Protein 1WDJ (pdb70)

B-factor: mean 30.01, std 10.27, range [2.08, 86.44]

Foldseek 3Di:
DDKDDDPDQDDLVNQVVVCVVDPQKAWKADLVRIIDIDGQDDLNVQLLVLQLVLVVVLCVVPVQFDKDAQNAWAQFPSGITDGARMATAGHVLQVPDDPVCNVGHNYAQGQEGEHEDDPPDDPVVVVVVQVVSVVRPHAWYKYAYVVQQKIWIDGPPDDIRIGHPDQWADPPPSRPPRIGGRVSND/DDDDCPDDLVLQLLCLQQVQVVVLCVVVVQFDKDAQVAWAQFPVGDIDGARMATAGHVLVVVDDPVCVVHRNYYQGLEGEHEDDPVDDVVVVVVVVVVSVVRPHAWYWYAYVVQLKIWIDGPPDDIDIDHPDQWADPPPSRPPGIGGRPSND/DDKADPVDADDLVVQVVVCVVVVQWHWKADLVRIIDIGGADDLQNVLLVVQLVLVVVLCVVVVQFDKDAQRAWAQFPSGITGGARMATAGHVVQVVDDPVLNVGHNHDQGLEGEHEDDPVDDPVVVVVVVVVSVVRPHAWYKYAYVVQRKIWIDGPPDDIDIDHPDQWADDPPSSPPRIGGRPVND

Nearest PDB structures (foldseek):
  1wdj-assembly1_C  TM=1.005E+00  e=7.363E-39  Thermus thermophilus
  1wdj-assembly1_B  TM=9.749E-01  e=5.337E-28  Thermus thermophilus
  6okh-assembly1_B  TM=8.084E-01  e=1.616E-10  Leptospira borgpetersenii serovar Hardjo-bovis str. JB197
  3ot2-assembly1_B  TM=8.084E-01  e=9.853E-10  Trichormus variabilis ATCC 29413
  3ijm-assembly1_B  TM=6.442E-01  e=3.925E-04  Spirosoma linguale DSM 74

Secondary structure (DSSP, 8-state):
-EEE--SSPPPHHHHHHHHHHSTTEEEEE-TTS-EEEEE--HHHHHHHHHHHHHHHHHHHHH-SEEEE-TT--EE-TTS-EE--SEEEEEHHHHHTS-HHHHHSS-BS--SEEEEE--TTS-HHHHHHHHHHHHHTT-SEEEEEETTTTEEEEE-TTSPPEEEES-SEEE-TTTSTT-EEE-GGG-/----TTSHHHHHHHHHHHHHHHHHHHHH-SEEEEETT--EE-TTS-EE--SEEEEEHHHHHTS-HHHHHSS-SS--SEEEEE--TTS-HHHHHHHHHHHHHTT-SEEEEEETTTTEEEEE-TTS--EEEES-SEEE-TTTSTT-EEE-GGG-/-EEE--SSPPPHHHHHHHHHH-TTEEEEE-TTS-EEEEE--HHHHHHHHHHHHHHHHHHHHH--EEEEETT--EE-TTS-EE--SEEEEEHHHHHHS-HHHHHSS-SS--SEEEEE--TTS-HHHHHHHHHHHHHTT-SEEEEEETTTTEEEEE-TTS--EEEES-SEEE-TTTSTT-EEESGGG-

CATH classification: 3.90.1570.10

Solvent-accessible surface area: 21577 Å² total; per-residue (Å²): 50,6,36,4,27,53,110,149,87,3,42,47,80,51,2,44,129,14,19,91,70,6,46,5,21,29,14,4,34,2,27,130,9,98,6,42,1,30,34,14,6,0,23,21,0,43,12,1,9,32,0,3,6,3,0,7,90,7,20,104,130,120,24,85,10,18,6,0,3,0,20,0,4,1,74,5,109,50,25,0,2,0,5,2,22,0,1,3,2,79,137,54,47,7,96,88,18,56,122,51,69,51,8,4,14,0,50,27,28,0,40,0,0,0,10,14,42,24,54,79,30,77,60,107,95,4,89,63,18,0,37,23,0,35,148,11,39,0,83,0,0,0,12,0,20,7,87,54,137,3,1,14,4,18,35,59,88,122,117,66,95,114,39,120,68,52,123,171,8,70,0,62,100,19,0,40,43,9,37,0,30,0,57,60,0,58,123,86,3,0,40,26,0,0,22,11,0,48,16,1,4,41,0,2,6,5,0,5,93,21,20,86,138,119,30,65,4,21,6,0,2,11,12,0,0,1,46,2,98,87,40,46,44,23,23,1,28,0,1,4,2,74,102,52,40,11,102,85,21,54,136,38,68,65,46,33,33,0,56,23,23,0,37,0,0,0,9,10,42,3,42,44,41,75,43,102,100,4,82,58,48,0,21,63,0,35,192,18,39,0,77,0,0,0,10,0,14,6,86,46,139,1,1,15,2,19,30,69,91,125,109,88,84,113,38,109,82,55,107,138,8,71,0,63,102,24,0,42,59,9,24,0,21,1,66,54,0,68,60,42,56,0,24,26,42,108,96,1,46,50,139,47,0,111,90,8,42,124,58,8,108,37,75,35,11,3,36,2,30,110,8,90,0,36,0,10,81,85,31,69,84,27,22,92,16,5,113,40,0,10,135,18,0,47,157,12,22,154,138,106,55,68,2,21,33,18,56,34,97,26,5,1,65,5,113,54,30,0,1,0,9,1,20,0,0,1,3,78,112,52,47,32,109,90,29,50,102,76,64,63,129,19,32,1,52,25,32,0,43,0,0,0,6,5,46,17,62,80,28,51,37,102,66,5,72,64,20,0,34,19,0,32,159,10,43,1,83,0,0,0,10,0,12,6,100,47,137,1,0,10,4,13,42,57,91,130,101,84,76,103,69,111,82,48,117,154,9,71,1,68,103,22,0,37,48,8,33,0,35,0,59,56,0,57

Sequence (524 aa):
PLVLDLARPVSEEELRRLSELNPGYQWERSPEGRLWVSPTGGESGRRSLQLAYQLARWNEERGLGVVFDSSTGFKFPDGSILSPDAAFVERGAWEALSEAEREGFPPLAPKAVFEVRSASQDPEELRAKMGIYLRNGVLLGVLVDPYARAVEVFRPGKPPLRLEGVERVSLDPELPGFALSLPPLWLWVSPTGGESGRRSLQLAYQLARWNEERGLGVVFDSSTGFKFPDGSILSPDAAFVERGAWEALSEAEREGFPPLAPKAVFEVRSASQDPEELRAKMGIYLRNGVLLGVLVDPYARAVEVFRPGKPPLRLEGVERVSLDPELPGFALSLPPLWPLVLDLARPVSEEELRRLSELNPGYQWERSPEGRLWVSPTGGESGRRSLQLAYQLARWNEERGLGVVFDSSTGFKFPDGSILSPDAAFVERGAWEALSEAEREGFPPLAPKAVFEVRSASQDPEELRAKMGIYLRNGVLLGVLVDPYARAVEVFRPGKPPLRLEGVERVSLDPELPGFALSLPPLW

Radius of gyration: 24.99 Å; Cα contacts (8 Å, |Δi|>4): 1156; chains: 3; bounding box: 67×59×65 Å

Structure (mmCIF, N/CA/C/O backbone):
data_1WDJ
#
_entry.id   1WDJ
#
_cell.length_a   55.682
_cell.length_b   95.172
_cell.length_c   99.736
_cell.angle_alpha   90.00
_cell.angle_beta   90.00
_cell.angle_gamma   90.00
#
_symmetry.space_group_name_H-M   'P 21 21 21'
#
loop_
_entity.id
_entity.type
_entity.pdbx_description
1 polymer 'hypothetical protein TT1808'
2 water water
#
loop_
_atom_site.group_PDB
_atom_site.id
_atom_site.type_symbol
_atom_site.label_atom_id
_atom_site.label_alt_id
_atom_site.label_comp_id
_atom_site.label_asym_id
_atom_site.label_entity_id
_atom_site.label_seq_id
_atom_site.pdbx_PDB_ins_code
_atom_site.Cartn_x
_atom_site.Cartn_y
_atom_site.Cartn_z
_atom_site.occupancy
_atom_site.B_iso_or_equiv
_atom_site.auth_seq_id
_atom_site.auth_comp_id
_atom_site.auth_asym_id
_atom_site.auth_atom_id
_atom_site.pdbx_PDB_model_num
ATOM 1 N N . PRO A 1 2 ? 23.676 65.580 26.023 1.00 38.31 2 PRO A N 1
ATOM 2 C CA . PRO A 1 2 ? 24.321 66.864 26.325 1.00 38.80 2 PRO A CA 1
ATOM 3 C C . PRO A 1 2 ? 25.817 66.821 26.055 1.00 40.24 2 PRO A C 1
ATOM 4 O O . PRO A 1 2 ? 26.341 65.808 25.589 1.00 42.35 2 PRO A O 1
ATOM 8 N N . LEU A 1 3 ? 26.496 67.927 26.349 1.00 38.39 3 LEU A N 1
ATOM 9 C CA . LEU A 1 3 ? 27.940 68.003 26.191 1.00 35.92 3 LEU A CA 1
ATOM 10 C C . LEU A 1 3 ? 28.485 67.576 27.544 1.00 36.15 3 LEU A C 1
ATOM 11 O O . LEU A 1 3 ? 27.932 67.940 28.593 1.00 32.79 3 LEU A O 1
ATOM 16 N N . VAL A 1 4 ? 29.557 66.793 27.523 1.00 32.81 4 VAL A N 1
ATOM 17 C CA . VAL A 1 4 ? 30.153 66.312 28.756 1.00 32.46 4 VAL A CA 1
ATOM 18 C C . VAL A 1 4 ? 31.435 67.062 29.035 1.00 30.68 4 VAL A C 1
ATOM 19 O O . VAL A 1 4 ? 32.299 67.151 28.167 1.00 30.23 4 VAL A O 1
ATOM 23 N N . LEU A 1 5 ? 31.563 67.603 30.237 1.00 31.31 5 LEU A N 1
ATOM 24 C CA . LEU A 1 5 ? 32.788 68.301 30.592 1.00 36.02 5 LEU A CA 1
ATOM 25 C C . LEU A 1 5 ? 33.425 67.476 31.689 1.00 41.02 5 LEU A C 1
ATOM 26 O O . LEU A 1 5 ? 32.876 67.339 32.789 1.00 41.87 5 LEU A O 1
ATOM 31 N N . ASP A 1 6 ? 34.577 66.901 31.366 1.00 46.06 6 ASP A N 1
ATOM 32 C CA . ASP A 1 6 ? 35.296 66.060 32.305 1.00 51.41 6 ASP A CA 1
ATOM 33 C C . ASP A 1 6 ? 36.211 66.878 33.205 1.00 53.84 6 ASP A C 1
ATOM 34 O O . ASP A 1 6 ? 36.975 67.725 32.742 1.00 53.62 6 ASP A O 1
ATOM 39 N N . LEU A 1 7 ? 36.110 66.608 34.500 1.00 56.78 7 LEU A N 1
ATOM 40 C CA . LEU A 1 7 ? 36.912 67.266 35.519 1.00 57.97 7 LEU A CA 1
ATOM 41 C C . LEU A 1 7 ? 37.564 66.108 36.275 1.00 58.59 7 LEU A C 1
ATOM 42 O O . LEU A 1 7 ? 36.972 65.032 36.394 1.00 59.37 7 LEU A O 1
ATOM 47 N N . ALA A 1 8 ? 38.779 66.304 36.771 1.00 58.01 8 ALA A N 1
ATOM 48 C CA . ALA A 1 8 ? 39.435 65.241 37.520 1.00 57.15 8 ALA A CA 1
ATOM 49 C C . ALA A 1 8 ? 38.913 65.329 38.950 1.00 56.22 8 ALA A C 1
ATOM 50 O O . ALA A 1 8 ? 39.534 64.825 39.885 1.00 55.03 8 ALA A O 1
ATOM 52 N N . ARG A 1 9 ? 37.758 65.977 39.093 1.00 54.89 9 ARG A N 1
ATOM 53 C CA . ARG A 1 9 ? 37.101 66.179 40.383 1.00 52.60 9 ARG A CA 1
ATOM 54 C C . ARG A 1 9 ? 35.599 66.291 40.138 1.00 50.32 9 ARG A C 1
ATOM 55 O O . ARG A 1 9 ? 35.173 67.006 39.237 1.00 48.74 9 ARG A O 1
ATOM 63 N N . PRO A 1 10 ? 34.777 65.588 40.937 1.00 47.82 10 PRO A N 1
ATOM 64 C CA . PRO A 1 10 ? 33.324 65.664 40.744 1.00 44.84 10 PRO A CA 1
ATOM 65 C C . PRO A 1 10 ? 32.859 67.096 40.932 1.00 42.15 10 PRO A C 1
ATOM 66 O O . PRO A 1 10 ? 33.178 67.726 41.941 1.00 42.43 10 PRO A O 1
ATOM 70 N N . VAL A 1 11 ? 32.114 67.620 39.969 1.00 36.91 11 VAL A N 1
ATOM 71 C CA . VAL A 1 11 ? 31.626 68.984 40.098 1.00 30.65 11 VAL A CA 1
ATOM 72 C C . VAL A 1 11 ? 30.799 69.090 41.397 1.00 28.71 11 VAL A C 1
ATOM 73 O O . VAL A 1 11 ? 30.180 68.119 41.841 1.00 25.89 11 VAL A O 1
ATOM 77 N N . SER A 1 12 ? 30.816 70.260 42.017 1.00 24.97 12 SER A N 1
ATOM 78 C CA . SER A 1 12 ? 30.090 70.457 43.269 1.00 25.17 12 SER A CA 1
ATOM 79 C C . SER A 1 12 ? 28.751 71.177 43.080 1.00 26.60 12 SER A C 1
ATOM 80 O O . SER A 1 12 ? 28.516 71.841 42.054 1.00 25.38 12 SER A O 1
ATOM 83 N N . GLU A 1 13 ? 27.877 71.039 44.076 1.00 22.35 13 GLU A N 1
ATOM 84 C CA . GLU A 1 13 ? 26.586 71.706 44.036 1.00 28.15 13 GLU A CA 1
ATOM 85 C C . GLU A 1 13 ? 26.783 73.219 43.933 1.00 29.39 13 GLU A C 1
ATOM 86 O O . GLU A 1 13 ? 25.998 73.921 43.293 1.00 32.14 13 GLU A O 1
ATOM 92 N N . GLU A 1 14 ? 27.835 73.716 44.578 1.00 29.33 14 GLU A N 1
ATOM 93 C CA . GLU A 1 14 ? 28.154 75.140 44.556 1.00 28.91 14 GLU A CA 1
ATOM 94 C C . GLU A 1 14 ? 28.548 75.534 43.132 1.00 28.17 14 GLU A C 1
ATOM 95 O O . GLU A 1 14 ? 28.163 76.590 42.629 1.00 28.22 14 GLU A O 1
ATOM 101 N N . GLU A 1 15 ? 29.323 74.678 42.483 1.00 25.54 15 GLU A N 1
ATOM 102 C CA . GLU A 1 15 ? 29.759 74.961 41.130 1.00 28.79 15 GLU A CA 1
ATOM 103 C C . GLU A 1 15 ? 28.589 74.900 40.144 1.00 26.34 15 GLU A C 1
ATOM 104 O O . GLU A 1 15 ? 28.524 75.680 39.190 1.00 24.65 15 GLU A O 1
ATOM 110 N N . LEU A 1 16 ? 27.662 73.980 40.382 1.00 26.97 16 LEU A N 1
ATOM 111 C CA . LEU A 1 16 ? 26.493 73.868 39.519 1.00 29.34 16 LEU A CA 1
ATOM 112 C C . LEU A 1 16 ? 25.680 75.156 39.602 1.00 29.10 16 LEU A C 1
ATOM 113 O O . LEU A 1 16 ? 25.297 75.719 38.576 1.00 29.13 16 LEU A O 1
ATOM 118 N N . ARG A 1 17 ? 25.413 75.609 40.827 1.00 26.48 17 ARG A N 1
ATOM 119 C CA . ARG A 1 17 ? 24.641 76.830 41.034 1.00 29.23 17 ARG A CA 1
ATOM 120 C C . ARG A 1 17 ? 25.289 78.003 40.320 1.00 26.33 17 ARG A C 1
ATOM 121 O O . ARG A 1 17 ? 24.634 78.772 39.619 1.00 26.06 17 ARG A O 1
ATOM 129 N N . ARG A 1 18 ? 26.587 78.142 40.524 1.00 23.87 18 ARG A N 1
ATOM 130 C CA . ARG A 1 18 ? 27.315 79.222 39.914 1.00 28.83 18 ARG A CA 1
ATOM 131 C C . ARG A 1 18 ? 27.294 79.128 38.387 1.00 27.73 18 ARG A C 1
ATOM 132 O O . ARG A 1 18 ? 27.119 80.136 37.714 1.00 27.26 18 ARG A O 1
ATOM 140 N N . LEU A 1 19 ? 27.477 77.929 37.840 1.00 26.62 19 LEU A N 1
ATOM 141 C CA . LEU A 1 19 ? 27.468 77.778 36.386 1.00 30.12 19 LEU A CA 1
ATOM 142 C C . LEU A 1 19 ? 26.098 78.152 35.816 1.00 29.73 19 LEU A C 1
ATOM 143 O O . LEU A 1 19 ? 25.998 78.761 34.735 1.00 28.59 19 LEU A O 1
ATOM 148 N N . SER A 1 20 ? 25.041 77.805 36.546 1.00 27.88 20 SER A N 1
ATOM 149 C CA . SER A 1 20 ? 23.686 78.134 36.093 1.00 27.58 20 SER A CA 1
ATOM 150 C C . SER A 1 20 ? 23.567 79.638 36.045 1.00 28.63 20 SER A C 1
ATOM 151 O O . SER A 1 20 ? 23.032 80.208 35.087 1.00 27.71 20 SER A O 1
ATOM 154 N N . GLU A 1 21 ? 24.080 80.267 37.096 1.00 29.45 21 GLU A N 1
ATOM 155 C CA . GLU A 1 21 ? 24.043 81.705 37.225 1.00 31.22 21 GLU A CA 1
ATOM 156 C C . GLU A 1 21 ? 24.789 82.378 36.100 1.00 31.07 21 GLU A C 1
ATOM 157 O O . GLU A 1 21 ? 24.274 83.320 35.488 1.00 29.03 21 GLU A O 1
ATOM 163 N N . LEU A 1 22 ? 26.001 81.894 35.824 1.00 27.56 22 LEU A N 1
ATOM 164 C CA . LEU A 1 22 ? 26.818 82.461 34.767 1.00 26.30 22 LEU A CA 1
ATOM 165 C C . LEU A 1 22 ? 26.338 82.113 33.373 1.00 25.81 22 LEU A C 1
ATOM 166 O O . LEU A 1 22 ? 26.742 82.753 32.409 1.00 28.39 22 LEU A O 1
ATOM 171 N N . ASN A 1 23 ? 25.474 81.112 33.251 1.00 26.66 23 ASN A N 1
ATOM 172 C CA . ASN A 1 23 ? 25.021 80.718 31.923 1.00 27.36 23 ASN A CA 1
ATOM 173 C C . ASN A 1 23 ? 23.503 80.591 31.773 1.00 25.91 23 ASN A C 1
ATOM 174 O O . ASN A 1 23 ? 22.957 79.486 31.722 1.00 23.16 23 ASN A O 1
ATOM 179 N N . PRO A 1 24 ? 22.800 81.731 31.701 1.00 26.74 24 PRO A N 1
ATOM 180 C CA . PRO A 1 24 ? 21.338 81.656 31.545 1.00 26.62 24 PRO A CA 1
ATOM 181 C C . PRO A 1 24 ? 21.041 80.873 30.250 1.00 25.53 24 PRO A C 1
ATOM 182 O O . PRO A 1 24 ? 21.785 80.987 29.257 1.00 22.12 24 PRO A O 1
ATOM 186 N N . GLY A 1 25 ? 19.970 80.080 30.265 1.00 20.93 25 GLY A N 1
ATOM 187 C CA . GLY A 1 25 ? 19.600 79.296 29.091 1.00 21.88 25 GLY A CA 1
ATOM 188 C C . GLY A 1 25 ? 20.262 77.923 29.024 1.00 22.07 25 GLY A C 1
ATOM 189 O O . GLY A 1 25 ? 19.990 77.128 28.125 1.00 21.11 25 GLY A O 1
ATOM 190 N N . TYR A 1 26 ? 21.147 77.641 29.967 1.00 22.79 26 TYR A N 1
ATOM 191 C CA . TYR A 1 26 ? 21.810 76.342 29.985 1.00 26.58 26 TYR A CA 1
ATOM 192 C C . TYR A 1 26 ? 21.469 75.533 31.227 1.00 26.62 26 TYR A C 1
ATOM 193 O O . TYR A 1 26 ? 21.392 76.049 32.338 1.00 30.11 26 TYR A O 1
ATOM 202 N N . GLN A 1 27 ? 21.275 74.246 31.015 1.00 29.65 27 GLN A N 1
ATOM 203 C CA . GLN A 1 27 ? 20.975 73.338 32.096 1.00 27.41 27 GLN A CA 1
ATOM 204 C C . GLN A 1 27 ? 22.257 72.594 32.467 1.00 28.53 27 GLN A C 1
ATOM 205 O O . GLN A 1 27 ? 22.900 71.957 31.616 1.00 28.98 27 GLN A O 1
ATOM 211 N N . TRP A 1 28 ? 22.646 72.687 33.728 1.00 25.63 28 TRP A N 1
ATOM 212 C CA . TRP A 1 28 ? 23.842 72.006 34.180 1.00 28.02 28 TRP A CA 1
ATOM 213 C C . TRP A 1 28 ? 23.440 70.841 35.081 1.00 27.85 28 TRP A C 1
ATOM 214 O O . TRP A 1 28 ? 22.554 70.975 35.915 1.00 27.55 28 TRP A O 1
ATOM 225 N N . GLU A 1 29 ? 24.079 69.695 34.875 1.00 25.96 29 GLU A N 1
ATOM 226 C CA . GLU A 1 29 ? 23.798 68.490 35.651 1.00 27.10 29 GLU A CA 1
ATOM 227 C C . GLU A 1 29 ? 25.101 67.765 36.000 1.00 26.73 29 GLU A C 1
ATOM 228 O O . GLU A 1 29 ? 26.130 67.955 35.335 1.00 26.51 29 GLU A O 1
ATOM 234 N N . ARG A 1 30 ? 25.036 66.946 37.048 1.00 24.69 30 ARG A N 1
ATOM 235 C CA . ARG A 1 30 ? 26.166 66.151 37.512 1.00 26.69 30 ARG A CA 1
ATOM 236 C C . ARG A 1 30 ? 25.830 64.683 37.273 1.00 24.94 30 ARG A C 1
ATOM 237 O O . ARG A 1 30 ? 24.853 64.170 37.827 1.00 26.75 30 ARG A O 1
ATOM 245 N N . SER A 1 31 ? 26.641 64.007 36.466 1.00 25.23 31 SER A N 1
ATOM 246 C CA . SER A 1 31 ? 26.412 62.592 36.155 1.00 28.47 31 SER A CA 1
ATOM 247 C C . SER A 1 31 ? 26.668 61.713 37.373 1.00 28.85 31 SER A C 1
ATOM 248 O O . SER A 1 31 ? 27.118 62.193 38.402 1.00 28.30 31 SER A O 1
ATOM 251 N N . PRO A 1 32 ? 26.368 60.409 37.268 1.00 31.17 32 PRO A N 1
ATOM 252 C CA . PRO A 1 32 ? 26.595 59.505 38.403 1.00 33.00 32 PRO A CA 1
ATOM 253 C C . PRO A 1 32 ? 28.083 59.378 38.717 1.00 36.73 32 PRO A C 1
ATOM 254 O O . PRO A 1 32 ? 28.478 59.221 39.880 1.00 37.56 32 PRO A O 1
ATOM 258 N N . GLU A 1 33 ? 28.907 59.445 37.679 1.00 37.64 33 GLU A N 1
ATOM 259 C CA . GLU A 1 33 ? 30.349 59.347 37.860 1.00 40.90 33 GLU A CA 1
ATOM 260 C C . GLU A 1 33 ? 30.888 60.683 38.337 1.00 42.60 33 GLU A C 1
ATOM 261 O O . GLU A 1 33 ? 32.062 60.795 38.680 1.00 45.40 33 GLU A O 1
ATOM 267 N N . GLY A 1 34 ? 30.036 61.705 38.344 1.00 40.98 34 GLY A N 1
ATOM 268 C CA . GLY A 1 34 ? 30.472 63.008 38.814 1.00 39.63 34 GLY A CA 1
ATOM 269 C C . GLY A 1 34 ? 30.903 64.010 37.759 1.00 39.33 34 GLY A C 1
ATOM 270 O O . GLY A 1 34 ? 31.498 65.040 38.087 1.00 39.89 34 GLY A O 1
ATOM 271 N N . ARG A 1 35 ? 30.608 63.734 36.495 1.00 36.95 35 ARG A N 1
ATOM 272 C CA . ARG A 1 35 ? 30.984 64.668 35.441 1.00 37.01 35 ARG A CA 1
ATOM 273 C C . ARG A 1 35 ? 29.902 65.727 35.210 1.00 35.51 35 ARG A C 1
ATOM 274 O O . ARG A 1 35 ? 28.778 65.621 35.716 1.00 34.70 35 ARG A O 1
ATOM 282 N N . LEU A 1 36 ? 30.250 66.745 34.435 1.00 33.00 36 LEU A N 1
ATOM 283 C CA . LEU A 1 36 ? 29.325 67.824 34.118 1.00 32.34 36 LEU A CA 1
ATOM 284 C C . LEU A 1 36 ? 28.593 67.554 32.807 1.00 29.89 36 LEU A C 1
ATOM 285 O O . LEU A 1 36 ? 29.200 67.158 31.812 1.00 31.34 36 LEU A O 1
ATOM 290 N N . TRP A 1 37 ? 27.287 67.784 32.820 1.00 27.99 37 TRP A N 1
ATOM 291 C CA . TRP A 1 37 ? 26.441 67.618 31.645 1.00 28.51 37 TRP A CA 1
ATOM 292 C C . TRP A 1 37 ? 25.815 68.983 31.409 1.00 28.89 37 TRP A C 1
ATOM 293 O O . TRP A 1 37 ? 25.269 69.597 32.329 1.00 30.06 37 TRP A O 1
ATOM 304 N N . VAL A 1 38 ? 25.910 69.465 30.179 1.00 27.54 38 VAL A N 1
ATOM 305 C CA . VAL A 1 38 ? 25.383 70.771 29.840 1.00 24.81 38 VAL A CA 1
ATOM 306 C C . VAL A 1 38 ? 24.551 70.672 28.580 1.00 25.73 38 VAL A C 1
ATOM 307 O O . VAL A 1 38 ? 24.978 70.075 27.590 1.00 25.03 38 VAL A O 1
ATOM 311 N N . SER A 1 39 ? 23.363 71.258 28.619 1.00 24.58 39 SER A N 1
ATOM 312 C CA . SER A 1 39 ? 22.494 71.267 27.460 1.00 28.55 39 SER A CA 1
ATOM 313 C C . SER A 1 39 ? 21.712 72.566 27.445 1.00 27.30 39 SER A C 1
ATOM 314 O O . SER A 1 39 ? 21.227 73.027 28.483 1.00 33.43 39 SER A O 1
ATOM 317 N N . PRO A 1 40 ? 21.596 73.189 26.266 1.00 25.73 40 PRO A N 1
ATOM 318 C CA . PRO A 1 40 ? 20.868 74.450 26.118 1.00 25.02 40 PRO A CA 1
ATOM 319 C C . PRO A 1 40 ? 19.364 74.228 26.028 1.00 24.11 40 PRO A C 1
ATOM 320 O O . PRO A 1 40 ? 18.911 73.172 25.596 1.00 22.57 40 PRO A O 1
ATOM 324 N N . THR A 1 41 ? 18.595 75.226 26.443 1.00 22.23 41 THR A N 1
ATOM 325 C CA . THR A 1 41 ? 17.159 75.131 26.361 1.00 20.33 41 THR A CA 1
ATOM 326 C C . THR A 1 41 ? 16.676 76.247 25.452 1.00 21.20 41 THR A C 1
ATOM 327 O O . THR A 1 41 ? 16.533 77.387 25.889 1.00 20.56 41 THR A O 1
ATOM 331 N N . GLY A 1 42 ? 16.437 75.909 24.186 1.00 20.70 42 GLY A N 1
ATOM 332 C CA . GLY A 1 42 ? 15.982 76.894 23.229 1.00 16.32 42 GLY A CA 1
ATOM 333 C C . GLY A 1 42 ? 14.494 77.120 23.329 1.00 21.79 42 GLY A C 1
ATOM 334 O O . GLY A 1 42 ? 13.835 76.577 24.229 1.00 22.26 42 GLY A O 1
ATOM 335 N N . GLY A 1 43 ? 13.964 77.906 22.391 1.00 19.49 43 GLY A N 1
ATOM 336 C CA . GLY A 1 43 ? 12.549 78.241 22.384 1.00 19.26 43 GLY A CA 1
ATOM 337 C C . GLY A 1 43 ? 11.621 77.048 22.289 1.00 22.07 43 GLY A C 1
ATOM 338 O O . GLY A 1 43 ? 10.704 76.921 23.095 1.00 22.90 43 GLY A O 1
ATOM 339 N N . GLU A 1 44 ? 11.852 76.173 21.310 1.00 22.24 44 GLU A N 1
ATOM 340 C CA . GLU A 1 44 ? 11.015 74.982 21.133 1.00 23.37 44 GLU A CA 1
ATOM 341 C C . GLU A 1 44 ? 11.003 74.117 22.397 1.00 22.79 44 GLU A C 1
ATOM 342 O O . GLU A 1 44 ? 9.940 73.713 22.867 1.00 21.58 44 GLU A O 1
ATOM 348 N N . SER A 1 45 ? 12.183 73.817 22.929 1.00 22.80 45 SER A N 1
ATOM 349 C CA . SER A 1 45 ? 12.282 73.020 24.145 1.00 24.36 45 SER A CA 1
ATOM 350 C C . SER A 1 45 ? 11.486 73.682 25.263 1.00 24.18 45 SER A C 1
ATOM 351 O O . SER A 1 45 ? 10.690 73.031 25.945 1.00 25.17 45 SER A O 1
ATOM 354 N N . GLY A 1 46 ? 11.715 74.982 25.433 1.00 20.20 46 GLY A N 1
ATOM 355 C CA . GLY A 1 46 ? 11.053 75.737 26.473 1.00 19.55 46 GLY A CA 1
ATOM 356 C C . GLY A 1 46 ? 9.539 75.763 26.397 1.00 24.19 46 GLY A C 1
ATOM 357 O O . GLY A 1 46 ? 8.885 75.742 27.438 1.00 16.81 46 GLY A O 1
ATOM 358 N N . ARG A 1 47 ? 8.974 75.838 25.188 1.00 22.17 47 ARG A N 1
ATOM 359 C CA . ARG A 1 47 ? 7.523 75.844 25.083 1.00 25.45 47 ARG A CA 1
ATOM 360 C C . ARG A 1 47 ? 6.954 74.468 25.382 1.00 23.09 47 ARG A C 1
ATOM 361 O O . ARG A 1 47 ? 5.906 74.353 26.008 1.00 25.17 47 ARG A O 1
ATOM 369 N N . ARG A 1 48 ? 7.652 73.421 24.957 1.00 23.16 48 ARG A N 1
ATOM 370 C CA . ARG A 1 48 ? 7.185 72.058 25.202 1.00 23.92 48 ARG A CA 1
ATOM 371 C C . ARG A 1 48 ? 7.248 71.664 26.674 1.00 22.44 48 ARG A C 1
ATOM 372 O O . ARG A 1 48 ? 6.308 71.083 27.205 1.00 21.87 48 ARG A O 1
ATOM 380 N N . SER A 1 49 ? 8.356 71.972 27.329 1.00 21.33 49 SER A N 1
ATOM 381 C CA . SER A 1 49 ? 8.483 71.612 28.725 1.00 21.12 49 SER A CA 1
ATOM 382 C C . SER A 1 49 ? 7.460 72.401 29.550 1.00 19.87 49 SER A C 1
ATOM 383 O O . SER A 1 49 ? 6.898 71.865 30.505 1.00 20.47 49 SER A O 1
ATOM 386 N N . LEU A 1 50 ? 7.193 73.649 29.159 1.00 21.24 50 LEU A N 1
ATOM 387 C CA . LEU A 1 50 ? 6.206 74.481 29.850 1.00 21.26 50 LEU A CA 1
ATOM 388 C C . LEU A 1 50 ? 4.835 73.814 29.706 1.00 22.56 50 LEU A C 1
ATOM 389 O O . LEU A 1 50 ? 4.126 73.585 30.698 1.00 21.65 50 LEU A O 1
ATOM 394 N N . GLN A 1 51 ? 4.470 73.488 28.469 1.00 20.15 51 GLN A N 1
ATOM 395 C CA . GLN A 1 51 ? 3.197 72.833 28.211 1.00 18.30 51 GLN A CA 1
ATOM 396 C C . GLN A 1 51 ? 3.107 71.516 29.012 1.00 20.27 51 GLN A C 1
ATOM 397 O O . GLN A 1 51 ? 2.081 71.209 29.640 1.00 19.73 51 GLN A O 1
ATOM 403 N N . LEU A 1 52 ? 4.178 70.737 29.023 1.00 21.20 52 LEU A N 1
ATOM 404 C CA . LEU A 1 52 ? 4.137 69.496 29.783 1.00 24.95 52 LEU A CA 1
ATOM 405 C C . LEU A 1 52 ? 3.972 69.784 31.300 1.00 24.56 52 LEU A C 1
ATOM 406 O O . LEU A 1 52 ? 3.151 69.155 31.980 1.00 22.07 52 LEU A O 1
ATOM 411 N N . ALA A 1 53 ? 4.730 70.743 31.823 1.00 22.12 53 ALA A N 1
ATOM 412 C CA . ALA A 1 53 ? 4.637 71.076 33.247 1.00 23.95 53 ALA A CA 1
ATOM 413 C C . ALA A 1 53 ? 3.232 71.601 33.571 1.00 23.07 53 ALA A C 1
ATOM 414 O O . ALA A 1 53 ? 2.687 71.333 34.644 1.00 24.06 53 ALA A O 1
ATOM 416 N N . TYR A 1 54 ? 2.660 72.354 32.630 1.00 19.12 54 TYR A N 1
ATOM 417 C CA . TYR A 1 54 ? 1.325 72.904 32.780 1.00 22.78 54 TYR A CA 1
ATOM 418 C C . TYR A 1 54 ? 0.284 71.793 32.979 1.00 24.56 54 TYR A C 1
ATOM 419 O O . TYR A 1 54 ? -0.610 71.895 33.831 1.00 25.29 54 TYR A O 1
ATOM 428 N N . GLN A 1 55 ? 0.378 70.738 32.177 1.00 22.84 55 GLN A N 1
ATOM 429 C CA . GLN A 1 55 ? -0.574 69.646 32.304 1.00 24.11 55 GLN A CA 1
ATOM 430 C C . GLN A 1 55 ? -0.397 68.935 33.643 1.00 24.96 55 GLN A C 1
ATOM 431 O O . GLN A 1 55 ? -1.376 68.555 34.301 1.00 23.23 55 GLN A O 1
ATOM 437 N N . LEU A 1 56 ? 0.858 68.749 34.040 1.00 22.70 56 LEU A N 1
ATOM 438 C CA . LEU A 1 56 ? 1.141 68.092 35.306 1.00 22.75 56 LEU A CA 1
ATOM 439 C C . LEU A 1 56 ? 0.579 68.972 36.442 1.00 21.97 56 LEU A C 1
ATOM 440 O O . LEU A 1 56 ? -0.108 68.483 37.328 1.00 24.47 56 LEU A O 1
ATOM 445 N N . ALA A 1 57 ? 0.858 70.272 36.392 1.00 19.29 57 ALA A N 1
ATOM 446 C CA . ALA A 1 57 ? 0.398 71.204 37.422 1.00 24.08 57 ALA A CA 1
ATOM 447 C C . ALA A 1 57 ? -1.138 71.251 37.527 1.00 25.80 57 ALA A C 1
ATOM 448 O O . ALA A 1 57 ? -1.682 71.240 38.637 1.00 23.12 57 ALA A O 1
ATOM 450 N N . ARG A 1 58 ? -1.813 71.314 36.372 1.00 25.32 58 ARG A N 1
ATOM 451 C CA . ARG A 1 58 ? -3.272 71.337 36.302 1.00 23.61 58 ARG A CA 1
ATOM 452 C C . ARG A 1 58 ? -3.810 70.115 37.006 1.00 26.09 58 ARG A C 1
ATOM 453 O O . ARG A 1 58 ? -4.688 70.215 37.860 1.00 27.99 58 ARG A O 1
ATOM 461 N N . TRP A 1 59 ? -3.279 68.952 36.645 1.00 26.13 59 TRP A N 1
ATOM 462 C CA . TRP A 1 59 ? -3.696 67.713 37.277 1.00 24.09 59 TRP A CA 1
ATOM 463 C C . TRP A 1 59 ? -3.451 67.808 38.799 1.00 27.24 59 TRP A C 1
ATOM 464 O O . TRP A 1 59 ? -4.327 67.507 39.610 1.00 23.45 59 TRP A O 1
ATOM 475 N N . ASN A 1 60 ? -2.250 68.226 39.187 1.00 29.63 60 ASN A N 1
ATOM 476 C CA . ASN A 1 60 ? -1.928 68.320 40.607 1.00 31.89 60 ASN A CA 1
ATOM 477 C C . ASN A 1 60 ? -2.801 69.328 41.373 1.00 31.57 60 ASN A C 1
ATOM 478 O O . ASN A 1 60 ? -3.155 69.097 42.535 1.00 30.67 60 ASN A O 1
ATOM 483 N N . GLU A 1 61 ? -3.145 70.439 40.731 1.00 33.98 61 GLU A N 1
ATOM 484 C CA . GLU A 1 61 ? -3.971 71.441 41.394 1.00 37.75 61 GLU A CA 1
ATOM 485 C C . GLU A 1 61 ? -5.338 70.854 41.692 1.00 37.30 61 GLU A C 1
ATOM 486 O O . GLU A 1 61 ? -5.918 71.122 42.740 1.00 37.67 61 GLU A O 1
ATOM 492 N N . GLU A 1 62 ? -5.855 70.039 40.782 1.00 39.73 62 GLU A N 1
ATOM 493 C CA . GLU A 1 62 ? -7.167 69.455 41.007 1.00 42.13 62 GLU A CA 1
ATOM 494 C C . GLU A 1 62 ? -7.131 68.265 41.962 1.00 40.72 62 GLU A C 1
ATOM 495 O O . GLU A 1 62 ? -8.147 67.927 42.563 1.00 43.66 62 GLU A O 1
ATOM 501 N N . ARG A 1 63 ? -5.967 67.644 42.125 1.00 38.97 63 ARG A N 1
ATOM 502 C CA . ARG A 1 63 ? -5.853 66.490 43.016 1.00 37.82 63 ARG A CA 1
ATOM 503 C C . ARG A 1 63 ? -5.140 66.761 44.354 1.00 35.36 63 ARG A C 1
ATOM 504 O O . ARG A 1 63 ? -5.534 66.220 45.384 1.00 35.84 63 ARG A O 1
ATOM 512 N N . GLY A 1 64 ? -4.087 67.573 44.335 1.00 31.04 64 GLY A N 1
ATOM 513 C CA . GLY A 1 64 ? -3.372 67.890 45.563 1.00 28.08 64 GLY A CA 1
ATOM 514 C C . GLY A 1 64 ? -2.540 66.783 46.195 1.00 27.92 64 GLY A C 1
ATOM 515 O O . GLY A 1 64 ? -2.258 66.817 47.397 1.00 28.90 64 GLY A O 1
ATOM 516 N N . LEU A 1 65 ? -2.114 65.805 45.405 1.00 24.29 65 LEU A N 1
ATOM 517 C CA . LEU A 1 65 ? -1.325 64.721 45.973 1.00 20.91 65 LEU A CA 1
ATOM 518 C C . LEU A 1 65 ? 0.139 65.070 46.187 1.00 22.17 65 LEU A C 1
ATOM 519 O O . LEU A 1 65 ? 0.840 64.398 46.945 1.00 23.01 65 LEU A O 1
ATOM 524 N N . GLY A 1 66 ? 0.616 66.124 45.545 1.00 22.45 66 GLY A N 1
ATOM 525 C CA . GLY A 1 66 ? 2.019 66.436 45.719 1.00 23.79 66 GLY A CA 1
ATOM 526 C C . GLY A 1 66 ? 2.465 67.817 45.319 1.00 25.14 66 GLY A C 1
ATOM 527 O O . GLY A 1 66 ? 1.729 68.802 45.470 1.00 25.43 66 GLY A O 1
ATOM 528 N N . VAL A 1 67 ? 3.690 67.878 44.805 1.00 24.28 67 VAL A N 1
ATOM 529 C CA . VAL A 1 67 ? 4.316 69.131 44.404 1.00 23.36 67 VAL A CA 1
ATOM 530 C C . VAL A 1 67 ? 4.928 68.973 43.010 1.00 24.93 67 VAL A C 1
ATOM 531 O O . VAL A 1 67 ? 5.557 67.951 42.719 1.00 23.32 67 VAL A O 1
ATOM 535 N N . VAL A 1 68 ? 4.739 69.976 42.155 1.00 20.64 68 VAL A N 1
ATOM 536 C CA . VAL A 1 68 ? 5.259 69.925 40.789 1.00 23.42 68 VAL A CA 1
ATOM 537 C C . VAL A 1 68 ? 6.356 70.966 40.618 1.00 23.46 68 VAL A C 1
ATOM 538 O O . VAL A 1 68 ? 6.255 72.069 41.144 1.00 24.56 68 VAL A O 1
ATOM 542 N N . PHE A 1 69 ? 7.406 70.607 39.891 1.00 21.13 69 PHE A N 1
ATOM 543 C CA . PHE A 1 69 ? 8.536 71.508 39.668 1.00 23.45 69 PHE A CA 1
ATOM 544 C C . PHE A 1 69 ? 8.756 71.705 38.183 1.00 22.51 69 PHE A C 1
ATOM 545 O O . PHE A 1 69 ? 8.495 70.791 37.400 1.00 19.02 69 PHE A O 1
ATOM 553 N N . ASP A 1 70 ? 9.211 72.889 37.781 1.00 23.03 70 ASP A N 1
ATOM 554 C CA . ASP A 1 70 ? 9.457 73.095 36.360 1.00 24.18 70 ASP A CA 1
ATOM 555 C C . ASP A 1 70 ? 10.848 72.599 35.969 1.00 21.72 70 ASP A C 1
ATOM 556 O O . ASP A 1 70 ? 11.609 72.115 36.812 1.00 20.59 70 ASP A O 1
ATOM 561 N N . SER A 1 71 ? 11.171 72.736 34.693 1.00 18.51 71 SER A N 1
ATOM 562 C CA . SER A 1 71 ? 12.419 72.238 34.142 1.00 21.10 71 SER A CA 1
ATOM 563 C C . SER A 1 71 ? 13.746 72.805 34.628 1.00 21.70 71 SER A C 1
ATOM 564 O O . SER A 1 71 ? 14.798 72.284 34.271 1.00 23.78 71 SER A O 1
ATOM 567 N N . SER A 1 72 ? 13.735 73.855 35.432 1.00 25.30 72 SER A N 1
ATOM 568 C CA . SER A 1 72 ? 15.017 74.423 35.865 1.00 26.12 72 SER A CA 1
ATOM 569 C C . SER A 1 72 ? 15.500 73.786 37.153 1.00 25.50 72 SER A C 1
ATOM 570 O O . SER A 1 72 ? 16.621 74.048 37.618 1.00 23.47 72 SER A O 1
ATOM 573 N N . THR A 1 73 ? 14.654 72.928 37.718 1.00 22.63 73 THR A N 1
ATOM 574 C CA . THR A 1 73 ? 14.963 72.274 38.984 1.00 22.34 73 THR A CA 1
ATOM 575 C C . THR A 1 73 ? 15.854 71.038 38.859 1.00 23.02 73 THR A C 1
ATOM 576 O O . THR A 1 73 ? 15.635 70.176 38.004 1.00 23.55 73 THR A O 1
ATOM 580 N N . GLY A 1 74 ? 16.873 70.973 39.711 1.00 21.50 74 GLY A N 1
ATOM 581 C CA . GLY A 1 74 ? 17.771 69.827 39.727 1.00 23.41 74 GLY A CA 1
ATOM 582 C C . GLY A 1 74 ? 17.540 69.021 41.003 1.00 22.44 74 GLY A C 1
ATOM 583 O O . GLY A 1 74 ? 17.353 69.590 42.063 1.00 22.81 74 GLY A O 1
ATOM 584 N N . PHE A 1 75 ? 17.521 67.699 40.896 1.00 25.14 75 PHE A N 1
ATOM 585 C CA . PHE A 1 75 ? 17.323 66.842 42.056 1.00 25.88 75 PHE A CA 1
ATOM 586 C C . PHE A 1 75 ? 18.589 66.020 42.323 1.00 25.10 75 PHE A C 1
ATOM 587 O O . PHE A 1 75 ? 19.282 65.612 41.403 1.00 22.98 75 PHE A O 1
ATOM 595 N N . LYS A 1 76 ? 18.887 65.809 43.597 1.00 24.69 76 LYS A N 1
ATOM 596 C CA . LYS A 1 76 ? 20.078 65.065 43.991 1.00 25.39 76 LYS A CA 1
ATOM 597 C C . LYS A 1 76 ? 19.660 63.643 44.327 1.00 24.14 76 LYS A C 1
ATOM 598 O O . LYS A 1 76 ? 18.947 63.399 45.309 1.00 24.06 76 LYS A O 1
ATOM 604 N N . PHE A 1 77 ? 20.106 62.705 43.505 1.00 25.12 77 PHE A N 1
ATOM 605 C CA . PHE A 1 77 ? 19.749 61.312 43.684 1.00 25.47 77 PHE A CA 1
ATOM 606 C C . PHE A 1 77 ? 20.744 60.530 44.545 1.00 29.21 77 PHE A C 1
ATOM 607 O O . PHE A 1 77 ? 21.850 61.001 44.826 1.00 29.26 77 PHE A O 1
ATOM 615 N N . PRO A 1 78 ? 20.346 59.327 44.991 1.00 31.69 78 PRO A N 1
ATOM 616 C CA . PRO A 1 78 ? 21.180 58.458 45.829 1.00 30.91 78 PRO A CA 1
ATOM 617 C C . PRO A 1 78 ? 22.591 58.191 45.316 1.00 31.96 78 PRO A C 1
ATOM 618 O O . PRO A 1 78 ? 23.534 58.135 46.110 1.00 32.97 78 PRO A O 1
ATOM 622 N N . ASP A 1 79 ? 22.753 58.017 44.008 1.00 31.68 79 ASP A N 1
ATOM 623 C CA . ASP A 1 79 ? 24.085 57.738 43.474 1.00 31.05 79 ASP A CA 1
ATOM 624 C C . ASP A 1 79 ? 24.936 59.005 43.331 1.00 32.15 79 ASP A C 1
ATOM 625 O O . ASP A 1 79 ? 26.047 58.962 42.799 1.00 30.43 79 ASP A O 1
ATOM 630 N N . GLY A 1 80 ? 24.404 60.130 43.803 1.00 31.95 80 GLY A N 1
ATOM 631 C CA . GLY A 1 80 ? 25.148 61.376 43.738 1.00 31.43 80 GLY A CA 1
ATOM 632 C C . GLY A 1 80 ? 24.921 62.251 42.518 1.00 33.57 80 GLY A C 1
ATOM 633 O O . GLY A 1 80 ? 25.367 63.407 42.496 1.00 33.28 80 GLY A O 1
ATOM 634 N N . SER A 1 81 ? 24.248 61.725 41.498 1.00 28.93 81 SER A N 1
ATOM 635 C CA . SER A 1 81 ? 23.987 62.533 40.316 1.00 31.03 81 SER A CA 1
ATOM 636 C C . SER A 1 81 ? 22.969 63.623 40.654 1.00 30.34 81 SER A C 1
ATOM 637 O O . SER A 1 81 ? 22.125 63.452 41.548 1.00 30.05 81 SER A O 1
ATOM 640 N N . ILE A 1 82 ? 23.080 64.756 39.967 1.00 27.32 82 ILE A N 1
ATOM 641 C CA . ILE A 1 82 ? 22.142 65.864 40.153 1.00 24.69 82 ILE A CA 1
ATOM 642 C C . ILE A 1 82 ? 21.553 66.051 38.762 1.00 27.28 82 ILE A C 1
ATOM 643 O O . ILE A 1 82 ? 22.208 66.563 37.846 1.00 22.78 82 ILE A O 1
ATOM 648 N N . LEU A 1 83 ? 20.317 65.591 38.601 1.00 24.66 83 LEU A N 1
ATOM 649 C CA . LEU A 1 83 ? 19.658 65.646 37.300 1.00 24.05 83 LEU A CA 1
ATOM 650 C C . LEU A 1 83 ? 18.473 66.604 37.296 1.00 25.47 83 LEU A C 1
ATOM 651 O O . LEU A 1 83 ? 17.812 66.811 38.329 1.00 23.16 83 LEU A O 1
ATOM 656 N N . SER A 1 84 ? 18.210 67.178 36.125 1.00 23.90 84 SER A N 1
ATOM 657 C CA . SER A 1 84 ? 17.119 68.135 35.964 1.00 24.11 84 SER A CA 1
ATOM 658 C C . SER A 1 84 ? 16.140 67.763 34.836 1.00 20.98 84 SER A C 1
ATOM 659 O O . SER A 1 84 ? 16.365 68.092 33.674 1.00 22.15 84 SER A O 1
ATOM 662 N N . PRO A 1 85 ? 15.041 67.070 35.169 1.00 21.23 85 PRO A N 1
ATOM 663 C CA . PRO A 1 85 ? 14.094 66.712 34.106 1.00 18.99 85 PRO A CA 1
ATOM 664 C C . PRO A 1 85 ? 13.314 67.941 33.638 1.00 21.24 85 PRO A C 1
ATOM 665 O O . PRO A 1 85 ? 13.498 69.032 34.169 1.00 20.47 85 PRO A O 1
ATOM 669 N N . ASP A 1 86 ? 12.449 67.771 32.636 1.00 20.72 86 ASP A N 1
ATOM 670 C CA . ASP A 1 86 ? 11.627 68.878 32.164 1.00 18.59 86 ASP A CA 1
ATOM 671 C C . ASP A 1 86 ? 10.442 69.087 33.123 1.00 21.04 86 ASP A C 1
ATOM 672 O O . ASP A 1 86 ? 9.855 70.160 33.178 1.00 18.79 86 ASP A O 1
ATOM 677 N N . ALA A 1 87 ? 10.083 68.056 33.874 1.00 18.67 87 ALA A N 1
ATOM 678 C CA . ALA A 1 87 ? 8.999 68.194 34.844 1.00 18.91 87 ALA A CA 1
ATOM 679 C C . ALA A 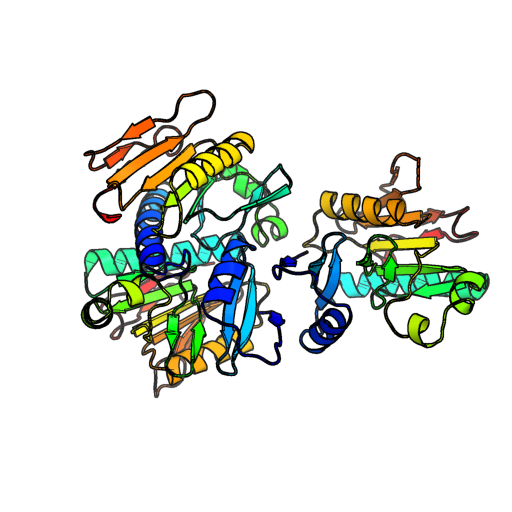1 87 ? 9.133 67.058 35.840 1.00 18.07 87 ALA A C 1
ATOM 680 O O . ALA A 1 87 ? 9.627 65.980 35.507 1.00 17.95 87 ALA A O 1
ATOM 682 N N . ALA A 1 88 ? 8.732 67.314 37.075 1.00 18.62 88 ALA A N 1
ATOM 683 C CA . ALA A 1 88 ? 8.821 66.301 38.118 1.00 20.10 88 ALA A CA 1
ATOM 684 C C . ALA A 1 88 ? 7.656 66.465 39.099 1.00 19.70 88 ALA A C 1
ATOM 685 O O . ALA A 1 88 ? 7.136 67.569 39.295 1.00 19.48 88 ALA A O 1
ATOM 687 N N . PHE A 1 89 ? 7.247 65.350 39.686 1.00 16.99 89 PHE A N 1
ATOM 688 C CA . PHE A 1 89 ? 6.185 65.329 40.671 1.00 18.94 89 PHE A CA 1
ATOM 689 C C . PHE A 1 89 ? 6.748 64.613 41.897 1.00 19.23 89 PHE A C 1
ATOM 690 O O . PHE A 1 89 ? 7.334 63.539 41.768 1.00 18.87 89 PHE A O 1
ATOM 698 N N . VAL A 1 90 ? 6.575 65.224 43.070 1.00 19.77 90 VAL A N 1
ATOM 699 C CA . VAL A 1 90 ? 7.030 64.667 44.349 1.00 18.57 90 VAL A CA 1
ATOM 700 C C . VAL A 1 90 ? 5.793 64.634 45.250 1.00 21.29 90 VAL A C 1
ATOM 701 O O . VAL A 1 90 ? 5.082 65.636 45.353 1.00 19.43 90 VAL A O 1
ATOM 705 N N . GLU A 1 91 ? 5.531 63.498 45.886 1.00 25.36 91 GLU A N 1
ATOM 706 C CA . GLU A 1 91 ? 4.376 63.382 46.785 1.00 29.94 91 GLU A CA 1
ATOM 707 C C . GLU A 1 91 ? 4.612 64.299 47.987 1.00 28.60 91 GLU A C 1
ATOM 708 O O . GLU A 1 91 ? 5.764 64.511 48.391 1.00 25.41 91 GLU A O 1
ATOM 714 N N . ARG A 1 92 ? 3.528 64.835 48.553 1.00 29.94 92 ARG A N 1
ATOM 715 C CA . ARG A 1 92 ? 3.636 65.745 49.695 1.00 29.82 92 ARG A CA 1
ATOM 716 C C . ARG A 1 92 ? 4.504 65.190 50.817 1.00 28.47 92 ARG A C 1
ATOM 717 O O . ARG A 1 92 ? 5.415 65.868 51.295 1.00 30.50 92 ARG A O 1
ATOM 725 N N . GLY A 1 93 ? 4.208 63.963 51.239 1.00 26.31 93 GLY A N 1
ATOM 726 C CA . GLY A 1 93 ? 4.954 63.338 52.321 1.00 27.13 93 GLY A CA 1
ATOM 727 C C . GLY A 1 93 ? 6.452 63.451 52.133 1.00 27.96 93 GLY A C 1
ATOM 728 O O . GLY A 1 93 ? 7.165 63.946 53.002 1.00 30.21 93 GLY A O 1
ATOM 729 N N . ALA A 1 94 ? 6.920 63.006 50.976 1.00 29.31 94 ALA A N 1
ATOM 730 C CA . ALA A 1 94 ? 8.336 63.027 50.638 1.00 28.82 94 ALA A CA 1
ATOM 731 C C . ALA A 1 94 ? 8.925 64.434 50.669 1.00 31.35 94 ALA A C 1
ATOM 732 O O . ALA A 1 94 ? 10.055 64.648 51.134 1.00 29.77 94 ALA A O 1
ATOM 734 N N . TRP A 1 95 ? 8.155 65.398 50.178 1.00 29.15 95 TRP A N 1
ATOM 735 C CA . TRP A 1 95 ? 8.607 66.781 50.125 1.00 28.87 95 TRP A CA 1
ATOM 736 C C . TRP A 1 95 ? 8.711 67.422 51.508 1.00 32.39 95 TRP A C 1
ATOM 737 O O . TRP A 1 95 ? 9.700 68.109 51.829 1.00 28.40 95 TRP A O 1
ATOM 748 N N . GLU A 1 96 ? 7.674 67.198 52.314 1.00 34.76 96 GLU A N 1
ATOM 749 C CA . GLU A 1 96 ? 7.609 67.752 53.655 1.00 37.17 96 GLU A CA 1
ATOM 750 C C . GLU A 1 96 ? 8.731 67.222 54.548 1.00 36.17 96 GLU A C 1
ATOM 751 O O . GLU A 1 96 ? 9.252 67.949 55.388 1.00 38.45 96 GLU A O 1
ATOM 757 N N . ALA A 1 97 ? 9.107 65.963 54.356 1.00 31.94 97 ALA A N 1
ATOM 758 C CA . ALA A 1 97 ? 10.178 65.357 55.135 1.00 30.08 97 ALA A CA 1
ATOM 759 C C . ALA A 1 97 ? 11.519 66.119 55.015 1.00 32.21 97 ALA A C 1
ATOM 760 O O . ALA A 1 97 ? 12.426 65.962 55.849 1.00 29.59 97 ALA A O 1
ATOM 762 N N . LEU A 1 98 ? 11.653 66.941 53.982 1.00 29.28 98 LEU A N 1
ATOM 763 C CA . LEU A 1 98 ? 12.886 67.684 53.785 1.00 30.29 98 LEU A CA 1
ATOM 764 C C . LEU A 1 98 ? 12.975 68.961 54.625 1.00 33.48 98 LEU A C 1
ATOM 765 O O . LEU A 1 98 ? 11.959 69.618 54.917 1.00 32.45 98 LEU A O 1
ATOM 770 N N . SER A 1 99 ? 14.208 69.314 54.984 1.00 30.70 99 SER A N 1
ATOM 771 C CA . SER A 1 99 ? 14.473 70.510 55.767 1.00 32.45 99 SER A CA 1
ATOM 772 C C . SER A 1 99 ? 14.353 71.695 54.827 1.00 32.51 99 SER A C 1
ATOM 773 O O . SER A 1 99 ? 14.403 71.549 53.609 1.00 32.29 99 SER A O 1
ATOM 776 N N . GLU A 1 100 ? 14.190 72.873 55.399 1.00 31.08 100 GLU A N 1
ATOM 777 C CA . GLU A 1 100 ? 14.052 74.073 54.609 1.00 32.36 100 GLU A CA 1
ATOM 778 C C . GLU A 1 100 ? 15.253 74.222 53.678 1.00 31.26 100 GLU A C 1
ATOM 779 O O . GLU A 1 100 ? 15.119 74.676 52.548 1.00 31.35 100 GLU A O 1
ATOM 785 N N . ALA A 1 101 ? 16.427 73.826 54.158 1.00 31.49 101 ALA A N 1
ATOM 786 C CA . ALA A 1 101 ? 17.657 73.919 53.376 1.00 30.63 101 ALA A CA 1
ATOM 787 C C . ALA A 1 101 ? 17.661 72.922 52.216 1.00 30.99 101 ALA A C 1
ATOM 788 O O . ALA A 1 101 ? 18.128 73.226 51.106 1.00 29.87 101 ALA A O 1
ATOM 790 N N . GLU A 1 102 ? 17.145 71.730 52.480 1.00 28.61 102 GLU A N 1
ATOM 791 C CA . GLU A 1 102 ? 17.106 70.692 51.464 1.00 29.43 102 GLU A CA 1
ATOM 792 C C . GLU A 1 102 ? 16.146 71.041 50.327 1.00 28.67 102 GLU A C 1
ATOM 793 O O . GLU A 1 102 ? 16.392 70.688 49.168 1.00 29.67 102 GLU A O 1
ATOM 799 N N . ARG A 1 103 ? 15.060 71.731 50.659 1.00 25.65 103 ARG A N 1
ATOM 800 C CA . ARG A 1 103 ? 14.066 72.125 49.665 1.00 26.01 103 ARG A CA 1
ATOM 801 C C . ARG A 1 103 ? 14.583 73.281 48.843 1.00 27.90 103 ARG A C 1
ATOM 802 O O . ARG A 1 103 ? 14.289 73.397 47.650 1.00 26.14 103 ARG A O 1
ATOM 810 N N . GLU A 1 104 ? 15.356 74.146 49.496 1.00 27.33 104 GLU A N 1
ATOM 811 C CA . GLU A 1 104 ? 15.893 75.336 48.857 1.00 28.92 104 GLU A CA 1
ATOM 812 C C . GLU A 1 104 ? 17.052 75.016 47.908 1.00 28.00 104 GLU A C 1
ATOM 813 O O . GLU A 1 104 ? 17.261 75.722 46.915 1.00 29.03 104 GLU A O 1
ATOM 819 N N . GLY A 1 105 ? 17.803 73.959 48.212 1.00 26.06 105 GLY A N 1
ATOM 820 C CA . GLY A 1 105 ? 18.897 73.563 47.341 1.00 26.68 105 GLY A CA 1
ATOM 821 C C . GLY A 1 105 ? 18.357 72.486 46.411 1.00 27.17 105 GLY A C 1
ATOM 822 O O . GLY A 1 105 ? 17.149 72.468 46.143 1.00 26.72 105 GLY A O 1
ATOM 823 N N . PHE A 1 106 ? 19.219 71.600 45.912 1.00 24.22 106 PHE A N 1
ATOM 824 C CA . PHE A 1 106 ? 18.768 70.518 45.037 1.00 25.86 106 PHE A CA 1
ATOM 825 C C . PHE A 1 106 ? 18.189 69.446 45.941 1.00 27.23 106 PHE A C 1
ATOM 826 O O . PHE A 1 106 ? 18.927 68.739 46.628 1.00 25.76 106 PHE A O 1
ATOM 834 N N . PRO A 1 107 ? 16.854 69.296 45.939 1.00 28.65 107 PRO A N 1
ATOM 835 C CA . PRO A 1 107 ? 16.178 68.300 46.779 1.00 25.11 107 PRO A CA 1
ATOM 836 C C . PRO A 1 107 ? 16.828 66.921 46.727 1.00 24.81 107 PRO A C 1
ATOM 837 O O . PRO A 1 107 ? 17.000 66.344 45.648 1.00 21.65 107 PRO A O 1
ATOM 841 N N . PRO A 1 108 ? 17.227 66.392 47.899 1.00 23.93 108 PRO A N 1
ATOM 842 C CA . PRO A 1 108 ? 17.860 65.073 47.993 1.00 26.08 108 PRO A CA 1
ATOM 843 C C . PRO A 1 108 ? 16.813 63.972 48.002 1.00 25.35 108 PRO A C 1
ATOM 844 O O . PRO A 1 108 ? 16.444 63.466 49.057 1.00 26.63 108 PRO A O 1
ATOM 848 N N . LEU A 1 109 ? 16.307 63.624 46.827 1.00 25.51 109 LEU A N 1
ATOM 849 C CA . LEU A 1 109 ? 15.304 62.569 46.737 1.00 24.05 109 LEU A CA 1
ATOM 850 C C . LEU A 1 109 ? 14.976 62.295 45.278 1.00 23.84 109 LEU A C 1
ATOM 851 O O . LEU A 1 109 ? 15.274 63.114 44.405 1.00 23.04 109 LEU A O 1
ATOM 856 N N . ALA A 1 110 ? 14.400 61.132 45.011 1.00 21.72 110 ALA A N 1
ATOM 857 C CA . ALA A 1 110 ? 14.040 60.766 43.652 1.00 20.49 110 ALA A CA 1
ATOM 858 C C . ALA A 1 110 ? 12.549 61.049 43.451 1.00 21.29 110 ALA A C 1
ATOM 859 O O . ALA A 1 110 ? 11.704 60.389 44.052 1.00 22.61 110 ALA A O 1
ATOM 861 N N . PRO A 1 111 ? 12.206 62.048 42.620 1.00 21.58 111 PRO A N 1
ATOM 862 C CA . PRO A 1 111 ? 10.776 62.329 42.418 1.00 19.91 111 PRO A CA 1
ATOM 863 C C . PRO A 1 111 ? 10.013 61.053 42.026 1.00 20.70 111 PRO A C 1
ATOM 864 O O . PRO A 1 111 ? 10.547 60.198 41.338 1.00 18.99 111 PRO A O 1
ATOM 868 N N . LYS A 1 112 ? 8.777 60.914 42.487 1.00 17.48 112 LYS A N 1
ATOM 869 C CA . LYS A 1 112 ? 7.995 59.741 42.136 1.00 23.44 112 LYS A CA 1
ATOM 870 C C . LYS A 1 112 ? 7.899 59.620 40.606 1.00 22.77 112 LYS A C 1
ATOM 871 O O . LYS A 1 112 ? 8.002 58.517 40.067 1.00 23.00 112 LYS A O 1
ATOM 877 N N . ALA A 1 113 ? 7.712 60.754 39.921 1.00 21.04 113 ALA A N 1
ATOM 878 C CA . ALA A 1 113 ? 7.614 60.767 38.458 1.00 20.85 113 ALA A CA 1
ATOM 879 C C . ALA A 1 113 ? 8.436 61.885 37.833 1.00 20.97 113 ALA A C 1
ATOM 880 O O . ALA A 1 113 ? 8.446 63.007 38.337 1.00 20.23 113 ALA A O 1
ATOM 882 N N . VAL A 1 114 ? 9.129 61.577 36.739 1.00 18.89 114 VAL A N 1
ATOM 883 C CA . VAL A 1 114 ? 9.907 62.584 36.040 1.00 15.66 114 VAL A CA 1
ATOM 884 C C . VAL A 1 114 ? 9.563 62.524 34.552 1.00 19.13 114 VAL A C 1
ATOM 885 O O . VAL A 1 114 ? 9.165 61.463 34.031 1.00 16.51 114 VAL A O 1
ATOM 889 N N . PHE A 1 115 ? 9.701 63.668 33.881 1.00 16.01 115 PHE A N 1
ATOM 890 C CA . PHE A 1 115 ? 9.400 63.785 32.458 1.00 20.01 115 PHE A CA 1
ATOM 891 C C . PHE A 1 115 ? 10.580 64.438 31.730 1.00 20.75 115 PHE A C 1
ATOM 892 O O . PHE A 1 115 ? 11.159 65.412 32.219 1.00 20.15 115 PHE A O 1
ATOM 900 N N . GLU A 1 116 ? 10.922 63.885 30.571 1.00 19.88 116 GLU A N 1
ATOM 901 C CA . GLU A 1 116 ? 12.001 64.393 29.734 1.00 20.21 116 GLU A CA 1
ATOM 902 C C . GLU A 1 116 ? 11.457 64.582 28.312 1.00 21.87 116 GLU A C 1
ATOM 903 O O . GLU A 1 116 ? 10.817 63.691 27.753 1.00 21.61 116 GLU A O 1
ATOM 909 N N . VAL A 1 117 ? 11.688 65.752 27.740 1.00 23.02 117 VAL A N 1
ATOM 910 C CA . VAL A 1 117 ? 11.231 66.012 26.384 1.00 26.17 117 VAL A CA 1
ATOM 911 C C . VAL A 1 117 ? 12.439 66.107 25.477 1.00 26.66 117 VAL A C 1
ATOM 912 O O . VAL A 1 117 ? 13.336 66.911 25.695 1.00 26.27 117 VAL A O 1
ATOM 916 N N . ARG A 1 118 ? 12.467 65.262 24.460 1.00 27.21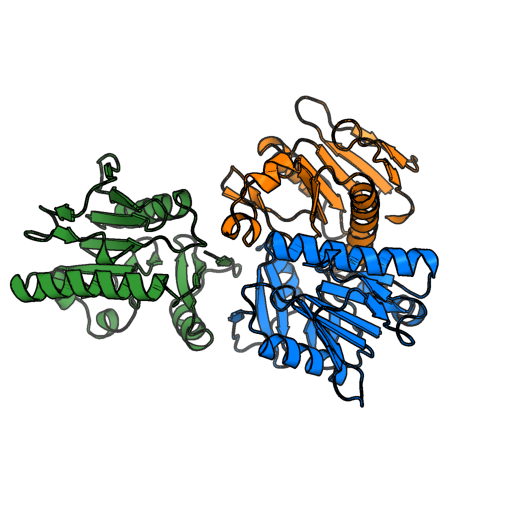 118 ARG A N 1
ATOM 917 C CA . ARG A 1 118 ? 13.597 65.262 23.559 1.00 28.60 118 ARG A CA 1
ATOM 918 C C . ARG A 1 118 ? 13.721 66.553 22.756 1.00 25.85 118 ARG A C 1
ATOM 919 O O . ARG A 1 118 ? 12.802 66.958 22.047 1.00 24.49 118 ARG A O 1
ATOM 927 N N . SER A 1 119 ? 14.875 67.195 22.868 1.00 27.65 119 SER A N 1
ATOM 928 C CA . SER A 1 119 ? 15.134 68.421 22.131 1.00 30.31 119 SER A CA 1
ATOM 929 C C . SER A 1 119 ? 15.862 68.022 20.839 1.00 32.79 119 SER A C 1
ATOM 930 O O . SER A 1 119 ? 16.443 66.933 20.753 1.00 30.65 119 SER A O 1
ATOM 933 N N . ALA A 1 120 ? 15.841 68.895 19.837 1.00 32.84 120 ALA A N 1
ATOM 934 C CA . ALA A 1 120 ? 16.485 68.575 18.563 1.00 37.12 120 ALA A CA 1
ATOM 935 C C . ALA A 1 120 ? 17.969 68.187 18.675 1.00 36.82 120 ALA A C 1
ATOM 936 O O . ALA A 1 120 ? 18.432 67.299 17.973 1.00 38.41 120 ALA A O 1
ATOM 938 N N . SER A 1 121 ? 18.705 68.829 19.573 1.00 38.51 121 SER A N 1
ATOM 939 C CA . SER A 1 121 ? 20.126 68.526 19.725 1.00 42.00 121 SER A CA 1
ATOM 940 C C . SER A 1 121 ? 20.453 67.296 20.583 1.00 43.80 121 SER A C 1
ATOM 941 O O . SER A 1 121 ? 21.625 67.037 20.886 1.00 46.55 121 SER A O 1
ATOM 944 N N . GLN A 1 122 ? 19.438 66.534 20.983 1.00 43.10 122 GLN A N 1
ATOM 945 C CA . GLN A 1 122 ? 19.687 65.349 21.797 1.00 41.96 122 GLN A CA 1
ATOM 946 C C . GLN A 1 122 ? 19.470 64.031 21.045 1.00 40.26 122 GLN A C 1
ATOM 947 O O . GLN A 1 122 ? 18.518 63.888 20.272 1.00 36.85 122 GLN A O 1
ATOM 953 N N . ASP A 1 123 ? 20.367 63.072 21.270 1.00 41.66 123 ASP A N 1
ATOM 954 C CA . ASP A 1 123 ? 20.252 61.757 20.641 1.00 43.36 123 ASP A CA 1
ATOM 955 C C . ASP A 1 123 ? 19.246 60.965 21.455 1.00 40.70 123 ASP A C 1
ATOM 956 O O . ASP A 1 123 ? 19.297 60.961 22.684 1.00 38.96 123 ASP A O 1
ATOM 961 N N . PRO A 1 124 ? 18.324 60.279 20.779 1.00 39.81 124 PRO A N 1
ATOM 962 C CA . PRO A 1 124 ? 17.287 59.469 21.423 1.00 40.32 124 PRO A CA 1
ATOM 963 C C . PRO A 1 124 ? 17.783 58.448 22.451 1.00 39.32 124 PRO A C 1
ATOM 964 O O . PRO A 1 124 ? 17.243 58.361 23.552 1.00 38.29 124 PRO A O 1
ATOM 968 N N . GLU A 1 125 ? 18.810 57.685 22.092 1.00 38.93 125 GLU A N 1
ATOM 969 C CA . GLU A 1 125 ? 19.332 56.651 22.971 1.00 40.49 125 GLU A CA 1
ATOM 970 C C . GLU A 1 125 ? 19.974 57.168 24.249 1.00 40.31 125 GLU A C 1
ATOM 971 O O . GLU A 1 125 ? 19.952 56.494 25.274 1.00 38.47 125 GLU A O 1
ATOM 977 N N . GLU A 1 126 ? 20.561 58.354 24.200 1.00 39.62 126 GLU A N 1
ATOM 978 C CA . GLU A 1 126 ? 21.164 58.901 25.405 1.00 38.41 126 GLU A CA 1
ATOM 979 C C . GLU A 1 126 ? 20.063 59.222 26.410 1.00 36.90 126 GLU A C 1
ATOM 980 O O . GLU A 1 126 ? 20.189 58.953 27.614 1.00 32.36 126 GLU A O 1
ATOM 986 N N . LEU A 1 127 ? 18.971 59.775 25.900 1.00 31.92 127 LEU A N 1
ATOM 987 C CA . LEU A 1 127 ? 17.855 60.134 26.741 1.00 31.52 127 LEU A CA 1
ATOM 988 C C . LEU A 1 127 ? 17.168 58.879 27.311 1.00 31.59 127 LEU A C 1
ATOM 989 O O . LEU A 1 127 ? 16.715 58.886 28.459 1.00 29.39 127 LEU A O 1
ATOM 994 N N . ARG A 1 128 ? 17.111 57.794 26.533 1.00 28.42 128 ARG A N 1
ATOM 995 C CA . ARG A 1 128 ? 16.491 56.572 27.035 1.00 30.18 128 ARG A CA 1
ATOM 996 C C . ARG A 1 128 ? 17.355 56.012 28.154 1.00 29.92 128 ARG A C 1
ATOM 997 O O . ARG A 1 128 ? 16.842 55.480 29.151 1.00 30.09 128 ARG A O 1
ATOM 1005 N N . ALA A 1 129 ? 18.671 56.166 28.005 1.00 27.61 129 ALA A N 1
ATOM 1006 C CA . ALA A 1 129 ? 19.616 55.708 29.013 1.00 26.39 129 ALA A CA 1
ATOM 1007 C C . ALA A 1 129 ? 19.445 56.536 30.290 1.00 26.26 129 ALA A C 1
ATOM 1008 O O . ALA A 1 129 ? 19.549 56.013 31.396 1.00 28.59 129 ALA A O 1
ATOM 1010 N N . LYS A 1 130 ? 19.199 57.833 30.134 1.00 24.52 130 LYS A N 1
ATOM 1011 C CA . LYS A 1 130 ? 19.009 58.705 31.291 1.00 21.66 130 LYS A CA 1
ATOM 1012 C C . LYS A 1 130 ? 17.810 58.180 32.094 1.00 21.86 130 LYS A C 1
ATOM 1013 O O . LYS A 1 130 ? 17.791 58.249 33.327 1.00 22.70 130 LYS A O 1
ATOM 1019 N N . MET A 1 131 ? 16.812 57.651 31.387 1.00 21.61 131 MET A N 1
ATOM 1020 C CA . MET A 1 131 ? 15.623 57.120 32.039 1.00 22.24 131 MET A CA 1
ATOM 1021 C C . MET A 1 131 ? 15.997 55.954 32.974 1.00 25.22 131 MET A C 1
ATOM 1022 O O . MET A 1 131 ? 15.436 55.815 34.073 1.00 25.74 131 MET A O 1
ATOM 1027 N N . GLY A 1 132 ? 16.979 55.152 32.557 1.00 23.62 132 GLY A N 1
ATOM 1028 C CA . GLY A 1 132 ? 17.445 54.041 33.371 1.00 23.84 132 GLY A CA 1
ATOM 1029 C C . GLY A 1 132 ? 18.123 54.544 34.641 1.00 22.64 132 GLY A C 1
ATOM 1030 O O . GLY A 1 132 ? 18.007 53.938 35.722 1.00 21.74 132 GLY A O 1
ATOM 1031 N N . ILE A 1 133 ? 18.847 55.650 34.519 1.00 22.30 133 ILE A N 1
ATOM 1032 C CA . ILE A 1 133 ? 19.489 56.246 35.688 1.00 23.94 133 ILE A CA 1
ATOM 1033 C C . ILE A 1 133 ? 18.396 56.699 36.682 1.00 23.48 133 ILE A C 1
ATOM 1034 O O . ILE A 1 133 ? 18.518 56.511 37.892 1.00 22.36 133 ILE A O 1
ATOM 1039 N N . TYR A 1 134 ? 17.329 57.303 36.164 1.00 23.52 134 TYR A N 1
ATOM 1040 C CA . TYR A 1 134 ? 16.232 57.748 37.022 1.00 21.62 134 TYR A CA 1
ATOM 1041 C C . TYR A 1 134 ? 15.637 56.574 37.785 1.00 22.64 134 TYR A C 1
ATOM 1042 O O . TYR A 1 134 ? 15.461 56.621 39.014 1.00 21.87 134 TYR A O 1
ATOM 1051 N N . LEU A 1 135 ? 15.306 55.529 37.038 1.00 20.81 135 LEU A N 1
ATOM 1052 C CA . LEU A 1 135 ? 14.699 54.347 37.619 1.00 21.37 135 LEU A CA 1
ATOM 1053 C C . LEU A 1 135 ? 15.564 53.610 38.623 1.00 21.55 135 LEU A C 1
ATOM 1054 O O . LEU A 1 135 ? 15.078 53.193 39.671 1.00 19.82 135 LEU A O 1
ATOM 1059 N N . ARG A 1 136 ? 16.845 53.450 38.314 1.00 24.24 136 ARG A N 1
ATOM 1060 C CA . ARG A 1 136 ? 17.750 52.755 39.220 1.00 26.24 136 ARG A CA 1
ATOM 1061 C C . ARG A 1 136 ? 17.950 53.590 40.498 1.00 24.99 136 ARG A C 1
ATOM 1062 O O . ARG A 1 136 ? 18.382 53.072 41.523 1.00 21.14 136 ARG A O 1
ATOM 1070 N N . ASN A 1 137 ? 17.634 54.881 40.437 1.00 22.63 137 ASN A N 1
ATOM 1071 C CA . ASN A 1 137 ? 17.769 55.727 41.619 1.00 23.52 137 ASN A CA 1
ATOM 1072 C C . ASN A 1 137 ? 16.487 55.864 42.429 1.00 22.76 137 ASN A C 1
ATOM 1073 O O . ASN A 1 137 ? 16.473 56.574 43.431 1.00 21.48 137 ASN A O 1
ATOM 1078 N N . GLY A 1 138 ? 15.408 55.216 41.990 1.00 21.21 138 GLY A N 1
ATOM 1079 C CA . GLY A 1 138 ? 14.176 55.263 42.763 1.00 17.83 138 GLY A CA 1
ATOM 1080 C C . GLY A 1 138 ? 12.949 55.924 42.151 1.00 20.20 138 GLY A C 1
ATOM 1081 O O . GLY A 1 138 ? 11.879 55.902 42.746 1.00 16.35 138 GLY A O 1
ATOM 1082 N N . VAL A 1 139 ? 13.087 56.528 40.980 1.00 17.55 139 VAL A N 1
ATOM 1083 C CA . VAL A 1 139 ? 11.930 57.143 40.337 1.00 19.89 139 VAL A CA 1
ATOM 1084 C C . VAL A 1 139 ? 10.954 56.014 39.952 1.00 19.20 139 VAL A C 1
ATOM 1085 O O . VAL A 1 139 ? 11.393 54.999 39.414 1.00 17.77 139 VAL A O 1
ATOM 1089 N N . LEU A 1 140 ? 9.651 56.192 40.212 1.00 20.73 140 LEU A N 1
ATOM 1090 C CA . LEU A 1 140 ? 8.636 55.160 39.903 1.00 21.07 140 LEU A CA 1
ATOM 1091 C C . LEU A 1 140 ? 7.964 55.304 38.543 1.00 23.35 140 LEU A C 1
ATOM 1092 O O . LEU A 1 140 ? 7.288 54.381 38.070 1.00 21.38 140 LEU A O 1
ATOM 1097 N N . LEU A 1 141 ? 8.141 56.456 37.907 1.00 21.05 141 LEU A N 1
ATOM 1098 C CA . LEU A 1 141 ? 7.565 56.676 36.587 1.00 21.98 141 LEU A CA 1
ATOM 1099 C C . LEU A 1 141 ? 8.411 57.671 35.807 1.00 21.88 141 LEU A C 1
ATOM 1100 O O . LEU A 1 141 ? 8.624 58.812 36.241 1.00 23.47 141 LEU A O 1
ATOM 1105 N N . GLY A 1 142 ? 8.905 57.233 34.660 1.00 19.76 142 GLY A N 1
ATOM 1106 C CA . GLY A 1 142 ? 9.715 58.111 33.840 1.00 21.83 142 GLY A CA 1
ATOM 1107 C C . GLY A 1 142 ? 9.013 58.191 32.500 1.00 22.40 142 GLY A C 1
ATOM 1108 O O . GLY A 1 142 ? 8.653 57.159 31.930 1.00 22.99 142 GLY A O 1
ATOM 1109 N N . VAL A 1 143 ? 8.806 59.409 32.011 1.00 20.90 143 VAL A N 1
ATOM 1110 C CA . VAL A 1 143 ? 8.114 59.620 30.746 1.00 19.95 143 VAL A CA 1
ATOM 1111 C C . VAL A 1 143 ? 9.021 60.398 29.799 1.00 19.85 143 VAL A C 1
ATOM 1112 O O . VAL A 1 143 ? 9.461 61.499 30.110 1.00 21.81 143 VAL A O 1
ATOM 1116 N N . LEU A 1 144 ? 9.294 59.802 28.643 1.00 21.93 144 LEU A N 1
ATOM 1117 C CA . LEU A 1 144 ? 10.161 60.397 27.632 1.00 22.52 144 LEU A CA 1
ATOM 1118 C C . LEU A 1 144 ? 9.322 60.755 26.400 1.00 21.50 144 LEU A C 1
ATOM 1119 O O . LEU A 1 144 ? 8.755 59.875 25.751 1.00 22.52 144 LEU A O 1
ATOM 1124 N N . VAL A 1 145 ? 9.204 62.051 26.113 1.00 20.80 145 VAL A N 1
ATOM 1125 C CA . VAL A 1 145 ? 8.438 62.502 24.947 1.00 22.38 145 VAL A CA 1
ATOM 1126 C C . VAL A 1 145 ? 9.400 62.901 23.811 1.00 23.08 145 VAL A C 1
ATOM 1127 O O . VAL A 1 145 ? 10.353 63.646 24.022 1.00 20.86 145 VAL A O 1
ATOM 1131 N N . ASP A 1 146 ? 9.158 62.371 22.617 1.00 23.83 146 ASP A N 1
ATOM 1132 C CA . ASP A 1 146 ? 9.979 62.704 21.468 1.00 26.29 146 ASP A CA 1
ATOM 1133 C C . ASP A 1 146 ? 9.036 63.389 20.499 1.00 26.81 146 ASP A C 1
ATOM 1134 O O . ASP A 1 146 ? 8.317 62.733 19.741 1.00 24.37 146 ASP A O 1
ATOM 1139 N N . PRO A 1 147 ? 9.026 64.728 20.511 1.00 24.98 147 PRO A N 1
ATOM 1140 C CA . PRO A 1 147 ? 8.136 65.462 19.617 1.00 25.12 147 PRO A CA 1
ATOM 1141 C C . PRO A 1 147 ? 8.484 65.318 18.150 1.00 23.48 147 PRO A C 1
ATOM 1142 O O . PRO A 1 147 ? 7.644 65.556 17.303 1.00 26.14 147 PRO A O 1
ATOM 1146 N N . TYR A 1 148 ? 9.716 64.927 17.853 1.00 24.40 148 TYR A N 1
ATOM 1147 C CA . TYR A 1 148 ? 10.125 64.783 16.466 1.00 30.08 148 TYR A CA 1
ATOM 1148 C C . TYR A 1 148 ? 9.658 63.466 15.837 1.00 32.95 148 TYR A C 1
ATOM 1149 O O . TYR A 1 148 ? 9.456 63.389 14.619 1.00 32.30 148 TYR A O 1
ATOM 1158 N N . ALA A 1 149 ? 9.472 62.438 16.662 1.00 30.12 149 ALA A N 1
ATOM 1159 C CA . ALA A 1 149 ? 8.980 61.156 16.159 1.00 28.86 149 ALA A CA 1
ATOM 1160 C C . ALA A 1 149 ? 7.503 61.058 16.532 1.00 29.16 149 ALA A C 1
ATOM 1161 O O . ALA A 1 149 ? 6.801 60.123 16.128 1.00 27.03 149 ALA A O 1
ATOM 1163 N N . ARG A 1 150 ? 7.044 62.046 17.302 1.00 27.42 150 ARG A N 1
ATOM 1164 C CA . ARG A 1 150 ? 5.673 62.103 17.788 1.00 28.20 150 ARG A CA 1
ATOM 1165 C C . ARG A 1 150 ? 5.355 60.813 18.503 1.00 30.12 150 ARG A C 1
ATOM 1166 O O . ARG A 1 150 ? 4.340 60.153 18.244 1.00 30.86 150 ARG A O 1
ATOM 1174 N N . ALA A 1 151 ? 6.250 60.455 19.413 1.00 27.67 151 ALA A N 1
ATOM 1175 C CA . ALA A 1 151 ? 6.083 59.248 20.181 1.00 24.84 151 ALA A CA 1
ATOM 1176 C C . ALA A 1 151 ? 6.388 59.534 21.643 1.00 24.66 151 ALA A C 1
ATOM 1177 O O . ALA A 1 151 ? 7.027 60.535 21.981 1.00 24.08 151 ALA A O 1
ATOM 1179 N N . VAL A 1 152 ? 5.929 58.645 22.508 1.00 22.63 152 VAL A N 1
ATOM 1180 C CA . VAL A 1 152 ? 6.197 58.780 23.922 1.00 23.54 152 VAL A CA 1
ATOM 1181 C C . VAL A 1 152 ? 6.539 57.399 24.459 1.00 24.24 152 VAL A C 1
ATOM 1182 O O . VAL A 1 152 ? 5.982 56.385 24.026 1.00 24.97 152 VAL A O 1
ATOM 1186 N N . GLU A 1 153 ? 7.494 57.351 25.375 1.00 24.32 153 GLU A N 1
ATOM 1187 C CA . GLU A 1 153 ? 7.883 56.081 25.953 1.00 25.08 153 GLU A CA 1
ATOM 1188 C C . GLU A 1 153 ? 7.762 56.162 27.475 1.00 25.09 153 GLU A C 1
ATOM 1189 O O . GLU A 1 153 ? 8.285 57.091 28.098 1.00 23.76 153 GLU A O 1
ATOM 1195 N N . VAL A 1 154 ? 7.036 55.211 28.067 1.00 25.12 154 VAL A N 1
ATOM 1196 C CA . VAL A 1 154 ? 6.843 55.175 29.519 1.00 21.89 154 VAL A CA 1
ATOM 1197 C C . VAL A 1 154 ? 7.723 54.105 30.161 1.00 24.85 154 VAL A C 1
ATOM 1198 O O . VAL A 1 154 ? 7.715 52.948 29.727 1.00 27.19 154 VAL A O 1
ATOM 1202 N N . PHE A 1 155 ? 8.488 54.507 31.181 1.00 23.35 155 PHE A N 1
ATOM 1203 C CA . PHE A 1 155 ? 9.387 53.611 31.912 1.00 22.46 155 PHE A CA 1
ATOM 1204 C C . PHE A 1 155 ? 8.924 53.434 33.349 1.00 23.54 155 PHE A C 1
ATOM 1205 O O . PHE A 1 155 ? 8.710 54.416 34.074 1.00 23.65 155 PHE A O 1
ATOM 1213 N N . ARG A 1 156 ? 8.773 52.176 33.754 1.00 24.08 156 ARG A N 1
ATOM 1214 C CA . ARG A 1 156 ? 8.370 51.835 35.114 1.00 21.39 156 ARG A CA 1
ATOM 1215 C C . ARG A 1 156 ? 9.347 50.790 35.620 1.00 21.99 156 ARG A C 1
ATOM 1216 O O . ARG A 1 156 ? 9.858 49.988 34.847 1.00 24.29 156 ARG A O 1
ATOM 1224 N N . PRO A 1 157 ? 9.646 50.807 36.926 1.00 22.35 157 PRO A N 1
ATOM 1225 C CA . PRO A 1 157 ? 10.574 49.841 37.508 1.00 22.46 157 PRO A CA 1
ATOM 1226 C C . PRO A 1 157 ? 10.022 48.441 37.350 1.00 21.71 157 PRO A C 1
ATOM 1227 O O . PRO A 1 157 ? 8.861 48.200 37.669 1.00 20.31 157 PRO A O 1
ATOM 1231 N N . GLY A 1 158 ? 10.855 47.527 36.873 1.00 21.18 158 GLY A N 1
ATOM 1232 C CA . GLY A 1 158 ? 10.434 46.150 36.730 1.00 23.60 158 GLY A CA 1
ATOM 1233 C C . GLY A 1 158 ? 9.471 45.889 35.590 1.00 26.14 158 GLY A C 1
ATOM 1234 O O . GLY A 1 158 ? 8.822 44.840 35.551 1.00 28.15 158 GLY A O 1
ATOM 1235 N N . LYS A 1 159 ? 9.379 46.821 34.653 1.00 24.27 159 LYS A N 1
ATOM 1236 C CA . LYS A 1 159 ? 8.474 46.635 33.531 1.00 26.44 159 LYS A CA 1
ATOM 1237 C C . LYS A 1 159 ? 9.095 46.992 32.202 1.00 26.07 159 LYS A C 1
ATOM 1238 O O . LYS A 1 159 ? 9.950 47.859 32.117 1.00 27.64 159 LYS A O 1
ATOM 1244 N N . PRO A 1 160 ? 8.681 46.307 31.132 1.00 27.97 160 PRO A N 1
ATOM 1245 C CA . PRO A 1 160 ? 9.279 46.657 29.846 1.00 29.24 160 PRO A CA 1
ATOM 1246 C C . PRO A 1 160 ? 8.852 48.073 29.515 1.00 27.85 160 PRO A C 1
ATOM 1247 O O . PRO A 1 160 ? 7.730 48.463 29.823 1.00 27.68 160 PRO A O 1
ATOM 1251 N N . PRO A 1 161 ? 9.752 48.879 28.930 1.00 28.79 161 PRO A N 1
ATOM 1252 C CA . PRO A 1 161 ? 9.362 50.254 28.589 1.00 29.57 161 PRO A CA 1
ATOM 1253 C C . PRO A 1 161 ? 8.293 50.205 27.496 1.00 27.64 161 PRO A C 1
ATOM 1254 O O . PRO A 1 161 ? 8.367 49.379 26.596 1.00 27.89 161 PRO A O 1
ATOM 1258 N N . LEU A 1 162 ? 7.289 51.061 27.621 1.00 29.63 162 LEU A N 1
ATOM 1259 C CA . LEU A 1 162 ? 6.172 51.122 26.689 1.00 29.36 162 LEU A CA 1
ATOM 1260 C C . LEU A 1 162 ? 6.322 52.320 25.758 1.00 30.89 162 LEU A C 1
ATOM 1261 O O . LEU A 1 162 ? 6.286 53.463 26.203 1.00 28.75 162 LEU A O 1
ATOM 1266 N N . ARG A 1 163 ? 6.470 52.052 24.465 1.00 32.13 163 ARG A N 1
ATOM 1267 C CA . ARG A 1 163 ? 6.616 53.101 23.456 1.00 31.42 163 ARG A CA 1
ATOM 1268 C C . ARG A 1 163 ? 5.338 53.230 22.631 1.00 31.00 163 ARG A C 1
ATOM 1269 O O . ARG A 1 163 ? 4.930 52.280 21.961 1.00 31.05 163 ARG A O 1
ATOM 1277 N N . LEU A 1 164 ? 4.708 54.400 22.679 1.00 29.38 164 LEU A N 1
ATOM 1278 C CA . LEU A 1 164 ? 3.468 54.635 21.939 1.00 30.94 164 LEU A CA 1
ATOM 1279 C C . LEU A 1 164 ? 3.690 55.656 20.825 1.00 34.24 164 LEU A C 1
ATOM 1280 O O . LEU A 1 164 ? 4.347 56.671 21.041 1.00 33.46 164 LEU A O 1
ATOM 1285 N N . GLU A 1 165 ? 3.142 55.392 19.638 1.00 36.88 165 GLU A N 1
ATOM 1286 C CA . GLU A 1 165 ? 3.306 56.298 18.501 1.00 39.57 165 GLU A CA 1
ATOM 1287 C C . GLU A 1 165 ? 2.002 56.864 17.961 1.00 39.71 165 GLU A C 1
ATOM 1288 O O . GLU A 1 165 ? 1.002 56.161 17.841 1.00 36.90 165 GLU A O 1
ATOM 1294 N N . GLY A 1 166 ? 2.034 58.149 17.632 1.00 41.02 166 GLY A N 1
ATOM 1295 C CA . GLY A 1 166 ? 0.870 58.811 17.077 1.00 42.06 166 GLY A CA 1
ATOM 1296 C C . GLY A 1 166 ? -0.372 58.768 17.940 1.00 42.91 166 GLY A C 1
ATOM 1297 O O . GLY A 1 166 ? -1.486 58.853 17.422 1.00 42.37 166 GLY A O 1
ATOM 1298 N N . VAL A 1 167 ? -0.199 58.625 19.251 1.00 43.06 167 VAL A N 1
ATOM 1299 C CA . VAL A 1 167 ? -1.358 58.604 20.135 1.00 42.80 167 VAL A CA 1
ATOM 1300 C C . VAL A 1 167 ? -1.652 60.023 20.589 1.00 40.85 167 VAL A C 1
ATOM 1301 O O . VAL A 1 167 ? -0.764 60.864 20.623 1.00 40.11 167 VAL A O 1
ATOM 1305 N N . GLU A 1 168 ? -2.907 60.279 20.927 1.00 39.11 168 GLU A N 1
ATOM 1306 C CA . GLU A 1 168 ? -3.328 61.594 21.376 1.00 41.30 168 GLU A CA 1
ATOM 1307 C C . GLU A 1 168 ? -3.142 61.776 22.880 1.00 39.92 168 GLU A C 1
ATOM 1308 O O . GLU A 1 168 ? -2.720 62.840 23.332 1.00 36.15 168 GLU A O 1
ATOM 1314 N N . ARG A 1 169 ? -3.451 60.719 23.631 1.00 39.73 169 ARG A N 1
ATOM 1315 C CA . ARG A 1 169 ? -3.362 60.700 25.090 1.00 40.15 169 ARG A CA 1
ATOM 1316 C C . ARG A 1 169 ? -2.594 59.499 25.625 1.00 38.92 169 ARG A C 1
ATOM 1317 O O . ARG A 1 169 ? -2.456 58.478 24.952 1.00 39.82 169 ARG A O 1
ATOM 1325 N N . VAL A 1 170 ? -2.111 59.626 26.856 1.00 35.47 170 VAL A N 1
ATOM 1326 C CA . VAL A 1 170 ? -1.405 58.537 27.506 1.00 35.89 170 VAL A CA 1
ATOM 1327 C C . VAL A 1 170 ? -1.674 58.565 29.014 1.00 35.14 170 VAL A C 1
ATOM 1328 O O . VAL A 1 170 ? -1.276 59.488 29.721 1.00 33.85 170 VAL A O 1
ATOM 1332 N N . SER A 1 171 ? -2.390 57.548 29.478 1.00 35.58 171 SER A N 1
ATOM 1333 C CA . SER A 1 171 ? -2.741 57.385 30.884 1.00 33.57 171 SER A CA 1
ATOM 1334 C C . SER A 1 171 ? -1.480 57.084 31.679 1.00 29.75 171 SER A C 1
ATOM 1335 O O . SER A 1 171 ? -0.713 56.199 31.311 1.00 30.39 171 SER A O 1
ATOM 1338 N N . LEU A 1 172 ? -1.260 57.820 32.761 1.00 25.99 172 LEU A N 1
ATOM 1339 C CA . LEU A 1 172 ? -0.084 57.573 33.589 1.00 25.59 172 LEU A CA 1
ATOM 1340 C C . LEU A 1 172 ? -0.530 57.022 34.949 1.00 25.57 172 LEU A C 1
ATOM 1341 O O . LEU A 1 172 ? 0.147 57.182 35.963 1.00 23.12 172 LEU A O 1
ATOM 1346 N N . ASP A 1 173 ? -1.692 56.366 34.941 1.00 29.54 173 ASP A N 1
ATOM 1347 C CA . ASP A 1 173 ? -2.237 55.706 36.128 1.00 32.40 173 ASP A CA 1
ATOM 1348 C C . ASP A 1 173 ? -1.402 54.428 36.308 1.00 31.71 173 ASP A C 1
ATOM 1349 O O . ASP A 1 173 ? -0.931 53.854 35.330 1.00 30.78 173 ASP A O 1
ATOM 1354 N N . PRO A 1 174 ? -1.207 53.964 37.552 1.00 30.94 174 PRO A N 1
ATOM 1355 C CA . PRO A 1 174 ? -1.677 54.508 38.827 1.00 29.85 174 PRO A CA 1
ATOM 1356 C C . PRO A 1 174 ? -0.658 55.419 39.522 1.00 30.99 174 PRO A C 1
ATOM 1357 O O . PRO A 1 174 ? -0.958 56.012 40.567 1.00 31.90 174 PRO A O 1
ATOM 1361 N N . GLU A 1 175 ? 0.542 55.531 38.960 1.00 27.46 175 GLU A N 1
ATOM 1362 C CA . GLU A 1 175 ? 1.561 56.372 39.582 1.00 27.76 175 GLU A CA 1
ATOM 1363 C C . GLU A 1 175 ? 1.051 57.791 39.768 1.00 29.33 175 GLU A C 1
ATOM 1364 O O . GLU A 1 175 ? 1.331 58.428 40.782 1.00 27.16 175 GLU A O 1
ATOM 1370 N N . LEU A 1 176 ? 0.290 58.275 38.788 1.00 27.27 176 LEU A N 1
ATOM 1371 C CA . LEU A 1 176 ? -0.287 59.613 38.838 1.00 28.06 176 LEU A CA 1
ATOM 1372 C C . LEU A 1 176 ? -1.780 59.387 38.605 1.00 29.19 176 LEU A C 1
ATOM 1373 O O . LEU A 1 176 ? -2.274 59.519 37.489 1.00 30.75 176 LEU A O 1
ATOM 1378 N N . PRO A 1 177 ? -2.520 59.042 39.674 1.00 32.42 177 PRO A N 1
ATOM 1379 C CA . PRO A 1 177 ? -3.959 58.778 39.606 1.00 31.14 177 PRO A CA 1
ATOM 1380 C C . PRO A 1 177 ? -4.766 59.744 38.759 1.00 30.44 177 PRO A C 1
ATOM 1381 O O . PRO A 1 177 ? -4.761 60.954 39.003 1.00 30.99 177 PRO A O 1
ATOM 1385 N N . GLY A 1 178 ? -5.457 59.204 37.756 1.00 29.47 178 GLY A N 1
ATOM 1386 C CA . GLY A 1 178 ? -6.302 60.033 36.914 1.00 28.90 178 GLY A CA 1
ATOM 1387 C C . GLY A 1 178 ? -5.636 61.043 35.998 1.00 28.75 178 GLY A C 1
ATOM 1388 O O . GLY A 1 178 ? -6.312 61.890 35.412 1.00 30.34 178 GLY A O 1
ATOM 1389 N N . PHE A 1 179 ? -4.320 60.976 35.855 1.00 28.45 179 PHE A N 1
ATOM 1390 C CA . PHE A 1 179 ? -3.659 61.920 34.969 1.00 25.25 179 PHE A CA 1
ATOM 1391 C C . PHE A 1 179 ? -3.407 61.271 33.621 1.00 25.87 179 PHE A C 1
ATOM 1392 O O . PHE A 1 179 ? -2.934 60.131 33.542 1.00 25.30 179 PHE A O 1
ATOM 1400 N N . ALA A 1 180 ? -3.748 62.001 32.566 1.00 26.54 180 ALA A N 1
ATOM 1401 C CA . ALA A 1 180 ? -3.520 61.551 31.199 1.00 29.00 180 ALA A CA 1
ATOM 1402 C C . ALA A 1 180 ? -2.799 62.686 30.486 1.00 28.83 180 ALA A C 1
ATOM 1403 O O . ALA A 1 180 ? -3.318 63.800 30.381 1.00 29.04 180 ALA A O 1
ATOM 1405 N N . LEU A 1 181 ? -1.595 62.405 30.008 1.00 27.19 181 LEU A N 1
ATOM 1406 C CA . LEU A 1 181 ? -0.812 63.410 29.304 1.00 25.63 181 LEU A CA 1
ATOM 1407 C C . LEU A 1 181 ? -1.317 63.529 27.862 1.00 27.44 181 LEU A C 1
ATOM 1408 O O . LEU A 1 181 ? -1.434 62.530 27.146 1.00 29.45 181 LEU A O 1
ATOM 1413 N N . SER A 1 182 ? -1.634 64.753 27.457 1.00 25.94 182 SER A N 1
ATOM 1414 C CA . SER A 1 182 ? -2.108 65.056 26.112 1.00 27.07 182 SER A CA 1
ATOM 1415 C C . SER A 1 182 ? -0.851 65.343 25.278 1.00 26.31 182 SER A C 1
ATOM 1416 O O . SER A 1 182 ? -0.072 66.231 25.619 1.00 27.14 182 SER A O 1
ATOM 1419 N N . LEU A 1 183 ? -0.652 64.608 24.188 1.00 25.10 183 LEU A N 1
ATOM 1420 C CA . LEU A 1 183 ? 0.564 64.778 23.382 1.00 28.05 183 LEU A CA 1
ATOM 1421 C C . LEU A 1 183 ? 0.623 65.840 22.274 1.00 28.06 183 LEU A C 1
ATOM 1422 O O . LEU A 1 183 ? 1.651 66.509 22.116 1.00 28.65 183 LEU A O 1
ATOM 1427 N N . PRO A 1 184 ? -0.454 66.006 21.484 1.00 25.90 184 PRO A N 1
ATOM 1428 C CA . PRO A 1 184 ? -0.409 67.021 20.417 1.00 25.85 184 PRO A CA 1
ATOM 1429 C C . PRO A 1 184 ? 0.121 68.390 20.878 1.00 28.08 184 PRO A C 1
ATOM 1430 O O . PRO A 1 184 ? 0.911 69.036 20.172 1.00 27.05 184 PRO A O 1
ATOM 1434 N N . PRO A 1 185 ? -0.313 68.859 22.064 1.00 26.79 185 PRO A N 1
ATOM 1435 C CA . PRO A 1 185 ? 0.166 70.154 22.554 1.00 26.65 185 PRO A CA 1
ATOM 1436 C C . PRO A 1 185 ? 1.687 70.209 22.688 1.00 28.14 185 PRO A C 1
ATOM 1437 O O . PRO A 1 185 ? 2.260 71.303 22.773 1.00 28.93 185 PRO A O 1
ATOM 1441 N N . LEU A 1 186 ? 2.339 69.042 22.716 1.00 26.37 186 LEU A N 1
ATOM 1442 C CA . LEU A 1 186 ? 3.803 68.981 22.827 1.00 28.59 186 LEU A CA 1
ATOM 1443 C C . LEU A 1 186 ? 4.530 68.899 21.467 1.00 31.18 186 LEU A C 1
ATOM 1444 O O . LEU A 1 186 ? 5.764 68.999 21.407 1.00 28.90 186 LEU A O 1
ATOM 1449 N N . TRP A 1 187 ? 3.774 68.713 20.387 1.00 31.90 187 TRP A N 1
ATOM 1450 C CA . TRP A 1 187 ? 4.374 68.614 19.056 1.00 33.57 187 TRP A CA 1
ATOM 1451 C C . TRP A 1 187 ? 4.858 69.971 18.576 1.00 34.98 187 TRP A C 1
ATOM 14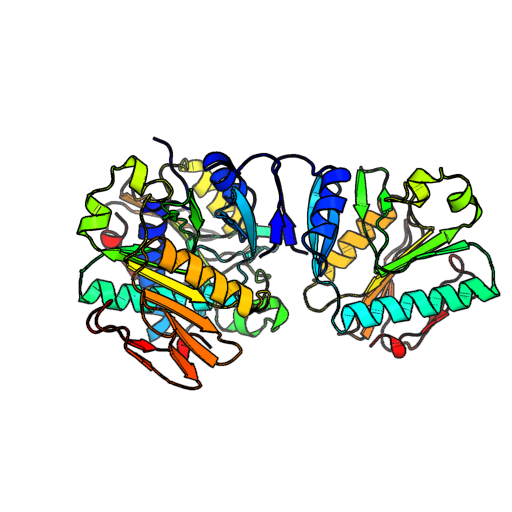52 O O . TRP A 1 187 ? 6.008 70.019 18.112 1.00 38.13 187 TRP A O 1
ATOM 1464 N N . LEU B 1 36 ? 20.657 80.976 54.591 1.00 57.65 36 LEU B N 1
ATOM 1465 C CA . LEU B 1 36 ? 20.973 79.619 54.164 1.00 56.31 36 LEU B CA 1
ATOM 1466 C C . LEU B 1 36 ? 21.289 79.510 52.676 1.00 55.58 36 LEU B C 1
ATOM 1467 O O . LEU B 1 36 ? 20.919 80.372 51.874 1.00 55.32 36 LEU B O 1
ATOM 1472 N N . TRP B 1 37 ? 21.983 78.434 52.323 1.00 54.05 37 TRP B N 1
ATOM 1473 C CA . TRP B 1 37 ? 22.386 78.166 50.948 1.00 52.01 37 TRP B CA 1
ATOM 1474 C C . TRP B 1 37 ? 21.173 77.972 50.039 1.00 48.31 37 TRP B C 1
ATOM 1475 O O . TRP B 1 37 ? 20.409 77.024 50.203 1.00 47.13 37 TRP B O 1
ATOM 1486 N N . VAL B 1 38 ? 21.014 78.861 49.067 1.00 43.60 38 VAL B N 1
ATOM 1487 C CA . VAL B 1 38 ? 19.875 78.791 48.155 1.00 43.04 38 VAL B CA 1
ATOM 1488 C C . VAL B 1 38 ? 20.296 78.747 46.684 1.00 42.92 38 VAL B C 1
ATOM 1489 O O . VAL B 1 38 ? 21.274 79.382 46.285 1.00 43.51 38 VAL B O 1
ATOM 1493 N N . SER B 1 39 ? 19.552 77.995 45.879 1.00 40.76 39 SER B N 1
ATOM 1494 C CA . SER B 1 39 ? 19.854 77.924 44.459 1.00 39.41 39 SER B CA 1
ATOM 1495 C C . SER B 1 39 ? 18.648 78.308 43.605 1.00 37.98 39 SER B C 1
ATOM 1496 O O . SER B 1 39 ? 17.517 77.927 43.903 1.00 35.53 39 SER B O 1
ATOM 1499 N N . PRO B 1 40 ? 18.879 79.107 42.549 1.00 37.66 40 PRO B N 1
ATOM 1500 C CA . PRO B 1 40 ? 17.814 79.541 41.634 1.00 39.30 40 PRO B CA 1
ATOM 1501 C C . PRO B 1 40 ? 17.282 78.303 40.904 1.00 37.64 40 PRO B C 1
ATOM 1502 O O . PRO B 1 40 ? 16.158 78.292 40.397 1.00 40.50 40 PRO B O 1
ATOM 1506 N N . THR B 1 41 ? 18.110 77.261 40.875 1.00 34.96 41 THR B N 1
ATOM 1507 C CA . THR B 1 41 ? 17.773 75.987 40.237 1.00 34.07 41 THR B CA 1
ATOM 1508 C C . THR B 1 41 ? 17.442 74.916 41.285 1.00 29.57 41 THR B C 1
ATOM 1509 O O . THR B 1 41 ? 17.506 73.723 40.993 1.00 31.48 41 THR B O 1
ATOM 1513 N N . GLY B 1 42 ? 17.091 75.356 42.499 1.00 28.66 42 GLY B N 1
ATOM 1514 C CA . GLY B 1 42 ? 16.740 74.448 43.592 1.00 24.46 42 GLY B CA 1
ATOM 1515 C C . GLY B 1 42 ? 15.233 74.178 43.668 1.00 25.20 42 GLY B C 1
ATOM 1516 O O . GLY B 1 42 ? 14.459 74.703 42.863 1.00 22.32 42 GLY B O 1
ATOM 1517 N N . GLY B 1 43 ? 14.810 73.379 44.646 1.00 23.58 43 GLY B N 1
ATOM 1518 C CA . GLY B 1 43 ? 13.406 73.032 44.781 1.00 22.82 43 GLY B CA 1
ATOM 1519 C C . GLY B 1 43 ? 12.401 74.162 44.971 1.00 26.79 43 GLY B C 1
ATOM 1520 O O . GLY B 1 43 ? 11.462 74.308 44.181 1.00 24.74 43 GLY B O 1
ATOM 1521 N N . GLU B 1 44 ? 12.575 74.957 46.023 1.00 27.42 44 GLU B N 1
ATOM 1522 C CA . GLU B 1 44 ? 11.647 76.060 46.297 1.00 30.16 44 GLU B CA 1
ATOM 1523 C C . GLU B 1 44 ? 11.470 77.005 45.115 1.00 29.51 44 GLU B C 1
ATOM 1524 O O . GLU B 1 44 ? 10.339 77.353 44.767 1.00 29.89 44 GLU B O 1
ATOM 1530 N N . SER B 1 45 ? 12.576 77.416 44.495 1.00 29.29 45 SER B N 1
ATOM 1531 C CA . SER B 1 45 ? 12.495 78.318 43.346 1.00 31.05 45 SER B CA 1
ATOM 1532 C C . SER B 1 45 ? 11.716 77.630 42.221 1.00 28.80 45 SER B C 1
ATOM 1533 O O . SER B 1 45 ? 10.863 78.253 41.577 1.00 25.17 45 SER B O 1
ATOM 1536 N N . GLY B 1 46 ? 12.012 76.342 42.014 1.00 27.18 46 GLY B N 1
ATOM 1537 C CA . GLY B 1 46 ? 11.364 75.556 40.974 1.00 24.45 46 GLY B CA 1
ATOM 1538 C C . GLY B 1 46 ? 9.878 75.407 41.213 1.00 27.82 46 GLY B C 1
ATOM 1539 O O . GLY B 1 46 ? 9.073 75.475 40.273 1.00 27.41 46 GLY B O 1
ATOM 1540 N N . ARG B 1 47 ? 9.513 75.193 42.474 1.00 26.18 47 ARG B N 1
ATOM 1541 C CA . ARG B 1 47 ? 8.111 75.056 42.860 1.00 26.62 47 ARG B CA 1
ATOM 1542 C C . ARG B 1 47 ? 7.363 76.376 42.608 1.00 25.98 47 ARG B C 1
ATOM 1543 O O . ARG B 1 47 ? 6.232 76.384 42.118 1.00 25.57 47 ARG B O 1
ATOM 1551 N N . ARG B 1 48 ? 8.003 77.489 42.945 1.00 25.75 48 ARG B N 1
ATOM 1552 C CA . ARG B 1 48 ? 7.371 78.794 42.753 1.00 28.34 48 ARG B CA 1
ATOM 1553 C C . ARG B 1 48 ? 7.254 79.209 41.288 1.00 26.70 48 ARG B C 1
ATOM 1554 O O . ARG B 1 48 ? 6.187 79.657 40.850 1.00 25.61 48 ARG B O 1
ATOM 1562 N N . SER B 1 49 ? 8.330 79.059 40.524 1.00 21.95 49 SER B N 1
ATOM 1563 C CA . SER B 1 49 ? 8.250 79.436 39.122 1.00 22.73 49 SER B CA 1
ATOM 1564 C C . SER B 1 49 ? 7.218 78.566 38.393 1.00 21.15 49 SER B C 1
ATOM 1565 O O . SER B 1 49 ? 6.515 79.058 37.502 1.00 24.47 49 SER B O 1
ATOM 1568 N N . LEU B 1 50 ? 7.106 77.287 38.758 1.00 20.80 50 LEU B N 1
ATOM 1569 C CA . LEU B 1 50 ? 6.116 76.444 38.088 1.00 24.23 50 LEU B CA 1
ATOM 1570 C C . LEU B 1 50 ? 4.697 76.938 38.389 1.00 25.60 50 LEU B C 1
ATOM 1571 O O . LEU B 1 50 ? 3.833 76.940 37.508 1.00 25.10 50 LEU B O 1
ATOM 1576 N N . GLN B 1 51 ? 4.465 77.351 39.632 1.00 24.47 51 GLN B N 1
ATOM 1577 C CA . GLN B 1 51 ? 3.161 77.847 40.047 1.00 27.33 51 GLN B CA 1
ATOM 1578 C C . GLN B 1 51 ? 2.816 79.088 39.217 1.00 26.96 51 GLN B C 1
ATOM 1579 O O . GLN B 1 51 ? 1.682 79.259 38.745 1.00 29.20 51 GLN B O 1
ATOM 1585 N N . LEU B 1 52 ? 3.794 79.958 39.024 1.00 25.16 52 LEU B N 1
ATOM 1586 C CA . LEU B 1 52 ? 3.552 81.150 38.225 1.00 25.89 52 LEU B CA 1
ATOM 1587 C C . LEU B 1 52 ? 3.333 80.754 36.753 1.00 26.18 52 LEU B C 1
ATOM 1588 O O . LEU B 1 52 ? 2.317 81.118 36.139 1.00 22.13 52 LEU B O 1
ATOM 1593 N N . ALA B 1 53 ? 4.269 79.984 36.202 1.00 23.31 53 ALA B N 1
ATOM 1594 C CA . ALA B 1 53 ? 4.173 79.562 34.810 1.00 25.42 53 ALA B CA 1
ATOM 1595 C C . ALA B 1 53 ? 2.851 78.849 34.543 1.00 24.63 53 ALA B C 1
ATOM 1596 O O . ALA B 1 53 ? 2.216 79.060 33.503 1.00 26.94 53 ALA B O 1
ATOM 1598 N N . TYR B 1 54 ? 2.437 78.008 35.485 1.00 22.08 54 TYR B N 1
ATOM 1599 C CA . TYR B 1 54 ? 1.175 77.292 35.377 1.00 20.90 54 TYR B CA 1
ATOM 1600 C C . TYR B 1 54 ? 0.004 78.261 35.117 1.00 23.36 54 TYR B C 1
ATOM 1601 O O . TYR B 1 54 ? -0.822 78.030 34.218 1.00 19.00 54 TYR B O 1
ATOM 1610 N N . GLN B 1 55 ? -0.070 79.347 35.891 1.00 21.40 55 GLN B N 1
ATOM 1611 C CA . GLN B 1 55 ? -1.147 80.320 35.682 1.00 21.82 55 GLN B CA 1
ATOM 1612 C C . GLN B 1 55 ? -1.084 80.954 34.279 1.00 21.76 55 GLN B C 1
ATOM 1613 O O . GLN B 1 55 ? -2.083 81.015 33.571 1.00 23.00 55 GLN B O 1
ATOM 1619 N N . LEU B 1 56 ? 0.098 81.403 33.885 1.00 21.32 56 LEU B N 1
ATOM 1620 C CA . LEU B 1 56 ? 0.302 82.034 32.586 1.00 22.56 56 LEU B CA 1
ATOM 1621 C C . LEU B 1 56 ? -0.088 81.052 31.502 1.00 21.01 56 LEU B C 1
ATOM 1622 O O . LEU B 1 56 ? -0.747 81.422 30.531 1.00 20.54 56 LEU B O 1
ATOM 1627 N N . ALA B 1 57 ? 0.309 79.792 31.663 1.00 20.02 57 ALA B N 1
ATOM 1628 C CA . ALA B 1 57 ? -0.031 78.795 30.647 1.00 21.72 57 ALA B CA 1
ATOM 1629 C C . ALA B 1 57 ? -1.537 78.519 30.622 1.00 21.23 57 ALA B C 1
ATOM 1630 O O . ALA B 1 57 ? -2.112 78.308 29.554 1.00 22.49 57 ALA B O 1
ATOM 1632 N N . ARG B 1 58 ? -2.167 78.508 31.793 1.00 19.06 58 ARG B N 1
ATOM 1633 C CA . ARG B 1 58 ? -3.600 78.247 31.883 1.00 22.64 58 ARG B CA 1
ATOM 1634 C C . ARG B 1 58 ? -4.335 79.326 31.096 1.00 22.18 58 ARG B C 1
ATOM 1635 O O . ARG B 1 58 ? -5.256 79.037 30.331 1.00 25.27 58 ARG B O 1
ATOM 1643 N N . TRP B 1 59 ? -3.908 80.568 31.280 1.00 23.60 59 TRP B N 1
ATOM 1644 C CA . TRP B 1 59 ? -4.489 81.701 30.576 1.00 25.83 59 TRP B CA 1
ATOM 1645 C C . TRP B 1 59 ? -4.237 81.597 29.071 1.00 26.14 59 TRP B C 1
ATOM 1646 O O . TRP B 1 59 ? -5.164 81.779 28.265 1.00 26.54 59 TRP B O 1
ATOM 1657 N N . ASN B 1 60 ? -2.991 81.308 28.690 1.00 22.44 60 ASN B N 1
ATOM 1658 C CA . ASN B 1 60 ? -2.661 81.211 27.275 1.00 20.98 60 ASN B CA 1
ATOM 1659 C C . ASN B 1 60 ? -3.412 80.057 26.605 1.00 22.53 60 ASN B C 1
ATOM 1660 O O . ASN B 1 60 ? -3.779 80.155 25.435 1.00 22.09 60 ASN B O 1
ATOM 1665 N N . GLU B 1 61 ? -3.658 78.971 27.333 1.00 25.06 61 GLU B N 1
ATOM 1666 C CA . GLU B 1 61 ? -4.382 77.848 26.736 1.00 28.22 61 GLU B CA 1
ATOM 1667 C C . GLU B 1 61 ? -5.778 78.268 26.267 1.00 28.40 61 GLU B C 1
ATOM 1668 O O . GLU B 1 61 ? -6.268 77.795 25.231 1.00 25.75 61 GLU B O 1
ATOM 1674 N N . GLU B 1 62 ? -6.424 79.150 27.028 1.00 25.55 62 GLU B N 1
ATOM 1675 C CA . GLU B 1 62 ? -7.767 79.570 26.652 1.00 27.39 62 GLU B CA 1
ATOM 1676 C C . GLU B 1 62 ? -7.785 80.680 25.615 1.00 25.76 62 GLU B C 1
ATOM 1677 O O . GLU B 1 62 ? -8.699 80.746 24.809 1.00 26.94 62 GLU B O 1
ATOM 1683 N N . ARG B 1 63 ? -6.773 81.546 25.635 1.00 23.36 63 ARG B N 1
ATOM 1684 C CA . ARG B 1 63 ? -6.728 82.672 24.718 1.00 24.56 63 ARG B CA 1
ATOM 1685 C C . ARG B 1 63 ? -5.813 82.516 23.487 1.00 25.39 63 ARG B C 1
ATOM 1686 O O . ARG B 1 63 ? -6.087 83.103 22.428 1.00 27.87 63 ARG B O 1
ATOM 1694 N N . GLY B 1 64 ? -4.732 81.749 23.624 1.00 21.68 64 GLY B N 1
ATOM 1695 C CA . GLY B 1 64 ? -3.833 81.527 22.502 1.00 19.28 64 GLY B CA 1
ATOM 1696 C C . GLY B 1 64 ? -3.311 82.755 21.762 1.00 20.62 64 GLY B C 1
ATOM 1697 O O . GLY B 1 64 ? -3.122 82.703 20.546 1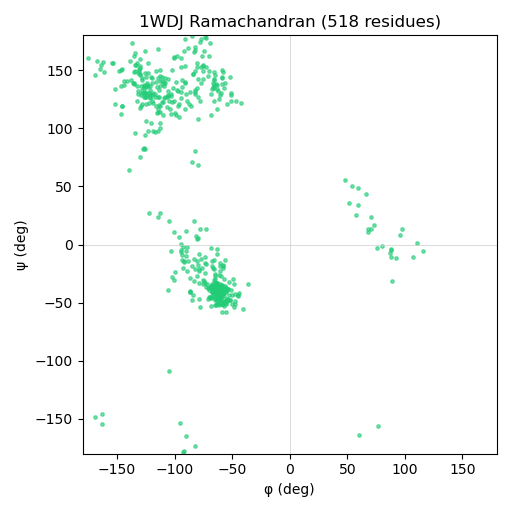.00 22.82 64 GLY B O 1
ATOM 1698 N N . LEU B 1 65 ? -3.054 83.848 22.482 1.00 18.13 65 LEU B N 1
ATOM 1699 C CA . LEU B 1 65 ? -2.547 85.081 21.877 1.00 17.36 65 LEU B CA 1
ATOM 1700 C C . LEU B 1 65 ? -1.034 85.014 21.628 1.00 21.79 65 LEU B C 1
ATOM 1701 O O . LEU B 1 65 ? -0.462 85.835 20.897 1.00 20.34 65 LEU B O 1
ATOM 1706 N N . GLY B 1 66 ? -0.387 84.023 22.237 1.00 20.03 66 GLY B N 1
ATOM 1707 C CA . GLY B 1 66 ? 1.035 83.886 22.041 1.00 18.99 66 GLY B CA 1
ATOM 1708 C C . GLY B 1 66 ? 1.561 82.527 22.438 1.00 19.29 66 GLY B C 1
ATOM 1709 O O . GLY B 1 66 ? 0.849 81.522 22.443 1.00 19.63 66 GLY B O 1
ATOM 1710 N N . VAL B 1 67 ? 2.835 82.509 22.783 1.00 17.20 67 VAL B N 1
ATOM 1711 C CA . VAL B 1 67 ? 3.503 81.292 23.184 1.00 19.75 67 VAL B CA 1
ATOM 1712 C C . VAL B 1 67 ? 4.143 81.562 24.548 1.00 21.14 67 VAL B C 1
ATOM 1713 O O . VAL B 1 67 ? 4.763 82.621 24.761 1.00 17.91 67 VAL B O 1
ATOM 1717 N N . VAL B 1 68 ? 3.985 80.618 25.468 1.00 20.90 68 VAL B N 1
ATOM 1718 C CA . VAL B 1 68 ? 4.561 80.776 26.796 1.00 21.72 68 VAL B CA 1
ATOM 1719 C C . VAL B 1 68 ? 5.721 79.782 27.000 1.00 19.97 68 VAL B C 1
ATOM 1720 O O . VAL B 1 68 ? 5.664 78.632 26.566 1.00 17.21 68 VAL B O 1
ATOM 1724 N N . PHE B 1 69 ? 6.778 80.244 27.657 1.00 19.54 69 PHE B N 1
ATOM 1725 C CA . PHE B 1 69 ? 7.955 79.419 27.878 1.00 17.80 69 PHE B CA 1
ATOM 1726 C C . PHE B 1 69 ? 8.251 79.317 29.354 1.00 18.84 69 PHE B C 1
ATOM 1727 O O . PHE B 1 69 ? 7.866 80.213 30.121 1.00 21.45 69 PHE B O 1
ATOM 1735 N N . ASP B 1 70 ? 8.956 78.252 29.744 1.00 19.35 70 ASP B N 1
ATOM 1736 C CA . ASP B 1 70 ? 9.299 78.043 31.145 1.00 20.98 70 ASP B CA 1
ATOM 1737 C C . ASP B 1 70 ? 10.642 78.631 31.581 1.00 22.07 70 ASP B C 1
ATOM 1738 O O . ASP B 1 70 ? 11.383 79.211 30.780 1.00 21.17 70 ASP B O 1
ATOM 1743 N N . SER B 1 71 ? 10.924 78.492 32.871 1.00 17.91 71 SER B N 1
ATOM 1744 C CA . SER B 1 71 ? 12.140 79.022 33.492 1.00 23.70 71 SER B CA 1
ATOM 1745 C C . SER B 1 71 ? 13.487 78.589 32.897 1.00 20.50 71 SER B C 1
ATOM 1746 O O . SER B 1 71 ? 14.518 79.178 33.209 1.00 23.77 71 SER B O 1
ATOM 1749 N N . SER B 1 72 ? 13.490 77.571 32.052 1.00 19.83 72 SER B N 1
ATOM 1750 C CA . SER B 1 72 ? 14.743 77.091 31.461 1.00 21.02 72 SER B CA 1
ATOM 1751 C C . SER B 1 72 ? 15.141 77.830 30.191 1.00 23.87 72 SER B C 1
ATOM 1752 O O . SER B 1 72 ? 16.332 77.934 29.864 1.00 25.29 72 SER B O 1
ATOM 1755 N N . THR B 1 73 ? 14.132 78.330 29.481 1.00 21.93 73 THR B N 1
ATOM 1756 C CA . THR B 1 73 ? 14.329 78.988 28.208 1.00 22.55 73 THR B CA 1
ATOM 1757 C C . THR B 1 73 ? 15.266 80.167 28.213 1.00 26.12 73 THR B C 1
ATOM 1758 O O . THR B 1 73 ? 15.181 81.039 29.071 1.00 24.74 73 THR B O 1
ATOM 1762 N N . GLY B 1 74 ? 16.146 80.197 27.218 1.00 25.37 74 GLY B N 1
ATOM 1763 C CA . GLY B 1 74 ? 17.067 81.306 27.102 1.00 24.63 74 GLY B CA 1
ATOM 1764 C C . GLY B 1 74 ? 16.618 82.102 25.894 1.00 25.63 74 GLY B C 1
ATOM 1765 O O . GLY B 1 74 ? 16.216 81.520 24.882 1.00 24.54 74 GLY B O 1
ATOM 1766 N N . PHE B 1 75 ? 16.659 83.423 25.999 1.00 22.03 75 PHE B N 1
ATOM 1767 C CA . PHE B 1 75 ? 16.285 84.288 24.888 1.00 22.87 75 PHE B CA 1
ATOM 1768 C C . PHE B 1 75 ? 17.498 85.150 24.528 1.00 24.07 75 PHE B C 1
ATOM 1769 O O . PHE B 1 75 ? 18.254 85.555 25.415 1.00 24.53 75 PHE B O 1
ATOM 1777 N N . LYS B 1 76 ? 17.698 85.422 23.241 1.00 27.90 76 LYS B N 1
ATOM 1778 C CA . LYS B 1 76 ? 18.816 86.277 22.840 1.00 31.72 76 LYS B CA 1
ATOM 1779 C C . LYS B 1 76 ? 18.259 87.683 22.679 1.00 31.30 76 LYS B C 1
ATOM 1780 O O . LYS B 1 76 ? 17.501 87.953 21.739 1.00 28.00 76 LYS B O 1
ATOM 1786 N N . PHE B 1 77 ? 18.629 88.576 23.590 1.00 29.74 77 PHE B N 1
ATOM 1787 C CA . PHE B 1 77 ? 18.125 89.938 23.534 1.00 30.86 77 PHE B CA 1
ATOM 1788 C C . PHE B 1 77 ? 18.858 90.820 22.548 1.00 31.87 77 PHE B C 1
ATOM 1789 O O . PHE B 1 77 ? 19.993 90.535 22.173 1.00 28.93 77 PHE B O 1
ATOM 1797 N N . PRO B 1 78 ? 18.185 91.883 22.072 1.00 36.30 78 PRO B N 1
ATOM 1798 C CA . PRO B 1 78 ? 18.741 92.839 21.109 1.00 38.11 78 PRO B CA 1
ATOM 1799 C C . PRO B 1 78 ? 20.135 93.339 21.491 1.00 39.53 78 PRO B C 1
ATOM 1800 O O . PRO B 1 78 ? 20.977 9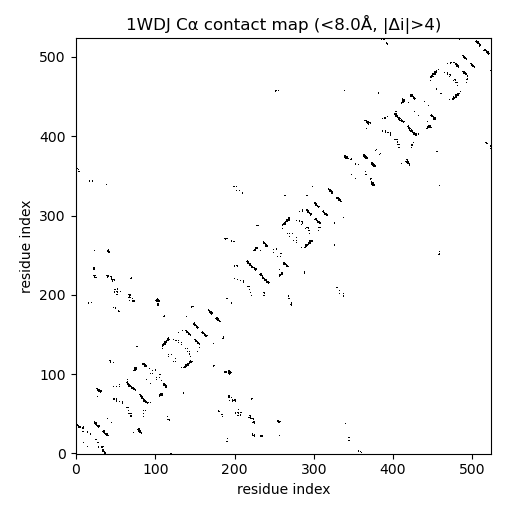3.582 20.626 1.00 39.90 78 PRO B O 1
ATOM 1804 N N . ASP B 1 79 ? 20.389 93.477 22.786 1.00 39.92 79 ASP B N 1
ATOM 1805 C CA . ASP B 1 79 ? 21.700 93.940 23.231 1.00 42.47 79 ASP B CA 1
ATOM 1806 C C . ASP B 1 79 ? 22.746 92.811 23.181 1.00 43.39 79 ASP B C 1
ATOM 1807 O O . ASP B 1 79 ? 23.840 92.937 23.744 1.00 45.60 79 ASP B O 1
ATOM 1812 N N . GLY B 1 80 ? 22.398 91.711 22.514 1.00 42.75 80 GLY B N 1
ATOM 1813 C CA . GLY B 1 80 ? 23.316 90.591 22.378 1.00 41.64 80 GLY B CA 1
ATOM 1814 C C . GLY B 1 80 ? 23.316 89.513 23.449 1.00 41.56 80 GLY B C 1
ATOM 1815 O O . GLY B 1 80 ? 23.588 88.353 23.153 1.00 44.40 80 GLY B O 1
ATOM 1816 N N . SER B 1 81 ? 23.013 89.870 24.691 1.00 39.28 81 SER B N 1
ATOM 1817 C CA . SER B 1 81 ? 23.023 88.886 25.781 1.00 35.75 81 SER B CA 1
ATOM 1818 C C . SER B 1 81 ? 21.899 87.832 25.765 1.00 33.29 81 SER B C 1
ATOM 1819 O O . SER B 1 81 ? 20.875 87.989 25.091 1.00 30.64 81 SER B O 1
ATOM 1822 N N . ILE B 1 82 ? 22.119 86.752 26.510 1.00 26.77 82 ILE B N 1
ATOM 1823 C CA . ILE B 1 82 ? 21.137 85.694 26.651 1.00 25.92 82 ILE B CA 1
ATOM 1824 C C . ILE B 1 82 ? 20.589 85.894 28.064 1.00 28.67 82 ILE B C 1
ATOM 1825 O O . ILE B 1 82 ? 21.358 86.070 29.007 1.00 26.84 82 ILE B O 1
ATOM 1830 N N . LEU B 1 83 ? 19.271 85.882 28.208 1.00 28.38 83 LEU B N 1
ATOM 1831 C CA . LEU B 1 83 ? 18.657 86.024 29.524 1.00 27.43 83 LEU B CA 1
ATOM 1832 C C . LEU B 1 83 ? 17.558 84.977 29.645 1.00 25.66 83 LEU B C 1
ATOM 1833 O O . LEU B 1 83 ? 16.924 84.612 28.655 1.00 20.33 83 LEU B O 1
ATOM 1838 N N . SER B 1 84 ? 17.329 84.507 30.863 1.00 22.20 84 SER B N 1
ATOM 1839 C CA . SER B 1 84 ? 16.323 83.471 31.094 1.00 20.82 84 SER B CA 1
ATOM 1840 C C . SER B 1 84 ? 15.430 83.778 32.296 1.00 19.97 84 SER B C 1
ATOM 1841 O O . SER B 1 84 ? 15.807 83.507 33.435 1.00 15.85 84 SER B O 1
ATOM 1844 N N . PRO B 1 85 ? 14.251 84.374 32.062 1.00 19.78 85 PRO B N 1
ATOM 1845 C CA . PRO B 1 85 ? 13.342 84.678 33.179 1.00 22.18 85 PRO B CA 1
ATOM 1846 C C . PRO B 1 85 ? 12.688 83.383 33.706 1.00 24.47 85 PRO B C 1
ATOM 1847 O O . PRO B 1 85 ? 12.955 82.289 33.170 1.00 21.42 85 PRO B O 1
ATOM 1851 N N . ASP B 1 86 ? 11.853 83.500 34.749 1.00 18.85 86 ASP B N 1
ATOM 1852 C CA . ASP B 1 86 ? 11.141 82.331 35.275 1.00 20.83 86 ASP B CA 1
ATOM 1853 C C . ASP B 1 86 ? 9.967 81.916 34.380 1.00 19.47 86 ASP B C 1
ATOM 1854 O O . ASP B 1 86 ? 9.503 80.775 34.436 1.00 19.15 86 ASP B O 1
ATOM 1859 N N . ALA B 1 87 ? 9.503 82.853 33.550 1.00 19.73 87 ALA B N 1
ATOM 1860 C CA . ALA B 1 87 ? 8.428 82.596 32.598 1.00 19.12 87 ALA B CA 1
ATOM 1861 C C . ALA B 1 87 ? 8.413 83.726 31.579 1.00 21.48 87 ALA B C 1
ATOM 1862 O O . ALA B 1 87 ? 8.818 84.862 31.878 1.00 20.19 87 ALA B O 1
ATOM 1864 N N . ALA B 1 88 ? 7.960 83.415 30.368 1.00 21.57 88 ALA B N 1
ATOM 1865 C CA . ALA B 1 88 ? 7.892 84.417 29.318 1.00 19.10 88 ALA B CA 1
ATOM 1866 C C . ALA B 1 88 ? 6.732 84.175 28.354 1.00 21.79 88 ALA B C 1
ATOM 1867 O O . ALA B 1 88 ? 6.326 83.038 28.097 1.00 19.38 88 ALA B O 1
ATOM 1869 N N . PHE B 1 89 ? 6.215 85.275 27.823 1.00 18.85 89 PHE B N 1
ATOM 1870 C CA . PHE B 1 89 ? 5.137 85.231 26.869 1.00 21.37 89 PHE B CA 1
ATOM 1871 C C . PHE B 1 89 ? 5.576 86.002 25.635 1.00 20.32 89 PHE B C 1
ATOM 1872 O O . PHE B 1 89 ? 5.993 87.160 25.726 1.00 19.03 89 PHE B O 1
ATOM 1880 N N . VAL B 1 90 ? 5.480 85.368 24.480 1.00 19.42 90 VAL B N 1
ATOM 1881 C CA . VAL B 1 90 ? 5.839 86.050 23.242 1.00 18.23 90 VAL B CA 1
ATOM 1882 C C . VAL B 1 90 ? 4.575 86.097 22.376 1.00 21.43 90 VAL B C 1
ATOM 1883 O O . VAL B 1 90 ? 3.889 85.072 22.206 1.00 21.24 90 VAL B O 1
ATOM 1887 N N . GLU B 1 91 ? 4.263 87.290 21.865 1.00 22.82 91 GLU B N 1
ATOM 1888 C CA . GLU B 1 91 ? 3.096 87.521 21.012 1.00 24.72 91 GLU B CA 1
ATOM 1889 C C . GLU B 1 91 ? 3.135 86.599 19.808 1.00 25.85 91 GLU B C 1
ATOM 1890 O O . GLU B 1 91 ? 4.190 86.405 19.204 1.00 23.10 91 GLU B O 1
ATOM 1896 N N . ARG B 1 92 ? 1.978 86.064 19.446 1.00 23.41 92 ARG B N 1
ATOM 1897 C CA . ARG B 1 92 ? 1.876 85.171 18.308 1.00 28.30 92 ARG B CA 1
ATOM 1898 C C . ARG B 1 92 ? 2.588 85.700 17.064 1.00 28.44 92 ARG B C 1
ATOM 1899 O O . ARG B 1 92 ? 3.352 84.972 16.429 1.00 26.70 92 ARG B O 1
ATOM 1907 N N . GLY B 1 93 ? 2.330 86.963 16.728 1.00 30.76 93 GLY B N 1
ATOM 1908 C CA . GLY B 1 93 ? 2.926 87.578 15.551 1.00 30.43 93 GLY B CA 1
ATOM 1909 C C . GLY B 1 93 ? 4.439 87.619 15.539 1.00 31.32 93 GLY B C 1
ATOM 1910 O O . GLY B 1 93 ? 5.063 87.414 14.491 1.00 30.00 93 GLY B O 1
ATOM 1911 N N . ALA B 1 94 ? 5.032 87.883 16.698 1.00 26.37 94 ALA B N 1
ATOM 1912 C CA . ALA B 1 94 ? 6.482 87.941 16.826 1.00 29.77 94 ALA B CA 1
ATOM 1913 C C . ALA B 1 94 ? 7.068 86.541 16.655 1.00 29.81 94 ALA B C 1
ATOM 1914 O O . ALA B 1 94 ? 8.047 86.334 15.938 1.00 26.53 94 ALA B O 1
ATOM 1916 N N . TRP B 1 95 ? 6.453 85.579 17.327 1.00 28.23 95 TRP B N 1
ATOM 1917 C CA . TRP B 1 95 ? 6.888 84.197 17.257 1.00 30.11 95 TRP B CA 1
ATOM 1918 C C . TRP B 1 95 ? 6.807 83.645 15.819 1.00 32.40 95 TRP B C 1
ATOM 1919 O O . TRP B 1 95 ? 7.745 82.997 15.332 1.00 32.84 95 TRP B O 1
ATOM 1930 N N . GLU B 1 96 ? 5.689 83.905 15.145 1.00 32.85 96 GLU B N 1
ATOM 1931 C CA . GLU B 1 96 ? 5.492 83.414 13.780 1.00 37.98 96 GLU B CA 1
ATOM 1932 C C . GLU B 1 96 ? 6.527 83.947 12.791 1.00 37.33 96 GLU B C 1
ATOM 1933 O O . GLU B 1 96 ? 6.817 83.302 11.783 1.00 38.42 96 GLU B O 1
ATOM 1939 N N . ALA B 1 97 ? 7.088 85.115 13.082 1.00 35.35 97 ALA B N 1
ATOM 1940 C CA . ALA B 1 97 ? 8.085 85.716 12.203 1.00 37.28 97 ALA B CA 1
ATOM 1941 C C . ALA B 1 97 ? 9.428 84.998 12.285 1.00 35.16 97 ALA B C 1
ATOM 1942 O O . ALA B 1 97 ? 10.335 85.252 11.487 1.00 36.50 97 ALA B O 1
ATOM 1944 N N . LEU B 1 98 ? 9.556 84.109 13.262 1.00 35.82 98 LEU B N 1
ATOM 1945 C CA . LEU B 1 98 ? 10.802 83.372 13.458 1.00 35.32 98 LEU B CA 1
ATOM 1946 C C . LEU B 1 98 ? 10.930 82.128 12.589 1.00 34.02 98 LEU B C 1
ATOM 1947 O O . LEU B 1 98 ? 9.936 81.460 12.292 1.00 32.90 98 LEU B O 1
ATOM 1952 N N . SER B 1 99 ? 12.160 81.820 12.191 1.00 33.84 99 SER B N 1
ATOM 1953 C CA . SER B 1 99 ? 12.410 80.628 11.389 1.00 34.38 99 SER B CA 1
ATOM 1954 C C . SER B 1 99 ? 12.502 79.439 12.338 1.00 34.45 99 SER B C 1
ATOM 1955 O O . SER B 1 99 ? 12.605 79.611 13.558 1.00 30.75 99 SER B O 1
ATOM 1958 N N . GLU B 1 100 ? 12.463 78.232 11.776 1.00 34.30 100 GLU B N 1
ATOM 1959 C CA . GLU B 1 100 ? 12.561 77.023 12.583 1.00 34.37 100 GLU B CA 1
ATOM 1960 C C . GLU B 1 100 ? 13.826 77.089 13.424 1.00 32.92 100 GLU B C 1
ATOM 1961 O O . GLU B 1 100 ? 13.786 76.860 14.632 1.00 33.74 100 GLU B O 1
ATOM 1967 N N . ALA B 1 101 ? 14.943 77.419 12.785 1.00 29.35 101 ALA B N 1
ATOM 1968 C CA . ALA B 1 101 ? 16.215 77.522 13.488 1.00 30.00 101 ALA B CA 1
ATOM 1969 C C . ALA B 1 101 ? 16.150 78.549 14.634 1.00 26.69 101 ALA B C 1
ATOM 1970 O O . ALA B 1 101 ? 16.664 78.292 15.723 1.00 30.28 101 ALA B O 1
ATOM 1972 N N . GLU B 1 102 ? 15.519 79.697 14.388 1.00 26.16 102 GLU B N 1
ATOM 1973 C CA . GLU B 1 102 ? 15.392 80.741 15.407 1.00 27.01 102 GLU B CA 1
ATOM 1974 C C . GLU B 1 102 ? 14.540 80.297 16.602 1.00 26.57 102 GLU B C 1
ATOM 1975 O O . GLU B 1 102 ? 14.819 80.667 17.751 1.00 25.82 102 GLU B O 1
ATOM 1981 N N . ARG B 1 103 ? 13.508 79.504 16.331 1.00 26.71 103 ARG B N 1
ATOM 1982 C CA . ARG B 1 103 ? 12.659 78.983 17.395 1.00 25.44 103 ARG B CA 1
ATOM 1983 C C . ARG B 1 103 ? 13.396 77.891 18.166 1.00 24.41 103 ARG B C 1
ATOM 1984 O O . ARG B 1 103 ? 13.193 77.738 19.359 1.00 23.04 103 ARG B O 1
ATOM 1992 N N . GLU B 1 104 ? 14.242 77.125 17.472 1.00 24.64 104 GLU B N 1
ATOM 1993 C CA . GLU B 1 104 ? 14.998 76.053 18.102 1.00 27.50 104 GLU B CA 1
ATOM 1994 C C . GLU B 1 104 ? 16.086 76.562 19.049 1.00 28.44 104 GLU B C 1
ATOM 1995 O O . GLU B 1 104 ? 16.340 75.960 20.098 1.00 30.44 104 GLU B O 1
ATOM 2001 N N . GLY B 1 105 ? 16.740 77.656 18.678 1.00 24.22 105 GLY B N 1
ATOM 2002 C CA . GLY B 1 105 ? 17.773 78.204 19.537 1.00 22.04 105 GLY B CA 1
ATOM 2003 C C . GLY B 1 105 ? 17.184 79.220 20.510 1.00 23.29 105 GLY B C 1
ATOM 2004 O O . GLY B 1 105 ? 15.969 79.276 20.723 1.00 19.80 105 GLY B O 1
ATOM 2005 N N . PHE B 1 106 ? 18.045 80.016 21.128 1.00 22.71 106 PHE B N 1
ATOM 2006 C CA . PHE B 1 106 ? 17.566 81.049 22.027 1.00 24.38 106 PHE B CA 1
ATOM 2007 C C . PHE B 1 106 ? 16.874 82.040 21.097 1.00 24.64 106 PHE B C 1
ATOM 2008 O O . PHE B 1 106 ? 17.522 82.695 20.280 1.00 24.18 106 PHE B O 1
ATOM 2016 N N . PRO B 1 107 ? 15.538 82.149 21.190 1.00 23.73 107 PRO B N 1
ATOM 2017 C CA . PRO B 1 107 ? 14.806 83.073 20.315 1.00 23.43 107 PRO B CA 1
ATOM 2018 C C . PRO B 1 107 ? 15.392 84.482 20.330 1.00 25.47 107 PRO B C 1
ATOM 2019 O O . PRO B 1 107 ? 15.595 85.063 21.407 1.00 23.49 107 PRO B O 1
ATOM 2023 N N . PRO B 1 108 ? 15.674 85.045 19.132 1.00 23.84 108 PRO B N 1
ATOM 2024 C CA . PRO B 1 108 ? 16.245 86.393 18.996 1.00 24.18 108 PRO B CA 1
ATOM 2025 C C . PRO B 1 108 ? 15.200 87.494 19.135 1.00 25.63 108 PRO B C 1
ATOM 2026 O O . PRO B 1 108 ? 14.863 88.185 18.176 1.00 27.55 108 PRO B O 1
ATOM 2030 N N . LEU B 1 109 ? 14.672 87.657 20.335 1.00 23.43 109 LEU B N 1
ATOM 2031 C CA . LEU B 1 109 ? 13.694 88.705 20.529 1.00 24.88 109 LEU B CA 1
ATOM 2032 C C . LEU B 1 109 ? 13.434 88.930 22.011 1.00 23.60 109 LEU B C 1
ATOM 2033 O O . LEU B 1 109 ? 13.723 88.078 22.844 1.00 26.29 109 LEU B O 1
ATOM 2038 N N . ALA B 1 110 ? 12.932 90.107 22.333 1.00 24.26 110 ALA B N 1
ATOM 2039 C CA . ALA B 1 110 ? 12.612 90.441 23.705 1.00 24.16 110 ALA B CA 1
ATOM 2040 C C . ALA B 1 110 ? 11.158 90.021 23.888 1.00 23.47 110 ALA B C 1
ATOM 2041 O O . ALA B 1 110 ? 10.275 90.553 23.213 1.00 22.59 110 ALA B O 1
ATOM 2043 N N . PRO B 1 111 ? 10.887 89.052 24.785 1.00 23.87 111 PRO B N 1
ATOM 2044 C CA . PRO B 1 111 ? 9.489 88.633 24.980 1.00 25.89 111 PRO B CA 1
ATOM 2045 C C . PRO B 1 111 ? 8.610 89.818 25.418 1.00 24.79 111 PRO B C 1
ATOM 2046 O O . PRO B 1 111 ? 9.053 90.693 26.169 1.00 23.08 111 PRO B O 1
ATOM 2050 N N . LYS B 1 112 ? 7.374 89.845 24.941 1.00 20.90 112 LYS B N 1
ATOM 2051 C CA . LYS B 1 112 ? 6.473 90.933 25.300 1.00 22.34 112 LYS B CA 1
ATOM 2052 C C . LYS B 1 112 ? 6.360 91.078 26.814 1.00 21.12 112 LYS B C 1
ATOM 2053 O O . LYS B 1 112 ? 6.310 92.199 27.340 1.00 21.17 112 LYS B O 1
ATOM 2059 N N . ALA B 1 113 ? 6.326 89.942 27.505 1.00 21.72 113 ALA B N 1
ATOM 2060 C CA . ALA B 1 113 ? 6.226 89.925 28.966 1.00 20.60 113 ALA B CA 1
ATOM 2061 C C . ALA B 1 113 ? 7.197 88.928 29.580 1.00 20.05 113 ALA B C 1
ATOM 2062 O O . ALA B 1 113 ? 7.370 87.829 29.058 1.00 15.94 113 ALA B O 1
ATOM 2064 N N . VAL B 1 114 ? 7.835 89.324 30.684 1.00 20.43 114 VAL B N 1
ATOM 2065 C CA . VAL B 1 114 ? 8.752 88.445 31.396 1.00 22.12 114 VAL B CA 1
ATOM 2066 C C . VAL B 1 114 ? 8.418 88.488 32.881 1.00 22.45 114 VAL B C 1
ATOM 2067 O O . VAL B 1 114 ? 7.942 89.500 33.401 1.00 22.09 114 VAL B O 1
ATOM 2071 N N . PHE B 1 115 ? 8.640 87.356 33.538 1.00 19.83 115 PHE B N 1
ATOM 2072 C CA . PHE B 1 115 ? 8.361 87.187 34.952 1.00 23.18 115 PHE B CA 1
ATOM 2073 C C . PHE B 1 115 ? 9.611 86.672 35.681 1.00 24.38 115 PHE B C 1
ATOM 2074 O O . PHE B 1 115 ? 10.307 85.770 35.196 1.00 21.62 115 PHE B O 1
ATOM 2082 N N . GLU B 1 116 ? 9.884 87.259 36.838 1.00 20.61 116 GLU B N 1
ATOM 2083 C CA . GLU B 1 116 ? 11.012 86.849 37.663 1.00 21.47 116 GLU B CA 1
ATOM 2084 C C . GLU B 1 116 ? 10.455 86.624 39.068 1.00 23.82 116 GLU B C 1
ATOM 2085 O O . GLU B 1 116 ? 9.737 87.479 39.607 1.00 23.12 116 GLU B O 1
ATOM 2091 N N . VAL B 1 117 ? 10.749 85.464 39.644 1.00 25.08 117 VAL B N 1
ATOM 2092 C CA . VAL B 1 117 ? 10.303 85.151 41.002 1.00 27.42 117 VAL B CA 1
ATOM 2093 C C . VAL B 1 117 ? 11.557 85.155 41.868 1.00 28.39 117 VAL B C 1
ATOM 2094 O O . VAL B 1 117 ? 12.411 84.285 41.740 1.00 29.28 117 VAL B O 1
ATOM 2098 N N . ARG B 1 118 ? 11.662 86.135 42.753 1.00 28.32 118 ARG B N 1
ATOM 2099 C CA . ARG B 1 118 ? 12.832 86.241 43.604 1.00 32.36 118 ARG B CA 1
ATOM 2100 C C . ARG B 1 118 ? 13.054 85.009 44.492 1.00 33.37 118 ARG B C 1
ATOM 2101 O O . ARG B 1 118 ? 12.139 84.508 45.151 1.00 32.05 118 ARG B O 1
ATOM 2109 N N . SER B 1 119 ? 14.275 84.496 44.487 1.00 37.27 119 SER B N 1
ATOM 2110 C CA . SER B 1 119 ? 14.590 83.359 45.340 1.00 41.72 119 SER B CA 1
ATOM 2111 C C . SER B 1 119 ? 15.567 83.931 46.362 1.00 43.52 119 SER B C 1
ATOM 2112 O O . SER B 1 119 ? 16.347 84.837 46.040 1.00 42.18 119 SER B O 1
ATOM 2115 N N . ALA B 1 120 ? 15.479 83.430 47.593 1.00 46.46 120 ALA B N 1
ATOM 2116 C CA . ALA B 1 120 ? 16.314 83.875 48.713 1.00 49.61 120 ALA B CA 1
ATOM 2117 C C . ALA B 1 120 ? 17.759 84.222 48.331 1.00 52.68 120 ALA B C 1
ATOM 2118 O O . ALA B 1 120 ? 18.360 85.137 48.899 1.00 51.83 120 ALA B O 1
ATOM 2120 N N . SER B 1 121 ? 18.293 83.488 47.356 1.00 55.80 121 SER B N 1
ATOM 2121 C CA . SER B 1 121 ? 19.653 83.662 46.852 1.00 57.59 121 SER B CA 1
ATOM 2122 C C . SER B 1 121 ? 19.882 84.978 46.088 1.00 58.54 121 SER B C 1
ATOM 2123 O O . SER B 1 121 ? 21.009 85.264 45.666 1.00 57.96 121 SER B O 1
ATOM 2126 N N . GLN B 1 122 ? 18.829 85.777 45.917 1.00 58.44 122 GLN B N 1
ATOM 2127 C CA . GLN B 1 122 ? 18.939 87.044 45.184 1.00 58.98 122 GLN B CA 1
ATOM 2128 C C . GLN B 1 122 ? 18.490 88.267 45.985 1.00 57.08 122 GLN B C 1
ATOM 2129 O O . GLN B 1 122 ? 17.489 88.214 46.702 1.00 57.22 122 GLN B O 1
ATOM 2135 N N . ASP B 1 123 ? 19.224 89.372 45.866 1.00 56.40 123 ASP B N 1
ATOM 2136 C CA . ASP B 1 123 ? 18.835 90.589 46.580 1.00 53.90 123 ASP B CA 1
ATOM 2137 C C . ASP B 1 123 ? 17.933 91.401 45.666 1.00 51.23 123 ASP B C 1
ATOM 2138 O O . ASP B 1 123 ? 18.177 91.511 44.460 1.00 48.84 123 ASP B O 1
ATOM 2143 N N . PRO B 1 124 ? 16.870 91.980 46.234 1.00 49.59 124 PRO B N 1
ATOM 2144 C CA . PRO B 1 124 ? 15.884 92.790 45.522 1.00 47.60 124 PRO B CA 1
ATOM 2145 C C . PRO B 1 124 ? 16.400 93.763 44.466 1.00 45.66 124 PRO B C 1
ATOM 2146 O O . PRO B 1 124 ? 15.974 93.715 43.314 1.00 44.37 124 PRO B O 1
ATOM 2150 N N . GLU B 1 125 ? 17.306 94.653 44.848 1.00 44.02 125 GLU B N 1
ATOM 2151 C CA . GLU B 1 125 ? 17.798 95.635 43.893 1.00 43.93 125 GLU B CA 1
ATOM 2152 C C . GLU B 1 125 ? 18.420 95.042 42.633 1.00 42.64 125 GLU B C 1
ATOM 2153 O O . GLU B 1 125 ? 18.376 95.664 41.569 1.00 41.14 125 GLU B O 1
ATOM 2159 N N . GLU B 1 126 ? 18.993 93.845 42.757 1.00 40.88 126 GLU B N 1
ATOM 2160 C CA . GLU B 1 126 ? 19.618 93.156 41.632 1.00 39.79 126 GLU B CA 1
ATOM 2161 C C . GLU B 1 126 ? 18.564 92.808 40.569 1.00 35.67 126 GLU B C 1
ATOM 2162 O O . GLU B 1 126 ? 18.734 93.119 39.391 1.00 30.22 126 GLU B O 1
ATOM 2168 N N . LEU B 1 127 ? 17.480 92.162 40.988 1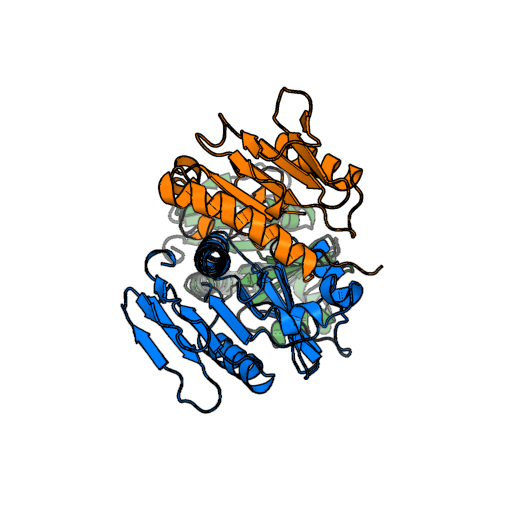.00 33.89 127 LEU B N 1
ATOM 2169 C CA . LEU B 1 127 ? 16.399 91.817 40.066 1.00 33.29 127 LEU B CA 1
ATOM 2170 C C . LEU B 1 127 ? 15.749 93.094 39.531 1.00 33.29 127 LEU B C 1
ATOM 2171 O O . LEU B 1 127 ? 15.398 93.189 38.348 1.00 30.71 127 LEU B O 1
ATOM 2176 N N . ARG B 1 128 ? 15.597 94.083 40.409 1.00 33.35 128 ARG B N 1
ATOM 2177 C CA . ARG B 1 128 ? 15.002 95.347 39.999 1.00 34.23 128 ARG B CA 1
ATOM 2178 C C . ARG B 1 128 ? 15.889 95.907 38.883 1.00 31.88 128 ARG B C 1
ATOM 2179 O O . ARG B 1 128 ? 15.402 96.422 37.872 1.00 27.51 128 ARG B O 1
ATOM 2187 N N . ALA B 1 129 ? 17.198 95.789 39.068 1.00 28.01 129 ALA B N 1
ATOM 2188 C CA . ALA B 1 129 ? 18.135 96.266 38.069 1.00 30.25 129 ALA B CA 1
ATOM 2189 C C . ALA B 1 129 ? 17.909 95.451 36.784 1.00 27.76 129 ALA B C 1
ATOM 2190 O O . ALA B 1 129 ? 17.890 95.999 35.682 1.00 28.56 129 ALA B O 1
ATOM 2192 N N . LYS B 1 130 ? 17.711 94.143 36.932 1.00 28.49 130 LYS B N 1
ATOM 2193 C CA . LYS B 1 130 ? 17.490 93.285 35.764 1.00 29.41 130 LYS B CA 1
ATOM 2194 C C . LYS B 1 130 ? 16.209 93.679 35.014 1.00 29.09 130 LYS B C 1
ATOM 2195 O O . LYS B 1 130 ? 16.156 93.640 33.781 1.00 29.57 130 LYS B O 1
ATOM 2201 N N . MET B 1 131 ? 15.173 94.056 35.756 1.00 29.07 131 MET B N 1
ATOM 2202 C CA . MET B 1 131 ? 13.916 94.448 35.121 1.00 27.98 131 MET B CA 1
ATOM 2203 C C . MET B 1 131 ? 14.185 95.659 34.215 1.00 28.54 131 MET B C 1
ATOM 2204 O O . MET B 1 131 ? 13.577 95.803 33.138 1.00 26.22 131 MET B O 1
ATOM 2209 N N . GLY B 1 132 ? 15.117 96.516 34.645 1.00 29.19 132 GLY B N 1
ATOM 2210 C CA . GLY B 1 132 ? 15.485 97.679 33.854 1.00 28.87 132 GLY B CA 1
ATOM 2211 C C . GLY B 1 132 ? 16.101 97.237 32.529 1.00 28.88 132 GLY B C 1
ATOM 2212 O O . GLY B 1 132 ? 15.764 97.759 31.459 1.00 29.12 132 GLY B O 1
ATOM 2213 N N . ILE B 1 133 ? 17.008 96.260 32.610 1.00 29.50 133 ILE B N 1
ATOM 2214 C CA . ILE B 1 133 ? 17.678 95.700 31.433 1.00 28.95 133 ILE B CA 1
ATOM 2215 C C . ILE B 1 133 ? 16.652 95.131 30.447 1.00 26.88 133 ILE B C 1
ATOM 2216 O O . ILE B 1 133 ? 16.786 95.312 29.232 1.00 26.60 133 ILE B O 1
ATOM 2221 N N . TYR B 1 134 ? 15.636 94.448 30.979 1.00 25.31 134 TYR B N 1
ATOM 2222 C CA . TYR B 1 134 ? 14.574 93.868 30.153 1.00 26.70 134 TYR B CA 1
ATOM 2223 C C . TYR B 1 134 ? 13.843 94.969 29.400 1.00 28.99 134 TYR B C 1
ATOM 2224 O O . TYR B 1 134 ? 13.656 94.877 28.183 1.00 28.17 134 TYR B O 1
ATOM 2233 N N . LEU B 1 135 ? 13.427 96.010 30.124 1.00 30.27 135 LEU B N 1
ATOM 2234 C CA . LEU B 1 135 ? 12.705 97.106 29.492 1.00 30.07 135 LEU B CA 1
ATOM 2235 C C . LEU B 1 135 ? 13.569 97.813 28.483 1.00 29.63 135 LEU B C 1
ATOM 2236 O O . LEU B 1 135 ? 13.095 98.160 27.400 1.00 28.16 135 LEU B O 1
ATOM 2241 N N . ARG B 1 136 ? 14.831 98.029 28.830 1.00 29.22 136 ARG B N 1
ATOM 2242 C CA . ARG B 1 136 ? 15.726 98.708 27.903 1.00 31.83 136 ARG B CA 1
ATOM 2243 C C . ARG B 1 136 ? 15.836 97.912 26.608 1.00 32.43 136 ARG B C 1
ATOM 2244 O O . ARG B 1 136 ? 16.068 98.478 25.544 1.00 28.66 136 ARG B O 1
ATOM 2252 N N . ASN B 1 137 ? 15.635 96.599 26.694 1.00 31.77 137 ASN B N 1
ATOM 2253 C CA . ASN B 1 137 ? 15.709 95.753 25.509 1.00 29.92 137 ASN B CA 1
ATOM 2254 C C . ASN B 1 137 ? 14.400 95.582 24.742 1.00 30.63 137 ASN B C 1
ATOM 2255 O O . ASN B 1 137 ? 14.363 94.915 23.697 1.00 29.01 137 ASN B O 1
ATOM 2260 N N . GLY B 1 138 ? 13.319 96.176 25.245 1.00 28.30 138 GLY B N 1
ATOM 2261 C CA . GLY B 1 138 ? 12.059 96.064 24.534 1.00 25.30 138 GLY B CA 1
ATOM 2262 C C . GLY B 1 138 ? 10.965 95.220 25.171 1.00 27.43 138 GLY B C 1
ATOM 2263 O O . GLY B 1 138 ? 9.891 95.062 24.585 1.00 25.59 138 GLY B O 1
ATOM 2264 N N . VAL B 1 139 ? 11.225 94.657 26.346 1.00 23.16 139 VAL B N 1
ATOM 2265 C CA . VAL B 1 139 ? 10.194 93.893 27.028 1.00 25.61 139 VAL B CA 1
ATOM 2266 C C . VAL B 1 139 ? 9.122 94.938 27.372 1.00 25.32 139 VAL B C 1
ATOM 2267 O O . VAL B 1 139 ? 9.447 96.029 27.836 1.00 26.01 139 VAL B O 1
ATOM 2271 N N . LEU B 1 140 ? 7.855 94.617 27.134 1.00 26.26 140 LEU B N 1
ATOM 2272 C CA . LEU B 1 140 ? 6.781 95.575 27.401 1.00 26.86 140 LEU B CA 1
ATOM 2273 C C . LEU B 1 140 ? 6.172 95.434 28.793 1.00 25.38 140 LEU B C 1
ATOM 2274 O O . LEU B 1 140 ? 5.546 96.363 29.304 1.00 24.35 140 LEU B O 1
ATOM 2279 N N . LEU B 1 141 ? 6.358 94.276 29.409 1.00 26.14 141 LEU B N 1
ATOM 2280 C CA . LEU B 1 141 ? 5.815 94.043 30.745 1.00 24.91 141 LEU B CA 1
ATOM 2281 C C . LEU B 1 141 ? 6.746 93.155 31.555 1.00 22.42 141 LEU B C 1
ATOM 2282 O O . LEU B 1 141 ? 7.023 92.027 31.163 1.00 26.06 141 LEU B O 1
ATOM 2287 N N . GLY B 1 142 ? 7.247 93.676 32.667 1.00 20.58 142 GLY B N 1
ATOM 2288 C CA . GLY B 1 142 ? 8.115 92.898 33.539 1.00 22.07 142 GLY B CA 1
ATOM 2289 C C . GLY B 1 142 ? 7.412 92.743 34.877 1.00 18.49 142 GLY B C 1
ATOM 2290 O O . GLY B 1 142 ? 6.966 93.727 35.464 1.00 19.85 142 GLY B O 1
ATOM 2291 N N . VAL B 1 143 ? 7.274 91.513 35.349 1.00 24.23 143 VAL B N 1
ATOM 2292 C CA . VAL B 1 143 ? 6.605 91.263 36.633 1.00 20.50 143 VAL B CA 1
ATOM 2293 C C . VAL B 1 143 ? 7.590 90.599 37.587 1.00 22.98 143 VAL B C 1
ATOM 2294 O O . VAL B 1 143 ? 8.142 89.544 37.293 1.00 19.89 143 VAL B O 1
ATOM 2298 N N . LEU B 1 144 ? 7.813 91.233 38.732 1.00 21.78 144 LEU B N 1
ATOM 2299 C CA . LEU B 1 144 ? 8.739 90.714 39.725 1.00 21.66 144 LEU B CA 1
ATOM 2300 C C . LEU B 1 144 ? 7.955 90.326 40.976 1.00 22.66 144 LEU B C 1
ATOM 2301 O O . LEU B 1 144 ? 7.323 91.167 41.602 1.00 22.64 144 LEU B O 1
ATOM 2306 N N . VAL B 1 145 ? 7.972 89.042 41.315 1.00 22.93 145 VAL B N 1
ATOM 2307 C CA . VAL B 1 145 ? 7.257 88.546 42.488 1.00 24.83 145 VAL B CA 1
ATOM 2308 C C . VAL B 1 145 ? 8.260 88.225 43.591 1.00 25.58 145 VAL B C 1
ATOM 2309 O O . VAL B 1 145 ? 9.228 87.489 43.374 1.00 23.17 145 VAL B O 1
ATOM 2313 N N . ASP B 1 146 ? 8.026 88.775 44.776 1.00 24.87 146 ASP B N 1
ATOM 2314 C CA . ASP B 1 146 ? 8.922 88.530 45.901 1.00 26.69 146 ASP B CA 1
ATOM 2315 C C . ASP B 1 146 ? 8.121 87.714 46.904 1.00 27.31 146 ASP B C 1
ATOM 2316 O O . ASP B 1 146 ? 7.298 88.259 47.640 1.00 27.07 146 ASP B O 1
ATOM 2321 N N . PRO B 1 147 ? 8.339 86.387 46.935 1.00 27.98 147 PRO B N 1
ATOM 2322 C CA . PRO B 1 147 ? 7.611 85.508 47.856 1.00 29.99 147 PRO B CA 1
ATOM 2323 C C . PRO B 1 147 ? 7.943 85.804 49.306 1.00 32.49 147 PRO B C 1
ATOM 2324 O O . PRO B 1 147 ? 7.152 85.527 50.203 1.00 34.68 147 PRO B O 1
ATOM 2328 N N . TYR B 1 148 ? 9.121 86.361 49.540 1.00 32.63 148 TYR B N 1
ATOM 2329 C CA . TYR B 1 148 ? 9.516 86.649 50.908 1.00 37.26 148 TYR B CA 1
ATOM 2330 C C . TYR B 1 148 ? 8.829 87.921 51.413 1.00 36.00 148 TYR B C 1
ATOM 2331 O O . TYR B 1 148 ? 8.149 87.890 52.434 1.00 36.09 148 TYR B O 1
ATOM 2340 N N . ALA B 1 149 ? 8.959 89.017 50.677 1.00 36.65 149 ALA B N 1
ATOM 2341 C CA . ALA B 1 149 ? 8.315 90.268 51.063 1.00 35.99 149 ALA B CA 1
ATOM 2342 C C . ALA B 1 149 ? 6.810 90.159 50.816 1.00 35.96 149 ALA B C 1
ATOM 2343 O O . ALA B 1 149 ? 6.021 90.946 51.338 1.00 34.87 149 ALA B O 1
ATOM 2345 N N . ARG B 1 150 ? 6.427 89.163 50.023 1.00 35.21 150 ARG B N 1
ATOM 2346 C CA . ARG B 1 150 ? 5.030 88.925 49.654 1.00 34.58 150 ARG B CA 1
ATOM 2347 C C . ARG B 1 150 ? 4.436 90.121 48.932 1.00 31.39 150 ARG B C 1
ATOM 2348 O O . ARG B 1 150 ? 3.346 90.611 49.243 1.00 30.86 150 ARG B O 1
ATOM 2356 N N . ALA B 1 151 ? 5.187 90.582 47.945 1.00 27.53 151 ALA B N 1
ATOM 2357 C CA . ALA B 1 151 ? 4.773 91.718 47.132 1.00 28.25 151 ALA B CA 1
ATOM 2358 C C . ALA B 1 151 ? 5.083 91.380 45.700 1.00 27.11 151 ALA B C 1
ATOM 2359 O O . ALA B 1 151 ? 5.721 90.361 45.407 1.00 26.63 151 ALA B O 1
ATOM 2361 N N . VAL B 1 152 ? 4.643 92.256 44.813 1.00 26.44 152 VAL B N 1
ATOM 2362 C CA . VAL B 1 152 ? 4.880 92.083 43.402 1.00 26.73 152 VAL B CA 1
ATOM 2363 C C . VAL B 1 152 ? 5.116 93.482 42.829 1.00 27.36 152 VAL B C 1
ATOM 2364 O O . VAL B 1 152 ? 4.480 94.454 43.257 1.00 24.67 152 VAL B O 1
ATOM 2368 N N . GLU B 1 153 ? 6.069 93.578 41.908 1.00 24.60 153 GLU B N 1
ATOM 2369 C CA . GLU B 1 153 ? 6.410 94.833 41.259 1.00 24.77 153 GLU B CA 1
ATOM 2370 C C . GLU B 1 153 ? 6.190 94.689 39.758 1.00 25.81 153 GLU B C 1
ATOM 2371 O O . GLU B 1 153 ? 6.657 93.729 39.148 1.00 24.96 153 GLU B O 1
ATOM 2377 N N . VAL B 1 154 ? 5.453 95.629 39.173 1.00 25.40 154 VAL B N 1
ATOM 2378 C CA . VAL B 1 154 ? 5.150 95.594 37.747 1.00 22.48 154 VAL B CA 1
ATOM 2379 C C . VAL B 1 154 ? 5.894 96.715 37.033 1.00 23.73 154 VAL B C 1
ATOM 2380 O O . VAL B 1 154 ? 5.741 97.893 37.371 1.00 24.82 154 VAL B O 1
ATOM 2384 N N . PHE B 1 155 ? 6.709 96.327 36.054 1.00 23.73 155 PHE B N 1
ATOM 2385 C CA . PHE B 1 155 ? 7.525 97.248 35.271 1.00 24.07 155 PHE B CA 1
ATOM 2386 C C . PHE B 1 155 ? 7.047 97.397 33.827 1.00 29.01 155 PHE B C 1
ATOM 2387 O O . PHE B 1 155 ? 6.891 96.405 33.102 1.00 24.95 155 PHE B O 1
ATOM 2395 N N . ARG B 1 156 ? 6.814 98.643 33.416 1.00 30.60 156 ARG B N 1
ATOM 2396 C CA . ARG B 1 156 ? 6.398 98.948 32.049 1.00 33.48 156 ARG B CA 1
ATOM 2397 C C . ARG B 1 156 ? 7.266 100.104 31.581 1.00 35.66 156 ARG B C 1
ATOM 2398 O O . ARG B 1 156 ? 7.784 100.861 32.393 1.00 36.52 156 ARG B O 1
ATOM 2406 N N . PRO B 1 157 ? 7.469 100.237 30.265 1.00 36.96 157 PRO B N 1
ATOM 2407 C CA . PRO B 1 157 ? 8.299 101.342 29.773 1.00 39.54 157 PRO B CA 1
ATOM 2408 C C . PRO B 1 157 ? 7.511 102.656 29.734 1.00 41.94 157 PRO B C 1
ATOM 2409 O O . PRO B 1 157 ? 6.321 102.665 29.404 1.00 41.19 157 PRO B O 1
ATOM 2413 N N . GLY B 1 158 ? 8.178 103.757 30.074 1.00 45.78 158 GLY B N 1
ATOM 2414 C CA . GLY B 1 158 ? 7.517 105.055 30.063 1.00 47.99 158 GLY B CA 1
ATOM 2415 C C . GLY B 1 158 ? 6.435 105.111 31.120 1.00 50.03 158 GLY B C 1
ATOM 2416 O O . GLY B 1 158 ? 5.329 105.615 30.880 1.00 50.19 158 GLY B O 1
ATOM 2417 N N . LYS B 1 159 ? 6.773 104.593 32.300 1.00 49.26 159 LYS B N 1
ATOM 2418 C CA . LYS B 1 159 ? 5.854 104.534 33.428 1.00 48.34 159 LYS B CA 1
ATOM 2419 C C . LYS B 1 159 ? 6.676 104.136 34.655 1.00 46.78 159 LYS B C 1
ATOM 2420 O O . LYS B 1 159 ? 7.662 103.399 34.543 1.00 47.87 159 LYS B O 1
ATOM 2426 N N . PRO B 1 160 ? 6.315 104.650 35.840 1.00 44.33 160 PRO B N 1
ATOM 2427 C CA . PRO B 1 160 ? 7.077 104.290 37.045 1.00 41.76 160 PRO B CA 1
ATOM 2428 C C . PRO B 1 160 ? 6.741 102.875 37.511 1.00 38.28 160 PRO B C 1
ATOM 2429 O O . PRO B 1 160 ? 5.654 102.366 37.242 1.00 37.62 160 PRO B O 1
ATOM 2433 N N . PRO B 1 161 ? 7.675 102.219 38.209 1.00 36.56 161 PRO B N 1
ATOM 2434 C CA . PRO B 1 161 ? 7.381 100.865 38.676 1.00 35.43 161 PRO B CA 1
ATOM 2435 C C . PRO B 1 161 ? 6.253 100.837 39.714 1.00 35.56 161 PRO B C 1
ATOM 2436 O O . PRO B 1 161 ? 6.190 101.671 40.630 1.00 32.15 161 PRO B O 1
ATOM 2440 N N . LEU B 1 162 ? 5.369 99.859 39.563 1.00 34.73 162 LEU B N 1
ATOM 2441 C CA . LEU B 1 162 ? 4.232 99.685 40.456 1.00 32.94 162 LEU B CA 1
ATOM 2442 C C . LEU B 1 162 ? 4.447 98.513 41.426 1.00 33.46 162 LEU B C 1
ATOM 2443 O O . LEU B 1 162 ? 4.688 97.374 41.004 1.00 35.81 162 LEU B O 1
ATOM 2448 N N . ARG B 1 163 ? 4.357 98.778 42.725 1.00 29.17 163 ARG B N 1
ATOM 2449 C CA . ARG B 1 163 ? 4.537 97.720 43.720 1.00 28.25 163 ARG B CA 1
ATOM 2450 C C . ARG B 1 163 ? 3.230 97.473 44.482 1.00 26.52 163 ARG B C 1
ATOM 2451 O O . ARG B 1 163 ? 2.629 98.409 45.007 1.00 29.44 163 ARG B O 1
ATOM 2459 N N . LEU B 1 164 ? 2.783 96.223 44.530 1.00 25.06 164 LEU B N 1
ATOM 2460 C CA . LEU B 1 164 ? 1.548 95.905 45.241 1.00 27.66 164 LEU B CA 1
ATOM 2461 C C . LEU B 1 164 ? 1.849 94.913 46.345 1.00 29.06 164 LEU B C 1
ATOM 2462 O O . LEU B 1 164 ? 2.680 94.014 46.179 1.00 27.28 164 LEU B O 1
ATOM 2467 N N . GLU B 1 165 ? 1.135 95.074 47.455 1.00 29.01 165 GLU B N 1
ATOM 2468 C CA . GLU B 1 165 ? 1.271 94.232 48.634 1.00 31.26 165 GLU B CA 1
ATOM 2469 C C . GLU B 1 165 ? -0.131 94.075 49.227 1.00 32.62 165 GLU B C 1
ATOM 2470 O O . GLU B 1 165 ? -0.896 95.042 49.278 1.00 32.55 165 GLU B O 1
ATOM 2476 N N . GLY B 1 166 ? -0.475 92.861 49.651 1.00 32.73 166 GLY B N 1
ATOM 2477 C CA . GLY B 1 166 ? -1.785 92.616 50.226 1.00 30.60 166 GLY B CA 1
ATOM 2478 C C . GLY B 1 166 ? -2.847 92.255 49.204 1.00 33.18 166 GLY B C 1
ATOM 2479 O O . GLY B 1 166 ? -3.949 91.854 49.569 1.00 30.99 166 GLY B O 1
ATOM 2480 N N . VAL B 1 167 ? -2.544 92.405 47.917 1.00 35.40 167 VAL B N 1
ATOM 2481 C CA . VAL B 1 167 ? -3.531 92.054 46.896 1.00 39.95 167 VAL B CA 1
ATOM 2482 C C . VAL B 1 167 ? -3.479 90.546 46.581 1.00 41.51 167 VAL B C 1
ATOM 2483 O O . VAL B 1 167 ? -2.414 89.919 46.642 1.00 41.55 167 VAL B O 1
ATOM 2487 N N . GLU B 1 168 ? -4.631 89.967 46.256 1.00 42.98 168 GLU B N 1
ATOM 2488 C CA . GLU B 1 168 ? -4.694 88.551 45.921 1.00 44.91 168 GLU B CA 1
ATOM 2489 C C . GLU B 1 168 ? -4.411 88.317 44.435 1.00 42.85 168 GLU B C 1
ATOM 2490 O O . GLU B 1 168 ? -3.728 87.362 44.062 1.00 42.73 168 GLU B O 1
ATOM 2496 N N . ARG B 1 169 ? -4.961 89.185 43.594 1.00 40.77 169 ARG B N 1
ATOM 2497 C CA . ARG B 1 169 ? -4.789 89.074 42.157 1.00 41.78 169 ARG B CA 1
ATOM 2498 C C . ARG B 1 169 ? -4.372 90.424 41.609 1.00 40.15 169 ARG B C 1
ATOM 2499 O O . ARG B 1 169 ? -4.758 91.466 42.144 1.00 38.08 169 ARG B O 1
ATOM 2507 N N . VAL B 1 170 ? -3.593 90.385 40.532 1.00 35.34 170 VAL B N 1
ATOM 2508 C CA . VAL B 1 170 ? -3.095 91.580 39.869 1.00 32.93 170 VAL B CA 1
ATOM 2509 C C . VAL B 1 170 ? -3.374 91.489 38.369 1.00 31.38 170 VAL B C 1
ATOM 2510 O O . VAL B 1 170 ? -2.870 90.591 37.691 1.00 28.72 170 VAL B O 1
ATOM 2514 N N . SER B 1 171 ? -4.183 92.414 37.861 1.00 27.63 171 SER B N 1
ATOM 2515 C CA . SER B 1 171 ? -4.509 92.454 36.443 1.00 27.68 171 SER B CA 1
ATOM 2516 C C . SER B 1 171 ? -3.263 92.829 35.641 1.00 25.48 171 SER B C 1
ATOM 2517 O O . SER B 1 171 ? -2.534 93.754 35.994 1.00 25.33 171 SER B O 1
ATOM 2520 N N . LEU B 1 172 ? -3.014 92.105 34.566 1.00 26.21 172 LEU B N 1
ATOM 2521 C CA . LEU B 1 172 ? -1.846 92.402 33.757 1.00 26.23 172 LEU B CA 1
ATOM 2522 C C . LEU B 1 172 ? -2.260 92.888 32.378 1.00 27.14 172 LEU B C 1
ATOM 2523 O O . LEU B 1 172 ? -1.503 92.781 31.411 1.00 27.90 172 LEU B O 1
ATOM 2528 N N . ASP B 1 173 ? -3.484 93.416 32.308 1.00 26.12 173 ASP B N 1
ATOM 2529 C CA . ASP B 1 173 ? -4.013 94.011 31.085 1.00 26.13 173 ASP B CA 1
ATOM 2530 C C . ASP B 1 173 ? -3.274 95.345 31.031 1.00 27.49 173 ASP B C 1
ATOM 2531 O O . ASP B 1 173 ? -2.874 95.879 32.073 1.00 24.68 173 ASP B O 1
ATOM 2536 N N . PRO B 1 174 ? -3.110 95.920 29.831 1.00 27.04 174 PRO B N 1
ATOM 2537 C CA . PRO B 1 174 ? -3.577 95.400 28.545 1.00 26.40 174 PRO B CA 1
ATOM 2538 C C . PRO B 1 174 ? -2.568 94.486 27.816 1.00 26.26 174 PRO B C 1
ATOM 2539 O O . PRO B 1 174 ? -2.909 93.846 26.822 1.00 25.34 174 PRO B O 1
ATOM 2543 N N . GLU B 1 175 ? -1.335 94.423 28.312 1.00 26.48 175 GLU B N 1
ATOM 2544 C CA . GLU B 1 175 ? -0.296 93.609 27.681 1.00 27.51 175 GLU B CA 1
ATOM 2545 C C . GLU B 1 175 ? -0.667 92.133 27.533 1.00 26.87 175 GLU B C 1
ATOM 2546 O O . GLU B 1 175 ? -0.307 91.487 26.549 1.00 26.81 175 GLU B O 1
ATOM 2552 N N . LEU B 1 176 ? -1.381 91.608 28.523 1.00 27.69 176 LEU B N 1
ATOM 2553 C CA . LEU B 1 176 ? -1.825 90.215 28.524 1.00 27.86 176 LEU B CA 1
ATOM 2554 C C . LEU B 1 176 ? -3.347 90.270 28.777 1.00 29.12 176 LEU B C 1
ATOM 2555 O O . LEU B 1 176 ? -3.822 90.094 29.902 1.00 26.91 176 LEU B O 1
ATOM 2560 N N . PRO B 1 177 ? -4.133 90.510 27.714 1.00 30.58 177 PRO B N 1
ATOM 2561 C CA . PRO B 1 177 ? -5.594 90.599 27.864 1.00 29.85 177 PRO B CA 1
ATOM 2562 C C . PRO B 1 177 ? -6.332 89.475 28.589 1.00 28.39 177 PRO B C 1
ATOM 2563 O O . PRO B 1 177 ? -6.243 88.292 28.229 1.00 26.63 177 PRO B O 1
ATOM 2567 N N . GLY B 1 178 ? -7.059 89.881 29.628 1.00 27.00 178 GLY B N 1
ATOM 2568 C CA . GLY B 1 178 ? -7.846 88.961 30.425 1.00 24.83 178 GLY B CA 1
ATOM 2569 C C . GLY B 1 178 ? -7.065 88.185 31.463 1.00 24.76 178 GLY B C 1
ATOM 2570 O O . GLY B 1 178 ? -7.650 87.385 32.201 1.00 27.91 178 GLY B O 1
ATOM 2571 N N . PHE B 1 179 ? -5.752 88.404 31.524 1.00 22.72 179 PHE B N 1
ATOM 2572 C CA . PHE B 1 179 ? -4.924 87.689 32.491 1.00 22.76 179 PHE B CA 1
ATOM 2573 C C . PHE B 1 179 ? -4.696 88.445 33.785 1.00 20.91 179 PHE B C 1
ATOM 2574 O O . PHE B 1 179 ? -4.334 89.612 33.777 1.00 22.79 179 PHE B O 1
ATOM 2582 N N . ALA B 1 180 ? -4.915 87.751 34.891 1.00 24.18 180 ALA B N 1
ATOM 2583 C CA . ALA B 1 180 ? -4.698 88.293 36.221 1.00 23.03 180 ALA B CA 1
ATOM 2584 C C . ALA B 1 180 ? -3.892 87.232 36.983 1.00 23.66 180 ALA B C 1
ATOM 2585 O O . ALA B 1 180 ? -4.243 86.049 36.987 1.00 23.30 180 ALA B O 1
ATOM 2587 N N . LEU B 1 181 ? -2.798 87.666 37.603 1.00 22.29 181 LEU B N 1
ATOM 2588 C CA . LEU B 1 181 ? -1.914 86.788 38.354 1.00 22.99 181 LEU B CA 1
ATOM 2589 C C . LEU B 1 181 ? -2.374 86.645 39.805 1.00 24.59 181 LEU B C 1
ATOM 2590 O O . LEU B 1 181 ? -2.468 87.634 40.521 1.00 25.01 181 LEU B O 1
ATOM 2595 N N . SER B 1 182 ? -2.664 85.414 40.219 1.00 25.85 182 SER B N 1
ATOM 2596 C CA . SER B 1 182 ? -3.099 85.136 41.579 1.00 28.34 182 SER B CA 1
ATOM 2597 C C . SER B 1 182 ? -1.839 84.956 42.415 1.00 27.38 182 SER B C 1
ATOM 2598 O O . SER B 1 182 ? -1.045 84.059 42.156 1.00 24.51 182 SER B O 1
ATOM 2601 N N . LEU B 1 183 ? -1.668 85.813 43.418 1.00 28.97 183 LEU B N 1
ATOM 2602 C CA . LEU B 1 183 ? -0.466 85.809 44.266 1.00 28.86 183 LEU B CA 1
ATOM 2603 C C . LEU B 1 183 ? -0.309 84.770 45.387 1.00 31.16 183 LEU B C 1
ATOM 2604 O O . LEU B 1 183 ? 0.767 84.164 45.530 1.00 31.57 183 LEU B O 1
ATOM 2609 N N . PRO B 1 184 ? -1.354 84.555 46.210 1.00 30.44 184 PRO B N 1
ATOM 2610 C CA . PRO B 1 184 ? -1.219 83.567 47.293 1.00 32.33 184 PRO B CA 1
ATOM 2611 C C . PRO B 1 184 ? -0.536 82.234 46.915 1.00 33.89 184 PRO B C 1
ATOM 2612 O O . PRO B 1 184 ? 0.272 81.711 47.684 1.00 34.91 184 PRO B O 1
ATOM 2616 N N . PRO B 1 185 ? -0.855 81.666 45.735 1.00 35.42 185 PRO B N 1
ATOM 2617 C CA . PRO B 1 185 ? -0.237 80.400 45.308 1.00 34.77 185 PRO B CA 1
ATOM 2618 C C . PRO B 1 185 ? 1.290 80.467 45.174 1.00 35.36 185 PRO B C 1
ATOM 2619 O O . PRO B 1 185 ? 1.972 79.434 45.235 1.00 33.42 185 PRO B O 1
ATOM 2623 N N . LEU B 1 186 ? 1.822 81.674 44.987 1.00 34.13 186 LEU B N 1
ATOM 2624 C CA . LEU B 1 186 ? 3.265 81.867 44.822 1.00 35.41 186 LEU B CA 1
ATOM 2625 C C . LEU B 1 186 ? 4.035 81.921 46.142 1.00 38.21 186 LEU B C 1
ATOM 2626 O O . LEU B 1 186 ? 5.251 81.692 46.179 1.00 38.20 186 LEU B O 1
ATOM 2631 N N . TRP B 1 187 ? 3.330 82.226 47.222 1.00 39.39 187 TRP B N 1
ATOM 2632 C CA . TRP B 1 187 ? 3.966 82.319 48.534 1.00 45.81 187 TRP B CA 1
ATOM 2633 C C . TRP B 1 187 ? 4.557 80.989 49.012 1.00 48.06 187 TRP B C 1
ATOM 2634 O O . TRP B 1 187 ? 5.153 80.987 50.110 1.00 51.74 187 TRP B O 1
ATOM 2646 N N . PRO C 1 2 ? 27.074 80.262 18.308 1.00 42.88 2 PRO C N 1
ATOM 2647 C CA . PRO C 1 2 ? 27.358 78.972 18.947 1.00 43.06 2 PRO C CA 1
ATOM 2648 C C . PRO C 1 2 ? 26.892 78.948 20.397 1.00 39.63 2 PRO C C 1
ATOM 2649 O O . PRO C 1 2 ? 26.367 79.938 20.914 1.00 40.47 2 PRO C O 1
ATOM 2653 N N . LEU C 1 3 ? 27.089 77.811 21.049 1.00 36.79 3 LEU C N 1
ATOM 2654 C CA . LEU C 1 3 ? 26.748 77.707 22.455 1.00 34.84 3 LEU C CA 1
ATOM 2655 C C . LEU C 1 3 ? 27.901 78.410 23.127 1.00 33.84 3 LEU C C 1
ATOM 2656 O O . LEU C 1 3 ? 29.059 78.061 22.893 1.00 34.34 3 LEU C O 1
ATOM 2661 N N . VAL C 1 4 ? 27.594 79.427 23.920 1.00 31.97 4 VAL C N 1
ATOM 2662 C CA . VAL C 1 4 ? 28.632 80.153 24.627 1.00 31.53 4 VAL C CA 1
ATOM 2663 C C . VAL C 1 4 ? 28.620 79.674 26.071 1.00 31.26 4 VAL C C 1
ATOM 2664 O O . VAL C 1 4 ? 27.580 79.754 26.732 1.00 28.01 4 VAL C O 1
ATOM 2668 N N . LEU C 1 5 ? 29.761 79.171 26.553 1.00 29.14 5 LEU C N 1
ATOM 2669 C CA . LEU C 1 5 ? 29.854 78.683 27.930 1.00 27.47 5 LEU C CA 1
ATOM 2670 C C . LEU C 1 5 ? 30.928 79.390 28.766 1.00 28.75 5 LEU C C 1
ATOM 2671 O O . LEU C 1 5 ? 32.104 79.463 28.372 1.00 26.16 5 LEU C O 1
ATOM 2676 N N . ASP C 1 6 ? 30.510 79.903 29.923 1.00 26.30 6 ASP C N 1
ATOM 2677 C CA . ASP C 1 6 ? 31.408 80.567 30.856 1.00 24.52 6 ASP C CA 1
ATOM 2678 C C . ASP C 1 6 ? 31.685 79.592 31.993 1.00 26.72 6 ASP C C 1
ATOM 2679 O O . ASP C 1 6 ? 30.793 79.276 32.789 1.00 23.02 6 ASP C O 1
ATOM 2684 N N . LEU C 1 7 ? 32.923 79.122 32.070 1.00 26.39 7 LEU C N 1
ATOM 2685 C CA . LEU C 1 7 ? 33.306 78.185 33.112 1.00 26.97 7 LEU C CA 1
ATOM 2686 C C . LEU C 1 7 ? 33.804 78.920 34.346 1.00 28.16 7 LEU C C 1
ATOM 2687 O O . LEU C 1 7 ? 34.363 78.314 35.257 1.00 27.87 7 LEU C O 1
ATOM 2692 N N . ALA C 1 8 ? 33.578 80.233 34.357 1.00 29.82 8 ALA C N 1
ATOM 2693 C CA . ALA C 1 8 ? 33.947 81.127 35.464 1.00 33.22 8 ALA C CA 1
ATOM 2694 C C . ALA C 1 8 ? 35.438 81.442 35.522 1.00 33.62 8 ALA C C 1
ATOM 2695 O O . ALA C 1 8 ? 35.889 82.219 36.365 1.00 31.43 8 ALA C O 1
ATOM 2697 N N . ARG C 1 9 ? 36.187 80.821 34.615 1.00 32.84 9 ARG C N 1
ATOM 2698 C CA . ARG C 1 9 ? 37.622 81.003 34.493 1.00 32.87 9 ARG C CA 1
ATOM 2699 C C . ARG C 1 9 ? 37.947 80.688 33.041 1.00 31.96 9 ARG C C 1
ATOM 2700 O O . ARG C 1 9 ? 37.209 79.956 32.381 1.00 30.02 9 ARG C O 1
ATOM 2708 N N . PRO C 1 10 ? 39.055 81.230 32.525 1.00 31.77 10 PRO C N 1
ATOM 2709 C CA . PRO C 1 10 ? 39.377 80.927 31.131 1.00 30.52 10 PRO C CA 1
ATOM 2710 C C . PRO C 1 10 ? 39.636 79.432 30.942 1.00 28.77 10 PRO C C 1
ATOM 2711 O O . PRO C 1 10 ? 40.283 78.794 31.779 1.00 28.75 10 PRO C O 1
ATOM 2715 N N . VAL C 1 11 ? 39.100 78.874 29.864 1.00 26.30 11 VAL C N 1
ATOM 2716 C CA . VAL C 1 11 ? 39.319 77.471 29.562 1.00 29.11 11 VAL C CA 1
ATOM 2717 C C . VAL C 1 11 ? 40.745 77.378 28.992 1.00 29.33 11 VAL C C 1
ATOM 2718 O O . VAL C 1 11 ? 41.187 78.253 28.234 1.00 25.60 11 VAL C O 1
ATOM 2722 N N . SER C 1 12 ? 41.481 76.348 29.392 1.00 29.37 12 SER C N 1
ATOM 2723 C CA . SER C 1 12 ? 42.850 76.182 28.913 1.00 27.26 12 SER C CA 1
ATOM 2724 C C . SER C 1 12 ? 42.859 75.491 27.552 1.00 25.24 12 SER C C 1
ATOM 2725 O O . SER C 1 12 ? 41.863 74.927 27.111 1.00 20.88 12 SER C O 1
ATOM 2728 N N . GLU C 1 13 ? 43.999 75.545 26.890 1.00 26.64 13 GLU C N 1
ATOM 2729 C CA . GLU C 1 13 ? 44.163 74.911 25.581 1.00 30.20 13 GLU C CA 1
ATOM 2730 C C . GLU C 1 13 ? 43.994 73.400 25.755 1.00 31.24 13 GLU C C 1
ATOM 2731 O O . GLU C 1 13 ? 43.411 72.710 24.916 1.00 31.72 13 GLU C O 1
ATOM 2737 N N . GLU C 1 14 ? 44.522 72.908 26.872 1.00 33.15 14 GLU C N 1
ATOM 2738 C CA . GLU C 1 14 ? 44.474 71.498 27.247 1.00 34.82 14 GLU C CA 1
ATOM 2739 C C . GLU C 1 14 ? 43.022 71.029 27.302 1.00 32.65 14 GLU C C 1
ATOM 2740 O O . GLU C 1 14 ? 42.648 70.025 26.681 1.00 30.44 14 GLU C O 1
ATOM 2746 N N . GLU C 1 15 ? 42.203 71.760 28.050 1.00 31.71 15 GLU C N 1
ATOM 2747 C CA . GLU C 1 15 ? 40.783 71.422 28.177 1.00 30.54 15 GLU C CA 1
ATOM 2748 C C . GLU C 1 15 ? 40.077 71.474 26.830 1.00 30.15 15 GLU C C 1
ATOM 2749 O O . GLU C 1 15 ? 39.214 70.637 26.545 1.00 30.60 15 GLU C O 1
ATOM 2755 N N . LEU C 1 16 ? 40.442 72.442 25.989 1.00 28.89 16 LEU C N 1
ATOM 2756 C CA . LEU C 1 16 ? 39.825 72.528 24.674 1.00 31.24 16 LEU C CA 1
ATOM 2757 C C . LEU C 1 16 ? 40.002 71.207 23.938 1.00 32.03 16 LEU C C 1
ATOM 2758 O O . LEU C 1 16 ? 39.037 70.661 23.408 1.00 34.51 16 LEU C O 1
ATOM 2763 N N . ARG C 1 17 ? 41.231 70.688 23.892 1.00 33.69 17 ARG C N 1
ATOM 2764 C CA . ARG C 1 17 ? 41.465 69.421 23.185 1.00 37.19 17 ARG C CA 1
ATOM 2765 C C . ARG C 1 17 ? 40.654 68.309 23.826 1.00 36.67 17 ARG C C 1
ATOM 2766 O O . ARG C 1 17 ? 39.919 67.586 23.149 1.00 36.25 17 ARG C O 1
ATOM 2774 N N . ARG C 1 18 ? 40.793 68.183 25.140 1.00 38.87 18 ARG C N 1
ATOM 2775 C CA . ARG C 1 18 ? 40.074 67.164 25.891 1.00 42.40 18 ARG C CA 1
ATOM 2776 C C . ARG C 1 18 ? 38.582 67.211 25.580 1.00 41.82 18 ARG C C 1
ATOM 2777 O O . ARG C 1 18 ? 37.960 66.178 25.316 1.00 41.92 18 ARG C O 1
ATOM 2785 N N . LEU C 1 19 ? 38.008 68.410 25.606 1.00 40.19 19 LEU C N 1
ATOM 2786 C CA . LEU C 1 19 ? 36.589 68.565 25.327 1.00 41.08 19 LEU C CA 1
ATOM 2787 C C . LEU C 1 19 ? 36.229 68.152 23.911 1.00 41.32 19 LEU C C 1
ATOM 2788 O O . LEU C 1 19 ? 35.136 67.660 23.664 1.00 38.84 19 LEU C O 1
ATOM 2793 N N . SER C 1 20 ? 37.143 68.369 22.974 1.00 44.31 20 SER C N 1
ATOM 2794 C CA . SER C 1 20 ? 36.894 67.988 21.592 1.00 47.40 20 SER C CA 1
ATOM 2795 C C . SER C 1 20 ? 36.847 66.475 21.550 1.00 48.38 20 SER C C 1
ATOM 2796 O O . SER C 1 20 ? 35.982 65.881 20.909 1.00 49.10 20 SER C O 1
ATOM 2799 N N . GLU C 1 21 ? 37.793 65.853 22.242 1.00 50.41 21 GLU C N 1
ATOM 2800 C CA . GLU C 1 21 ? 37.865 64.399 22.288 1.00 53.05 21 GLU C CA 1
ATOM 2801 C C . GLU C 1 21 ? 36.542 63.791 22.775 1.00 51.74 21 GLU C C 1
ATOM 2802 O O . GLU C 1 21 ? 35.927 62.998 22.063 1.00 51.01 21 GLU C O 1
ATOM 2808 N N . LEU C 1 22 ? 36.110 64.178 23.977 1.00 49.92 22 LEU C N 1
ATOM 2809 C CA . LEU C 1 22 ? 34.872 63.673 24.573 1.00 47.57 22 LEU C CA 1
ATOM 2810 C C . LEU C 1 22 ? 33.589 64.065 23.855 1.00 45.22 22 LEU C C 1
ATOM 2811 O O . LEU C 1 22 ? 32.526 63.520 24.143 1.00 44.56 22 LEU C O 1
ATOM 2816 N N . ASN C 1 23 ? 33.673 65.020 22.941 1.00 43.37 23 ASN C N 1
ATOM 2817 C CA . ASN C 1 23 ? 32.485 65.466 22.228 1.00 42.62 23 ASN C CA 1
ATOM 2818 C C . ASN C 1 23 ? 32.844 65.688 20.764 1.00 45.09 23 ASN C C 1
ATOM 2819 O O . ASN C 1 23 ? 32.765 66.808 20.253 1.00 45.77 23 ASN C O 1
ATOM 2824 N N . PRO C 1 24 ? 33.234 64.606 20.067 1.00 48.08 24 PRO C N 1
ATOM 2825 C CA . PRO C 1 24 ? 33.637 64.564 18.650 1.00 49.20 24 PRO C CA 1
ATOM 2826 C C . PRO C 1 24 ? 32.781 65.309 17.627 1.00 47.65 24 PRO C C 1
ATOM 2827 O O . PRO C 1 24 ? 33.309 65.990 16.745 1.00 49.30 24 PRO C O 1
ATOM 2831 N N . GLY C 1 25 ? 31.468 65.180 17.735 1.00 45.56 25 GLY C N 1
ATOM 2832 C CA . GLY C 1 25 ? 30.601 65.843 16.782 1.00 44.56 25 GLY C CA 1
ATOM 2833 C C . GLY C 1 25 ? 30.489 67.350 16.922 1.00 44.17 25 GLY C C 1
ATOM 2834 O O . GLY C 1 25 ? 29.603 67.964 16.322 1.00 43.80 25 GLY C O 1
ATOM 2835 N N . TYR C 1 26 ? 31.376 67.960 17.704 1.00 42.48 26 TYR C N 1
ATOM 2836 C CA . TYR C 1 26 ? 31.316 69.399 17.893 1.00 38.23 26 TYR C CA 1
ATOM 2837 C C . TYR C 1 26 ? 32.644 70.095 17.738 1.00 36.17 26 TYR C C 1
ATOM 2838 O O . TYR C 1 26 ? 33.704 69.498 17.916 1.00 32.71 26 TYR C O 1
ATOM 2847 N N . GLN C 1 27 ? 32.563 71.380 17.409 1.00 32.11 27 GLN C N 1
ATOM 2848 C CA . GLN C 1 27 ? 33.747 72.199 17.249 1.00 29.98 27 GLN C CA 1
ATOM 2849 C C . GLN C 1 27 ? 33.910 72.977 18.547 1.00 25.33 27 GLN C C 1
ATOM 2850 O O . GLN C 1 27 ? 32.933 73.453 19.132 1.00 23.65 27 GLN C O 1
ATOM 2856 N N . TRP C 1 28 ? 35.143 73.106 19.002 1.00 26.51 28 TRP C N 1
ATOM 2857 C CA . TRP C 1 28 ? 35.387 73.805 20.250 1.00 25.27 28 TRP C CA 1
ATOM 2858 C C . TRP C 1 28 ? 36.373 74.935 20.071 1.00 22.78 28 TRP C C 1
ATOM 2859 O O . TRP C 1 28 ? 37.506 74.716 19.647 1.00 22.71 28 TRP C O 1
ATOM 2870 N N . GLU C 1 29 ? 35.940 76.148 20.397 1.00 21.49 29 GLU C N 1
ATOM 2871 C CA . GLU C 1 29 ? 36.806 77.312 20.277 1.00 19.76 29 GLU C CA 1
ATOM 2872 C C . GLU C 1 29 ? 36.872 78.072 21.603 1.00 21.16 29 GLU C C 1
ATOM 2873 O O . GLU C 1 29 ? 36.059 77.833 22.502 1.00 16.53 29 GLU C O 1
ATOM 2879 N N . ARG C 1 30 ? 37.840 78.991 21.712 1.00 21.77 30 ARG C N 1
ATOM 2880 C CA . ARG C 1 30 ? 37.982 79.830 22.911 1.00 20.44 30 ARG C CA 1
ATOM 2881 C C . ARG C 1 30 ? 37.821 81.278 22.473 1.00 17.62 30 ARG C C 1
ATOM 2882 O O . ARG C 1 30 ? 38.544 81.749 21.585 1.00 15.62 30 ARG C O 1
ATOM 2890 N N . SER C 1 31 ? 36.862 81.976 23.084 1.00 15.06 31 SER C N 1
ATOM 2891 C CA . SER C 1 31 ? 36.582 83.371 22.747 1.00 17.82 31 SER C CA 1
ATOM 2892 C C . SER C 1 31 ? 37.678 84.265 23.321 1.00 19.51 31 SER C C 1
ATOM 2893 O O . SER C 1 31 ? 38.463 83.821 24.158 1.00 22.30 31 SER C O 1
ATOM 2896 N N . PRO C 1 32 ? 37.741 85.533 22.880 1.00 18.26 32 PRO C N 1
ATOM 2897 C CA . PRO C 1 32 ? 38.752 86.481 23.372 1.00 22.50 32 PRO C CA 1
ATOM 2898 C C . PRO C 1 32 ? 38.625 86.698 24.883 1.00 24.06 32 PRO C C 1
ATOM 2899 O O . PRO C 1 32 ? 39.552 87.162 25.534 1.00 26.47 32 PRO C O 1
ATOM 2903 N N . GLU C 1 33 ? 37.474 86.358 25.442 1.00 20.89 33 GLU C N 1
ATOM 2904 C CA . GLU C 1 33 ? 37.289 86.539 26.864 1.00 24.51 33 GLU C CA 1
ATOM 2905 C C . GLU C 1 33 ? 37.604 85.273 27.636 1.00 24.74 33 GLU C C 1
ATOM 2906 O O . GLU C 1 33 ? 37.630 85.277 28.864 1.00 26.13 33 GLU C O 1
ATOM 2912 N N . GLY C 1 34 ? 37.854 84.185 26.918 1.00 21.84 34 GLY C N 1
ATOM 2913 C CA . GLY C 1 34 ? 38.159 82.940 27.585 1.00 20.41 34 GLY C CA 1
ATOM 2914 C C . GLY C 1 34 ? 36.960 82.027 27.770 1.00 23.22 34 GLY C C 1
ATOM 2915 O O . GLY C 1 34 ? 37.053 81.021 28.472 1.00 23.33 34 GLY C O 1
ATOM 2916 N N . ARG C 1 35 ? 35.826 82.372 27.168 1.00 20.74 35 ARG C N 1
ATOM 2917 C CA . ARG C 1 35 ? 34.659 81.512 27.267 1.00 22.02 35 ARG C CA 1
ATOM 2918 C C . ARG C 1 35 ? 34.784 80.407 26.220 1.00 22.39 35 ARG C C 1
ATOM 2919 O O . ARG C 1 35 ? 35.648 80.448 25.348 1.00 23.75 35 ARG C O 1
ATOM 2927 N N . LEU C 1 36 ? 33.908 79.424 26.309 1.00 19.29 36 LEU C N 1
ATOM 2928 C CA . LEU C 1 36 ? 33.913 78.307 25.393 1.00 23.70 36 LEU C CA 1
ATOM 2929 C C . LEU C 1 36 ? 32.887 78.547 24.280 1.00 24.80 36 LEU C C 1
ATOM 2930 O O . LEU C 1 36 ? 31.755 78.967 24.556 1.00 22.90 36 LEU C O 1
ATOM 2935 N N . TRP C 1 37 ? 33.285 78.337 23.026 1.00 22.76 37 TRP C N 1
ATOM 2936 C CA . TRP C 1 37 ? 32.329 78.467 21.921 1.00 23.16 37 TRP C CA 1
ATOM 2937 C C . TRP C 1 37 ? 32.207 77.069 21.318 1.00 23.78 37 TRP C C 1
ATOM 2938 O O . TRP C 1 37 ? 33.170 76.526 20.762 1.00 22.54 37 TRP C O 1
ATOM 2949 N N . VAL C 1 38 ? 31.023 76.482 21.463 1.00 23.79 38 VAL C N 1
ATOM 2950 C CA . VAL C 1 38 ? 30.763 75.148 20.964 1.00 24.15 38 VAL C CA 1
ATOM 2951 C C . VAL C 1 38 ? 29.833 75.212 19.754 1.00 24.94 38 VAL C C 1
ATOM 2952 O O . VAL C 1 38 ? 28.769 75.835 19.810 1.00 27.86 38 VAL C O 1
ATOM 2956 N N . SER C 1 39 ? 30.249 74.584 18.659 1.00 24.14 39 SER C N 1
ATOM 2957 C CA . SER C 1 39 ? 29.463 74.592 17.424 1.00 26.24 39 SER C CA 1
ATOM 2958 C C . SER C 1 39 ? 29.287 73.197 16.865 1.00 28.40 39 SER C C 1
ATOM 2959 O O . SER C 1 39 ? 30.184 72.354 16.966 1.00 30.00 39 SER C O 1
ATOM 2962 N N . PRO C 1 40 ? 28.127 72.942 16.246 1.00 29.25 40 PRO C N 1
ATOM 2963 C CA . PRO C 1 40 ? 27.795 71.652 15.640 1.00 32.55 40 PRO C CA 1
ATOM 2964 C C . PRO C 1 40 ? 28.727 71.340 14.463 1.00 33.12 40 PRO C C 1
ATOM 2965 O O . PRO C 1 40 ? 29.156 72.235 13.732 1.00 33.33 40 PRO C O 1
ATOM 2969 N N . THR C 1 41 ? 29.029 70.064 14.287 1.00 32.85 41 THR C N 1
ATOM 2970 C CA . THR C 1 41 ? 29.873 69.603 13.196 1.00 34.59 41 THR C CA 1
ATOM 2971 C C . THR C 1 41 ? 28.995 68.738 12.274 1.00 34.48 41 THR C C 1
ATOM 2972 O O . THR C 1 41 ? 27.861 68.408 12.620 1.00 33.97 41 THR C O 1
ATOM 2976 N N . GLY C 1 42 ? 29.499 68.409 11.091 1.00 32.70 42 GLY C N 1
ATOM 2977 C CA . GLY C 1 42 ? 28.741 67.552 10.194 1.00 30.72 42 GLY C CA 1
ATOM 2978 C C . GLY C 1 42 ? 27.578 68.117 9.414 1.00 28.55 42 GLY C C 1
ATOM 2979 O O . GLY C 1 42 ? 27.505 69.321 9.142 1.00 26.48 42 GLY C O 1
ATOM 2980 N N . GLY C 1 43 ? 26.663 67.226 9.033 1.00 26.34 43 GLY C N 1
ATOM 2981 C CA . GLY C 1 43 ? 25.510 67.652 8.266 1.00 25.11 43 GLY C CA 1
ATOM 2982 C C . GLY C 1 43 ? 25.960 68.280 6.962 1.00 25.93 43 GLY C C 1
ATOM 2983 O O . GLY C 1 43 ? 27.105 68.107 6.534 1.00 23.44 43 GLY C O 1
ATOM 2984 N N . GLU C 1 44 ? 25.057 69.009 6.318 1.00 24.36 44 GLU C N 1
ATOM 2985 C CA . GLU C 1 44 ? 25.388 69.649 5.063 1.00 24.44 44 GLU C CA 1
ATOM 2986 C C . GLU C 1 44 ? 26.461 70.711 5.307 1.00 26.10 44 GLU C C 1
ATOM 2987 O O . GLU C 1 44 ? 27.278 70.974 4.428 1.00 29.95 44 GLU C O 1
ATOM 2993 N N . SER C 1 45 ? 26.479 71.312 6.496 1.00 22.58 45 SER C N 1
ATOM 2994 C CA . SER C 1 45 ? 27.504 72.317 6.801 1.00 25.65 45 SER C CA 1
ATOM 2995 C C . SER C 1 45 ? 28.911 71.708 6.702 1.00 22.93 45 SER C C 1
ATOM 2996 O O . SER C 1 45 ? 29.805 72.283 6.090 1.00 24.41 45 SER C O 1
ATOM 2999 N N . GLY C 1 46 ? 29.097 70.537 7.299 1.00 23.41 46 GLY C N 1
ATOM 3000 C CA . GLY C 1 46 ? 30.393 69.883 7.241 1.00 22.74 46 GLY C CA 1
ATOM 3001 C C . GLY C 1 46 ? 30.768 69.601 5.805 1.00 22.07 46 GLY C C 1
ATOM 3002 O O . GLY C 1 46 ? 31.925 69.728 5.404 1.00 22.46 46 GLY C O 1
ATOM 3003 N N . ARG C 1 47 ? 29.771 69.225 5.016 1.00 23.12 47 ARG C N 1
ATOM 3004 C CA . ARG C 1 47 ? 29.980 68.940 3.600 1.00 21.17 47 ARG C CA 1
ATOM 3005 C C . ARG C 1 47 ? 30.452 70.210 2.876 1.00 21.38 47 ARG C C 1
ATOM 3006 O O . ARG C 1 47 ? 31.361 70.163 2.046 1.00 18.49 47 ARG C O 1
ATOM 3014 N N . ARG C 1 48 ? 29.846 71.351 3.192 1.00 19.15 48 ARG C N 1
ATOM 3015 C CA . ARG C 1 48 ? 30.253 72.618 2.571 1.00 21.46 48 ARG C CA 1
ATOM 3016 C C . ARG C 1 48 ? 31.683 72.997 2.951 1.00 22.34 48 ARG C C 1
ATOM 3017 O O . ARG C 1 48 ? 32.445 73.485 2.118 1.00 22.47 48 ARG C O 1
ATOM 3025 N N . SER C 1 49 ? 32.037 72.792 4.217 1.00 22.74 49 SER C N 1
ATOM 3026 C CA . SER C 1 49 ? 33.388 73.082 4.678 1.00 25.46 49 SER C CA 1
ATOM 3027 C C . SER C 1 49 ? 34.413 72.327 3.819 1.00 25.46 49 SER C C 1
ATOM 3028 O O . SER C 1 49 ? 35.369 72.914 3.313 1.00 25.14 49 SER C O 1
ATOM 3031 N N . LEU C 1 50 ? 34.204 71.022 3.663 1.00 26.62 50 LEU C N 1
ATOM 3032 C CA . LEU C 1 50 ? 35.104 70.201 2.865 1.00 25.61 50 LEU C CA 1
ATOM 3033 C C . LEU C 1 50 ? 35.178 70.671 1.426 1.00 23.36 50 LEU C C 1
ATOM 3034 O O . LEU C 1 50 ? 36.248 70.676 0.817 1.00 24.26 50 LEU C O 1
ATOM 3039 N N . GLN C 1 51 ? 34.047 71.084 0.876 1.00 19.94 51 GLN C N 1
ATOM 3040 C CA . GLN C 1 51 ? 34.037 71.535 -0.502 1.00 20.76 51 GLN C CA 1
ATOM 3041 C C . GLN C 1 51 ? 34.913 72.774 -0.656 1.00 21.62 51 GLN C C 1
ATOM 3042 O O . GLN C 1 51 ? 35.690 72.907 -1.607 1.00 17.49 51 GLN C O 1
ATOM 3048 N N . LEU C 1 52 ? 34.790 73.687 0.294 1.00 24.46 52 LEU C N 1
ATOM 3049 C CA . LEU C 1 52 ? 35.559 74.910 0.230 1.00 23.25 52 LEU C CA 1
ATOM 3050 C C . LEU C 1 52 ? 37.057 74.625 0.363 1.00 22.48 52 LEU C C 1
ATOM 3051 O O . LEU C 1 52 ? 37.849 75.059 -0.475 1.00 24.08 52 LEU C O 1
ATOM 3056 N N . ALA C 1 53 ? 37.446 73.894 1.403 1.00 21.23 53 ALA C N 1
ATOM 3057 C CA . ALA C 1 53 ? 38.857 73.566 1.596 1.00 22.00 53 ALA C CA 1
ATOM 3058 C C . ALA C 1 53 ? 39.408 72.911 0.334 1.00 22.41 53 ALA C C 1
ATOM 3059 O O . ALA C 1 53 ? 40.551 73.156 -0.065 1.00 25.72 53 ALA C O 1
ATOM 3061 N N . TYR C 1 54 ? 38.598 72.078 -0.305 1.00 22.65 54 TYR C N 1
ATOM 3062 C CA . TYR C 1 54 ? 39.032 71.420 -1.532 1.00 23.59 54 TYR C CA 1
ATOM 3063 C C . TYR C 1 54 ? 39.263 72.411 -2.678 1.00 22.58 54 TYR C C 1
ATOM 3064 O O . TYR C 1 54 ? 40.163 72.218 -3.490 1.00 23.93 54 TYR C O 1
ATOM 3073 N N . GLN C 1 55 ? 38.433 73.446 -2.779 1.00 18.99 55 GLN C N 1
ATOM 3074 C CA . GLN C 1 55 ? 38.634 74.426 -3.840 1.00 18.62 55 GLN C CA 1
ATOM 3075 C C . GLN C 1 55 ? 39.948 75.146 -3.573 1.00 18.04 55 GLN C C 1
ATOM 3076 O O . GLN C 1 55 ? 40.726 75.438 -4.483 1.00 18.99 55 GLN C O 1
ATOM 3082 N N . LEU C 1 56 ? 40.180 75.418 -2.299 1.00 19.21 56 LEU C N 1
ATOM 3083 C CA . LEU C 1 56 ? 41.373 76.117 -1.870 1.00 22.36 56 LEU C CA 1
ATOM 3084 C C . LEU C 1 56 ? 42.626 75.247 -2.095 1.00 24.83 56 LEU C C 1
ATOM 3085 O O . LEU C 1 56 ? 43.635 75.714 -2.643 1.00 23.92 56 LEU C O 1
ATOM 3090 N N . ALA C 1 57 ? 42.552 73.978 -1.714 1.00 22.19 57 ALA C N 1
ATOM 3091 C CA . ALA C 1 57 ? 43.702 73.089 -1.875 1.00 26.86 57 ALA C CA 1
ATOM 3092 C C . ALA C 1 57 ? 44.034 72.902 -3.346 1.00 25.83 57 ALA C C 1
ATOM 3093 O O . ALA C 1 57 ? 45.186 72.793 -3.742 1.00 28.09 57 ALA C O 1
ATOM 3095 N N . ARG C 1 58 ? 43.000 72.874 -4.159 1.00 26.48 58 ARG C N 1
ATOM 3096 C CA . ARG C 1 58 ? 43.171 72.698 -5.576 1.00 26.39 58 ARG C CA 1
ATOM 3097 C C . ARG C 1 58 ? 43.963 73.882 -6.136 1.00 25.02 58 ARG C C 1
ATOM 3098 O O . ARG C 1 58 ? 44.928 73.706 -6.900 1.00 23.60 58 ARG C O 1
ATOM 3106 N N . TRP C 1 59 ? 43.561 75.089 -5.744 1.00 20.04 59 TRP C N 1
ATOM 3107 C CA . TRP C 1 59 ? 44.244 76.320 -6.178 1.00 17.72 59 TRP C CA 1
ATOM 3108 C C . TRP C 1 59 ? 45.697 76.366 -5.671 1.00 18.06 59 TRP C C 1
ATOM 3109 O O . TRP C 1 59 ? 46.622 76.696 -6.406 1.00 16.73 59 TRP C O 1
ATOM 3120 N N . ASN C 1 60 ? 45.891 76.027 -4.407 1.00 20.41 60 ASN C N 1
ATOM 3121 C CA . ASN C 1 60 ? 47.218 76.053 -3.819 1.00 21.96 60 ASN C CA 1
ATOM 3122 C C . ASN C 1 60 ? 48.182 75.055 -4.482 1.00 25.52 60 ASN C C 1
ATOM 3123 O O . ASN C 1 60 ? 49.387 75.309 -4.575 1.00 23.31 60 ASN C O 1
ATOM 3128 N N . GLU C 1 61 ? 47.646 73.921 -4.929 1.00 27.74 61 GLU C N 1
ATOM 3129 C CA . GLU C 1 61 ? 48.444 72.899 -5.602 1.00 29.41 61 GLU C CA 1
ATOM 3130 C C . GLU C 1 61 ? 49.057 73.511 -6.870 1.00 29.87 61 GLU C C 1
ATOM 3131 O O . GLU C 1 61 ? 50.203 73.237 -7.238 1.00 28.87 61 GLU C O 1
ATOM 3137 N N . GLU C 1 62 ? 48.285 74.374 -7.513 1.00 30.89 62 GLU C N 1
ATOM 3138 C CA . GLU C 1 62 ? 48.705 75.028 -8.742 1.00 29.69 62 GLU C CA 1
ATOM 3139 C C . GLU C 1 62 ? 49.659 76.198 -8.535 1.00 30.13 62 GLU C C 1
ATOM 3140 O O . GLU C 1 62 ? 50.546 76.439 -9.361 1.00 24.88 62 GLU C O 1
ATOM 3146 N N . ARG C 1 63 ? 49.490 76.920 -7.435 1.00 27.84 63 ARG C N 1
ATOM 3147 C CA . ARG C 1 63 ? 50.327 78.088 -7.176 1.00 28.59 63 ARG C CA 1
ATOM 3148 C C . ARG C 1 63 ? 51.449 77.878 -6.171 1.00 25.48 63 ARG C C 1
ATOM 3149 O O . ARG C 1 63 ? 52.461 78.562 -6.231 1.00 27.46 63 ARG C O 1
ATOM 3157 N N . GLY C 1 64 ? 51.262 76.953 -5.240 1.00 23.15 64 GLY C N 1
ATOM 3158 C CA . GLY C 1 64 ? 52.289 76.675 -4.245 1.00 24.55 64 GLY C CA 1
ATOM 3159 C C . GLY C 1 64 ? 52.733 77.818 -3.338 1.00 23.88 64 GLY C C 1
ATOM 3160 O O . GLY C 1 64 ? 53.900 77.882 -2.941 1.00 22.66 64 GLY C O 1
ATOM 3161 N N . LEU C 1 65 ? 51.819 78.715 -2.980 1.00 23.79 65 LEU C N 1
ATOM 3162 C CA . LEU C 1 65 ? 52.195 79.847 -2.130 1.00 22.19 65 LEU C CA 1
ATOM 3163 C C . LEU C 1 65 ? 52.019 79.582 -0.640 1.00 23.09 65 LEU C C 1
ATOM 3164 O O . LEU C 1 65 ? 52.538 80.331 0.193 1.00 25.77 65 LEU C O 1
ATOM 3169 N N . GLY C 1 66 ? 51.294 78.528 -0.284 1.00 22.31 66 GLY C N 1
ATOM 3170 C CA . GLY C 1 66 ? 51.115 78.275 1.133 1.00 22.06 66 GLY C CA 1
ATOM 3171 C C . GLY C 1 66 ? 50.518 76.957 1.552 1.00 23.99 66 GLY C C 1
ATOM 3172 O O . GLY C 1 66 ? 50.679 75.925 0.890 1.00 27.01 66 GLY C O 1
ATOM 3173 N N . VAL C 1 67 ? 49.799 77.012 2.668 1.00 20.80 67 VAL C N 1
ATOM 3174 C CA . VAL C 1 67 ? 49.189 75.845 3.268 1.00 22.13 67 VAL C CA 1
ATOM 3175 C C . VAL C 1 67 ? 47.690 76.059 3.452 1.00 22.27 67 VAL C C 1
ATOM 3176 O O . VAL C 1 67 ? 47.247 77.105 3.911 1.00 19.28 67 VAL C O 1
ATOM 3180 N N . VAL C 1 68 ? 46.921 75.047 3.103 1.00 21.56 68 VAL C N 1
ATOM 3181 C CA . VAL C 1 68 ? 45.478 75.104 3.209 1.00 23.67 68 VAL C CA 1
ATOM 3182 C C . VAL C 1 68 ? 44.993 74.271 4.388 1.00 27.26 68 VAL C C 1
ATOM 3183 O O . VAL C 1 68 ? 45.547 73.195 4.671 1.00 27.40 68 VAL C O 1
ATOM 3187 N N . PHE C 1 69 ? 43.967 74.772 5.076 1.00 26.77 69 PHE C N 1
ATOM 3188 C CA . PHE C 1 69 ? 43.408 74.080 6.225 1.00 26.33 69 PHE C CA 1
ATOM 3189 C C . PHE C 1 69 ? 41.907 73.917 6.112 1.00 27.74 69 PHE C C 1
ATOM 3190 O O . PHE C 1 69 ? 41.216 74.801 5.619 1.00 25.92 69 PHE C O 1
ATOM 3198 N N . ASP C 1 70 ? 41.410 72.763 6.549 1.00 29.04 70 ASP C N 1
ATOM 3199 C CA . ASP C 1 70 ? 39.987 72.507 6.525 1.00 24.73 70 ASP C CA 1
ATOM 3200 C C . ASP C 1 70 ? 39.450 72.958 7.872 1.00 27.64 70 ASP C C 1
ATOM 3201 O O . ASP C 1 70 ? 40.204 73.443 8.716 1.00 27.62 70 ASP C O 1
ATOM 3206 N N . SER C 1 71 ? 38.159 72.761 8.088 1.00 27.57 71 SER C N 1
ATOM 3207 C CA . SER C 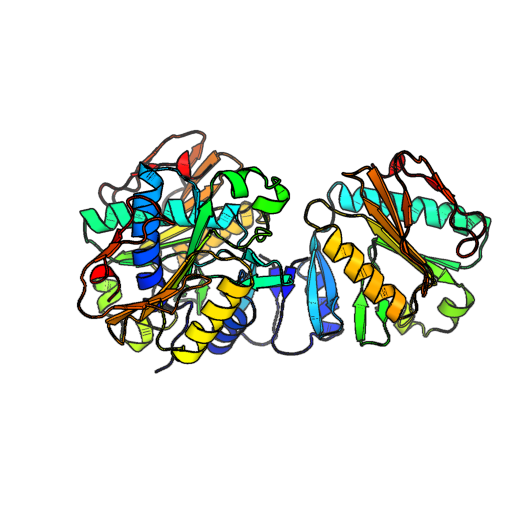1 71 ? 37.519 73.195 9.314 1.00 27.41 71 SER C CA 1
ATOM 3208 C C . SER C 1 71 ? 38.004 72.545 10.592 1.00 26.29 71 SER C C 1
ATOM 3209 O O . SER C 1 71 ? 37.549 72.918 11.667 1.00 24.66 71 SER C O 1
ATOM 3212 N N . SER C 1 72 ? 38.909 71.579 10.499 1.00 25.20 72 SER C N 1
ATOM 3213 C CA . SER C 1 72 ? 39.366 70.894 11.704 1.00 26.58 72 SER C CA 1
ATOM 3214 C C . SER C 1 72 ? 40.480 71.589 12.491 1.00 24.21 72 SER C C 1
ATOM 3215 O O . SER C 1 72 ? 40.763 71.200 13.614 1.00 24.35 72 SER C O 1
ATOM 3218 N N . THR C 1 73 ? 41.121 72.598 11.912 1.00 23.56 73 THR C N 1
ATOM 3219 C CA . THR C 1 73 ? 42.210 73.284 12.612 1.00 21.62 73 THR C CA 1
ATOM 3220 C C . THR C 1 73 ? 41.748 74.525 13.381 1.00 24.92 73 THR C C 1
ATOM 3221 O O . THR C 1 73 ? 40.874 75.273 12.935 1.00 21.76 73 THR C O 1
ATOM 3225 N N . GLY C 1 74 ? 42.335 74.724 14.554 1.00 25.56 74 GLY C N 1
ATOM 3226 C CA . GLY C 1 74 ? 42.017 75.891 15.355 1.00 24.35 74 GLY C CA 1
ATOM 3227 C C . GLY C 1 74 ? 43.272 76.739 15.454 1.00 22.81 74 GLY C C 1
ATOM 3228 O O . GLY C 1 74 ? 44.358 76.205 15.672 1.00 22.48 74 GLY C O 1
ATOM 3229 N N . PHE C 1 75 ? 43.146 78.051 15.277 1.00 22.28 75 PHE C N 1
ATOM 3230 C CA . PHE C 1 75 ? 44.310 78.927 15.354 1.00 19.52 75 PHE C CA 1
ATOM 3231 C C . PHE C 1 75 ? 44.299 79.768 16.617 1.00 19.89 75 PHE C C 1
ATOM 3232 O O . PHE C 1 75 ? 43.239 80.189 17.076 1.00 17.58 75 PHE C O 1
ATOM 3240 N N . LYS C 1 76 ? 45.483 79.997 17.186 1.00 20.00 76 LYS C N 1
ATOM 3241 C CA . LYS C 1 76 ? 45.603 80.800 18.397 1.00 20.24 76 LYS C CA 1
ATOM 3242 C C . LYS C 1 76 ? 45.982 82.212 17.992 1.00 18.05 76 LYS C C 1
ATOM 3243 O O . LYS C 1 76 ? 47.024 82.439 17.366 1.00 19.52 76 LYS C O 1
ATOM 3249 N N . PHE C 1 77 ? 45.117 83.161 18.336 1.00 15.41 77 PHE C N 1
ATOM 3250 C CA . PHE C 1 77 ? 45.344 84.555 17.981 1.00 18.15 77 PHE C CA 1
ATOM 3251 C C . PHE C 1 77 ? 45.952 85.335 19.117 1.00 17.90 77 PHE C C 1
ATOM 3252 O O . PHE C 1 77 ? 45.910 84.882 20.267 1.00 21.05 77 PHE C O 1
ATOM 3260 N N . PRO C 1 78 ? 46.547 86.504 18.811 1.00 18.23 78 PRO C N 1
ATOM 3261 C CA . PRO C 1 78 ? 47.201 87.396 19.789 1.00 19.98 78 PRO C CA 1
ATOM 3262 C C . PRO C 1 78 ? 46.347 87.778 20.998 1.00 20.88 78 PRO C C 1
ATOM 3263 O O . PRO C 1 78 ? 46.866 87.992 22.090 1.00 18.39 78 PRO C O 1
ATOM 3267 N N . ASP C 1 79 ? 45.039 87.886 20.808 1.00 18.38 79 ASP C N 1
ATOM 3268 C CA . ASP C 1 79 ? 44.191 88.243 21.933 1.00 19.49 79 ASP C CA 1
ATOM 3269 C C . ASP C 1 79 ? 43.905 87.021 22.809 1.00 18.66 79 ASP C C 1
ATOM 3270 O O . ASP C 1 79 ? 43.146 87.099 23.760 1.00 21.89 79 ASP C O 1
ATOM 3275 N N . GLY C 1 80 ? 44.521 85.890 22.480 1.00 18.49 80 GLY C N 1
ATOM 3276 C CA . GLY C 1 80 ? 44.317 84.673 23.256 1.00 16.70 80 GLY C CA 1
ATOM 3277 C C . GLY C 1 80 ? 43.139 83.801 22.833 1.00 18.05 80 GLY C C 1
ATOM 3278 O O . GLY C 1 80 ? 42.910 82.729 23.391 1.00 19.32 80 GLY C O 1
ATOM 3279 N N . SER C 1 81 ? 42.369 84.254 21.856 1.00 17.72 81 SER C N 1
ATOM 3280 C CA . SER C 1 81 ? 41.258 83.456 21.390 1.00 17.88 81 SER C CA 1
ATOM 3281 C C . SER C 1 81 ? 41.814 82.340 20.486 1.00 20.24 81 SER C C 1
ATOM 3282 O O . SER C 1 81 ? 42.896 82.473 19.886 1.00 18.83 81 SER C O 1
ATOM 3285 N N . ILE C 1 82 ? 41.093 81.229 20.431 1.00 16.29 82 ILE C N 1
ATOM 3286 C CA . ILE C 1 82 ? 41.458 80.104 19.586 1.00 17.23 82 ILE C CA 1
ATOM 3287 C C . ILE C 1 82 ? 40.224 79.845 18.720 1.00 19.89 82 ILE C C 1
ATOM 3288 O O . ILE C 1 82 ? 39.190 79.354 19.206 1.00 18.90 82 ILE C O 1
ATOM 3293 N N . LEU C 1 83 ? 40.320 80.212 17.446 1.00 19.04 83 LEU C N 1
ATOM 3294 C CA . LEU C 1 83 ? 39.198 80.046 16.532 1.00 18.08 83 LEU C CA 1
ATOM 3295 C C . LEU C 1 83 ? 39.466 79.076 15.392 1.00 19.80 83 LEU C C 1
ATOM 3296 O O . LEU C 1 83 ? 40.600 78.955 14.891 1.00 17.27 83 LEU C O 1
ATOM 3301 N N . SER C 1 84 ? 38.392 78.424 14.961 1.00 14.25 84 SER C N 1
ATOM 3302 C CA . SER C 1 84 ? 38.470 77.430 13.919 1.00 18.91 84 SER C CA 1
ATOM 3303 C C . SER C 1 84 ? 37.567 77.737 12.734 1.00 16.63 84 SER C C 1
ATOM 3304 O O . SER C 1 84 ? 36.380 77.456 12.757 1.00 21.85 84 SER C O 1
ATOM 3307 N N . PRO C 1 85 ? 38.115 78.329 11.679 1.00 19.13 85 PRO C N 1
ATOM 3308 C CA . PRO C 1 85 ? 37.221 78.610 10.547 1.00 17.95 85 PRO C CA 1
ATOM 3309 C C . PRO C 1 85 ? 36.934 77.346 9.727 1.00 17.22 85 PRO C C 1
ATOM 3310 O O . PRO C 1 85 ? 37.481 76.285 9.999 1.00 20.13 85 PRO C O 1
ATOM 3314 N N . ASP C 1 86 ? 36.081 77.461 8.718 1.00 18.85 86 ASP C N 1
ATOM 3315 C CA . ASP C 1 86 ? 35.782 76.321 7.866 1.00 18.81 86 ASP C CA 1
ATOM 3316 C C . ASP C 1 86 ? 36.942 76.009 6.935 1.00 19.91 86 ASP C C 1
ATOM 3317 O O . ASP C 1 86 ? 37.105 74.877 6.484 1.00 21.65 86 ASP C O 1
ATOM 3322 N N . ALA C 1 87 ? 37.761 77.007 6.651 1.00 20.37 87 ALA C N 1
ATOM 3323 C CA . ALA C 1 87 ? 38.943 76.778 5.827 1.00 17.94 87 ALA C CA 1
ATOM 3324 C C . ALA C 1 87 ? 39.870 77.964 6.008 1.00 19.65 87 ALA C C 1
ATOM 3325 O O . ALA C 1 87 ? 39.419 79.062 6.354 1.00 19.96 87 ALA C O 1
ATOM 3327 N N . ALA C 1 88 ? 41.166 77.757 5.793 1.00 17.20 88 ALA C N 1
ATOM 3328 C CA . ALA C 1 88 ? 42.101 78.859 5.943 1.00 18.37 88 ALA C CA 1
ATOM 3329 C C . ALA C 1 88 ? 43.325 78.665 5.081 1.00 16.71 88 ALA C C 1
ATOM 3330 O O . ALA C 1 88 ? 43.660 77.553 4.698 1.00 22.35 88 ALA C O 1
ATOM 3332 N N . PHE C 1 89 ? 43.974 79.768 4.764 1.00 16.05 89 PHE C N 1
ATOM 3333 C CA . PHE C 1 89 ? 45.190 79.736 3.977 1.00 19.49 89 PHE C CA 1
ATOM 3334 C C . PHE C 1 89 ? 46.280 80.446 4.758 1.00 19.08 89 PHE C C 1
ATOM 3335 O O . PHE C 1 89 ? 46.086 81.580 5.218 1.00 18.49 89 PHE C O 1
ATOM 3343 N N . VAL C 1 90 ? 47.418 79.774 4.904 1.00 19.45 90 VAL C N 1
ATOM 3344 C CA . VAL C 1 90 ? 48.563 80.334 5.595 1.00 19.34 90 VAL C CA 1
ATOM 3345 C C . VAL C 1 90 ? 49.743 80.351 4.618 1.00 23.79 90 VAL C C 1
ATOM 3346 O O . VAL C 1 90 ? 50.001 79.354 3.939 1.00 24.31 90 VAL C O 1
ATOM 3350 N N . GLU C 1 91 ? 50.442 81.481 4.538 1.00 23.39 91 GLU C N 1
ATOM 3351 C CA . GLU C 1 91 ? 51.587 81.615 3.639 1.00 28.62 91 GLU C CA 1
ATOM 3352 C C . GLU C 1 91 ? 52.684 80.644 4.086 1.00 28.22 91 GLU C C 1
ATOM 3353 O O . GLU C 1 91 ? 52.936 80.489 5.285 1.00 22.85 91 GLU C O 1
ATOM 3359 N N . ARG C 1 92 ? 53.320 79.989 3.115 1.00 26.89 92 ARG C N 1
ATOM 3360 C CA . ARG C 1 92 ? 54.354 78.971 3.390 1.00 28.39 92 ARG C CA 1
ATOM 3361 C C . ARG C 1 92 ? 55.428 79.376 4.402 1.00 25.34 92 ARG C C 1
ATOM 3362 O O . ARG C 1 92 ? 55.715 78.632 5.344 1.00 26.04 92 ARG C O 1
ATOM 3370 N N . GLY C 1 93 ? 56.031 80.538 4.178 1.00 24.31 93 GLY C N 1
ATOM 3371 C CA . GLY C 1 93 ? 57.061 81.023 5.075 1.00 30.30 93 GLY C CA 1
ATOM 3372 C C . GLY C 1 93 ? 56.590 81.088 6.515 1.00 31.73 93 GLY C C 1
ATOM 3373 O O . GLY C 1 93 ? 57.285 80.630 7.424 1.00 31.97 93 GLY C O 1
ATOM 3374 N N . ALA C 1 94 ? 55.404 81.652 6.734 1.00 28.30 94 ALA C N 1
ATOM 3375 C CA . ALA C 1 94 ? 54.885 81.753 8.088 1.00 27.60 94 ALA C CA 1
ATOM 3376 C C . ALA C 1 94 ? 54.793 80.371 8.721 1.00 26.72 94 ALA C C 1
ATOM 3377 O O . ALA C 1 94 ? 55.300 80.129 9.822 1.00 30.64 94 ALA C O 1
ATOM 3379 N N . TRP C 1 95 ? 54.158 79.457 8.006 1.00 25.62 95 TRP C N 1
ATOM 3380 C CA . TRP C 1 95 ? 53.967 78.100 8.490 1.00 26.42 95 TRP C CA 1
ATOM 3381 C C . TRP C 1 95 ? 55.237 77.372 8.944 1.00 29.44 95 TRP C C 1
ATOM 3382 O O . TRP C 1 95 ? 55.257 76.680 9.978 1.00 27.43 95 TRP C O 1
ATOM 3393 N N . GLU C 1 96 ? 56.292 77.511 8.161 1.00 30.60 96 GLU C N 1
ATOM 3394 C CA . GLU C 1 96 ? 57.533 76.837 8.483 1.00 36.79 96 GLU C CA 1
ATOM 3395 C C . GLU C 1 96 ? 58.265 77.495 9.629 1.00 38.35 96 GLU C C 1
ATOM 3396 O O . GLU C 1 96 ? 58.954 76.821 10.387 1.00 40.86 96 GLU C O 1
ATOM 3402 N N . ALA C 1 97 ? 58.106 78.807 9.751 1.00 39.27 97 ALA C N 1
ATOM 3403 C CA . ALA C 1 97 ? 58.757 79.557 10.810 1.00 39.33 97 ALA C CA 1
ATOM 3404 C C . ALA C 1 97 ? 58.299 79.059 12.176 1.00 39.68 97 ALA C C 1
ATOM 3405 O O . ALA C 1 97 ? 58.939 79.335 13.189 1.00 44.32 97 ALA C O 1
ATOM 3407 N N . LEU C 1 98 ? 57.202 78.313 12.206 1.00 39.75 98 LEU C N 1
ATOM 3408 C CA . LEU C 1 98 ? 56.687 77.797 13.465 1.00 39.89 98 LEU C CA 1
ATOM 3409 C C . LEU C 1 98 ? 57.465 76.593 13.967 1.00 42.40 98 LEU C C 1
ATOM 3410 O O . LEU C 1 98 ? 58.345 76.082 13.282 1.00 42.98 98 LEU C O 1
ATOM 3415 N N . SER C 1 99 ? 57.124 76.145 15.172 1.00 43.67 99 SER C N 1
ATOM 3416 C CA . SER C 1 99 ? 57.771 74.994 15.781 1.00 44.94 99 SER C CA 1
ATOM 3417 C C . SER C 1 99 ? 56.905 73.792 15.441 1.00 44.69 99 SER C C 1
ATOM 3418 O O . SER C 1 99 ? 55.699 73.923 15.254 1.00 46.08 99 SER C O 1
ATOM 3421 N N . GLU C 1 100 ? 57.516 72.619 15.387 1.00 45.20 100 GLU C N 1
ATOM 3422 C CA . GLU C 1 100 ? 56.775 71.414 15.069 1.00 44.60 100 GLU C CA 1
ATOM 3423 C C . GLU C 1 100 ? 55.564 71.239 15.984 1.00 44.41 100 GLU C C 1
ATOM 3424 O O . GLU C 1 100 ? 54.505 70.797 15.543 1.00 45.95 100 GLU C O 1
ATOM 3430 N N . ALA C 1 101 ? 55.719 71.589 17.256 1.00 46.11 101 ALA C N 1
ATOM 3431 C CA . ALA C 1 101 ? 54.629 71.455 18.228 1.00 46.49 101 ALA C CA 1
ATOM 3432 C C . ALA C 1 101 ? 53.487 72.409 17.885 1.00 45.43 101 ALA C C 1
ATOM 3433 O O . ALA C 1 101 ? 52.303 72.046 17.899 1.00 43.32 101 ALA C O 1
ATOM 3435 N N . GLU C 1 102 ? 53.865 73.640 17.578 1.00 45.03 102 GLU C N 1
ATOM 3436 C CA . GLU C 1 102 ? 52.906 74.663 17.210 1.00 42.19 102 GLU C CA 1
ATOM 3437 C C . GLU C 1 102 ? 52.136 74.217 15.981 1.00 42.78 102 GLU C C 1
ATOM 3438 O O . GLU C 1 102 ? 50.913 74.363 15.914 1.00 42.27 102 GLU C O 1
ATOM 3444 N N . ARG C 1 103 ? 52.840 73.646 15.011 1.00 39.12 103 ARG C N 1
ATOM 3445 C CA . ARG C 1 103 ? 52.155 73.193 13.821 1.00 36.67 103 ARG C CA 1
ATOM 3446 C C . ARG C 1 103 ? 51.204 72.065 14.154 1.00 36.43 103 ARG C C 1
ATOM 3447 O O . ARG C 1 103 ? 50.193 71.880 13.478 1.00 37.17 103 ARG C O 1
ATOM 3455 N N . GLU C 1 104 ? 51.513 71.316 15.207 1.00 36.81 104 GLU C N 1
ATOM 3456 C CA . GLU C 1 104 ? 50.672 70.188 15.584 1.00 38.48 104 GLU C CA 1
ATOM 3457 C C . GLU C 1 104 ? 49.451 70.477 16.479 1.00 38.89 104 GLU C C 1
ATOM 3458 O O . GLU C 1 104 ? 48.514 69.669 16.531 1.00 40.17 104 GLU C O 1
ATOM 3464 N N . GLY C 1 105 ? 49.430 71.621 17.159 1.00 36.18 105 GLY C N 1
ATOM 3465 C CA . GLY C 1 105 ? 48.285 71.928 18.010 1.00 31.58 105 GLY C CA 1
ATOM 3466 C C . GLY C 1 105 ? 47.345 72.979 17.433 1.00 29.42 105 GLY C C 1
ATOM 3467 O O . GLY C 1 105 ? 46.589 72.716 16.497 1.00 27.82 105 GLY C O 1
ATOM 3468 N N . PHE C 1 106 ? 47.364 74.165 18.036 1.00 26.81 106 PHE C N 1
ATOM 3469 C CA . PHE C 1 106 ? 46.571 75.304 17.583 1.00 21.42 106 PHE C CA 1
ATOM 3470 C C . PHE C 1 106 ? 47.676 76.258 17.149 1.00 20.09 106 PHE C C 1
ATOM 3471 O O . PHE C 1 106 ? 48.266 76.958 17.974 1.00 20.97 106 PHE C O 1
ATOM 3479 N N . PRO C 1 107 ? 47.982 76.298 15.841 1.00 19.71 107 PRO C N 1
ATOM 3480 C CA . PRO C 1 107 ? 49.053 77.182 15.364 1.00 21.21 107 PRO C CA 1
ATOM 3481 C C . PRO C 1 107 ? 48.910 78.626 15.840 1.00 22.34 107 PRO C C 1
ATOM 3482 O O . PRO C 1 107 ? 47.840 79.240 15.731 1.00 19.55 107 PRO C O 1
ATOM 3486 N N . PRO C 1 108 ? 49.998 79.181 16.393 1.00 21.68 108 PRO C N 1
ATOM 3487 C CA . PRO C 1 108 ? 49.955 80.557 16.883 1.00 21.27 108 PRO C CA 1
ATOM 3488 C C . PRO C 1 108 ? 50.226 81.609 15.810 1.00 20.83 108 PRO C C 1
ATOM 3489 O O . PRO C 1 108 ? 51.270 82.244 15.789 1.00 20.45 108 PRO C O 1
ATOM 3493 N N . LEU C 1 109 ? 49.264 81.773 14.911 1.00 22.63 109 LEU C N 1
ATOM 3494 C CA . LEU C 1 109 ? 49.366 82.765 13.848 1.00 23.76 109 LEU C CA 1
ATOM 3495 C C . LEU C 1 109 ? 47.994 83.032 13.260 1.00 23.01 109 LEU C C 1
ATOM 3496 O O . LEU C 1 109 ? 47.081 82.217 13.381 1.00 22.88 109 LEU C O 1
ATOM 3501 N N . ALA C 1 110 ? 47.844 84.193 12.642 1.00 19.81 110 ALA C N 1
ATOM 3502 C CA . ALA C 1 110 ? 46.582 84.538 12.028 1.00 18.32 110 ALA C CA 1
ATOM 3503 C C . ALA C 1 110 ? 46.712 84.183 10.557 1.00 16.00 110 ALA C C 1
ATOM 3504 O O . ALA C 1 110 ? 47.580 84.679 9.884 1.00 15.94 110 ALA C O 1
ATOM 3506 N N . PRO C 1 111 ? 45.853 83.299 10.051 1.00 16.74 111 PRO C N 1
ATOM 3507 C CA . PRO C 1 111 ? 45.937 82.930 8.631 1.00 14.61 111 PRO C CA 1
ATOM 3508 C C . PRO C 1 111 ? 45.772 84.161 7.756 1.00 17.35 111 PRO C C 1
ATOM 3509 O O . PRO C 1 111 ? 45.082 85.101 8.140 1.00 15.37 111 PRO C O 1
ATOM 3513 N N . LYS C 1 112 ? 46.393 84.165 6.580 1.00 16.96 112 LYS C N 1
ATOM 3514 C CA . LYS C 1 112 ? 46.255 85.304 5.704 1.00 16.50 112 LYS C CA 1
ATOM 3515 C C . LYS C 1 112 ? 44.789 85.435 5.326 1.00 15.83 112 LYS C C 1
ATOM 3516 O O . LYS C 1 112 ? 44.246 86.534 5.187 1.00 16.81 112 LYS C O 1
ATOM 3522 N N . ALA C 1 113 ? 44.141 84.299 5.159 1.00 18.01 113 ALA C N 1
ATOM 3523 C CA . ALA C 1 113 ? 42.736 84.305 4.784 1.00 19.62 113 ALA C CA 1
ATOM 3524 C C . ALA C 1 113 ? 41.983 83.195 5.512 1.00 20.28 113 ALA C C 1
ATOM 3525 O O . ALA C 1 113 ? 42.519 82.095 5.707 1.00 16.17 113 ALA C O 1
ATOM 3527 N N . VAL C 1 114 ? 40.754 83.499 5.940 1.00 16.76 114 VAL C N 1
ATOM 3528 C CA . VAL C 1 114 ? 39.916 82.502 6.596 1.00 17.57 114 VAL C CA 1
ATOM 3529 C C . VAL C 1 114 ? 38.537 82.516 5.939 1.00 15.26 114 VAL C C 1
ATOM 3530 O O . VAL C 1 114 ? 38.098 83.538 5.404 1.00 17.84 114 VAL C O 1
ATOM 3534 N N . PHE C 1 115 ? 37.881 81.364 5.961 1.00 15.30 115 PHE C N 1
ATOM 3535 C CA . PHE C 1 115 ? 36.553 81.210 5.380 1.00 15.70 115 PHE C CA 1
ATOM 3536 C C . PHE C 1 115 ? 35.611 80.632 6.427 1.00 15.39 115 PHE C C 1
ATOM 3537 O O . PHE C 1 115 ? 35.983 79.724 7.156 1.00 15.23 115 PHE C O 1
ATOM 3545 N N . GLU C 1 116 ? 34.399 81.181 6.495 1.00 16.31 116 GLU C N 1
ATOM 3546 C CA . GLU C 1 116 ? 33.362 80.701 7.395 1.00 16.26 116 GLU C CA 1
ATOM 3547 C C . GLU C 1 116 ? 32.117 80.485 6.539 1.00 20.01 116 GLU C C 1
ATOM 3548 O O . GLU C 1 116 ? 31.759 81.338 5.707 1.00 16.47 116 GLU C O 1
ATOM 3554 N N . VAL C 1 117 ? 31.477 79.336 6.722 1.00 18.39 117 VAL C N 1
ATOM 3555 C CA . VAL C 1 117 ? 30.255 79.018 5.991 1.00 20.78 117 VAL C CA 1
ATOM 3556 C C . VAL C 1 117 ? 29.154 78.977 7.032 1.00 21.23 117 VAL C C 1
ATOM 3557 O O . VAL C 1 117 ? 29.209 78.203 7.992 1.00 23.38 117 VAL C O 1
ATOM 3561 N N . ARG C 1 118 ? 28.167 79.840 6.854 1.00 22.12 118 ARG C N 1
ATOM 3562 C CA . ARG C 1 118 ? 27.059 79.915 7.789 1.00 23.04 118 ARG C CA 1
ATOM 3563 C C . ARG C 1 118 ? 26.286 78.606 7.844 1.00 23.81 118 ARG C C 1
ATOM 3564 O O . ARG C 1 118 ? 25.867 78.086 6.808 1.00 21.81 118 ARG C O 1
ATOM 3572 N N . SER C 1 119 ? 26.130 78.054 9.043 1.00 24.31 119 SER C N 1
ATOM 3573 C CA . SER C 1 119 ? 25.359 76.826 9.195 1.00 28.96 119 SER C CA 1
ATOM 3574 C C . SER C 1 119 ? 23.988 77.286 9.708 1.00 30.22 119 SER C C 1
ATOM 3575 O O . SER C 1 119 ? 23.856 78.412 10.205 1.00 29.33 119 SER C O 1
ATOM 3578 N N . ALA C 1 120 ? 22.974 76.432 9.575 1.00 31.94 120 ALA C N 1
ATOM 3579 C CA . ALA C 1 120 ? 21.592 76.767 9.954 1.00 31.84 120 ALA C CA 1
ATOM 3580 C C . ALA C 1 120 ? 21.337 77.389 11.333 1.00 33.13 120 ALA C C 1
ATOM 3581 O O . ALA C 1 120 ? 20.377 78.150 11.502 1.00 30.15 120 ALA C O 1
ATOM 3583 N N . SER C 1 121 ? 22.175 77.076 12.319 1.00 32.75 121 SER C N 1
ATOM 3584 C CA . SER C 1 121 ? 21.960 77.619 13.652 1.00 34.89 121 SER C CA 1
ATOM 3585 C C . SER C 1 121 ? 22.766 78.881 13.971 1.00 36.24 121 SER C C 1
ATOM 3586 O O . SER C 1 121 ? 22.738 79.363 15.107 1.00 35.75 121 SER C O 1
ATOM 3589 N N . GLN C 1 122 ? 23.471 79.420 12.977 1.00 33.97 122 GLN C N 1
ATOM 3590 C CA . GLN C 1 122 ? 24.292 80.613 13.182 1.00 34.38 122 GLN C CA 1
ATOM 3591 C C . GLN C 1 122 ? 23.622 81.867 12.675 1.00 34.30 122 GLN C C 1
ATOM 3592 O O . GLN C 1 122 ? 23.080 81.891 11.573 1.00 34.31 122 GLN C O 1
ATOM 3598 N N . ASP C 1 123 ? 23.661 82.915 13.486 1.00 35.81 123 ASP C N 1
ATOM 3599 C CA . ASP C 1 123 ? 23.067 84.181 13.091 1.00 38.85 123 ASP C CA 1
ATOM 3600 C C . ASP C 1 123 ? 24.048 84.953 12.205 1.00 37.61 123 ASP C C 1
ATOM 3601 O O . ASP C 1 123 ? 25.225 85.091 12.542 1.00 37.87 123 ASP C O 1
ATOM 3606 N N . PRO C 1 124 ? 23.578 85.460 11.055 1.00 37.06 124 PRO C N 1
ATOM 3607 C CA . PRO C 1 124 ? 24.482 86.213 10.173 1.00 34.39 124 PRO C CA 1
ATOM 3608 C C . PRO C 1 124 ? 25.268 87.303 10.925 1.00 34.25 124 PRO C C 1
ATOM 3609 O O . PRO C 1 124 ? 26.478 87.456 10.726 1.00 29.47 124 PRO C O 1
ATOM 3613 N N . GLU C 1 125 ? 24.591 88.044 11.798 1.00 31.46 125 GLU C N 1
ATOM 3614 C CA . GLU C 1 125 ? 25.267 89.107 12.544 1.00 33.49 125 GLU C CA 1
ATOM 3615 C C . GLU C 1 125 ? 26.361 88.600 13.483 1.00 30.55 125 GLU C C 1
ATOM 3616 O O . GLU C 1 125 ? 27.353 89.283 13.697 1.00 26.97 125 GLU C O 1
ATOM 3622 N N . GLU C 1 126 ? 26.177 87.409 14.040 1.00 29.14 126 GLU C N 1
ATOM 3623 C CA . GLU C 1 126 ? 27.177 86.846 14.934 1.00 31.89 126 GLU C CA 1
ATOM 3624 C C . GLU C 1 126 ? 28.412 86.410 14.148 1.00 27.13 126 GLU C C 1
ATOM 3625 O O . GLU C 1 126 ? 29.529 86.509 14.642 1.00 23.25 126 GLU C O 1
ATOM 3631 N N . LEU C 1 127 ? 28.201 85.932 12.927 1.00 24.44 127 LEU C N 1
ATOM 3632 C CA . LEU C 1 127 ? 29.303 85.529 12.073 1.00 23.81 127 LEU C CA 1
ATOM 3633 C C . LEU C 1 127 ? 30.053 86.777 11.611 1.00 22.83 127 LEU C C 1
ATOM 3634 O O . LEU C 1 127 ? 31.288 86.768 11.499 1.00 20.43 127 LEU C O 1
ATOM 3639 N N . ARG C 1 128 ? 29.316 87.852 11.335 1.00 19.97 128 ARG C N 1
ATOM 3640 C CA . ARG C 1 128 ? 29.969 89.084 10.913 1.00 20.94 128 ARG C CA 1
ATOM 3641 C C . ARG C 1 128 ? 30.864 89.607 12.031 1.00 21.45 128 ARG C C 1
ATOM 3642 O O . ARG C 1 128 ? 31.972 90.049 11.774 1.00 21.39 128 ARG C O 1
ATOM 3650 N N . ALA C 1 129 ? 30.382 89.545 13.270 1.00 19.07 129 ALA C N 1
ATOM 3651 C CA . ALA C 1 129 ? 31.178 89.989 14.402 1.00 20.53 129 ALA C CA 1
ATOM 3652 C C . ALA C 1 129 ? 32.427 89.098 14.501 1.00 19.56 129 ALA C C 1
ATOM 3653 O O . ALA C 1 129 ? 33.528 89.577 14.804 1.00 20.60 129 ALA C O 1
ATOM 3655 N N . LYS C 1 130 ? 32.263 87.805 14.231 1.00 18.24 130 LYS C N 1
ATOM 3656 C CA . LYS C 1 130 ? 33.400 86.893 14.296 1.00 18.38 130 LYS C CA 1
ATOM 3657 C C . LYS C 1 130 ? 34.459 87.324 13.272 1.00 18.21 130 LYS C C 1
ATOM 3658 O O . LYS C 1 130 ? 35.662 87.295 13.550 1.00 17.63 130 LYS C O 1
ATOM 3664 N N . MET C 1 131 ? 34.011 87.724 12.084 1.00 16.32 131 MET C N 1
ATOM 3665 C CA . MET C 1 131 ? 34.933 88.163 11.048 1.00 15.12 131 MET C CA 1
ATOM 3666 C C . MET C 1 131 ? 35.696 89.367 11.612 1.00 17.91 131 MET C C 1
ATOM 3667 O O . MET C 1 131 ? 36.901 89.544 11.359 1.00 15.27 131 MET C O 1
ATOM 3672 N N . GLY C 1 132 ? 34.989 90.179 12.403 1.00 16.50 132 GLY C N 1
ATOM 3673 C CA . GLY C 1 132 ? 35.612 91.338 13.022 1.00 16.26 132 GLY C CA 1
ATOM 3674 C C . GLY C 1 132 ? 36.728 90.894 13.958 1.00 17.12 132 GLY C C 1
ATOM 3675 O O . GLY C 1 132 ? 37.785 91.526 14.050 1.00 17.56 132 GLY C O 1
ATOM 3676 N N . ILE C 1 133 ? 36.513 89.788 14.653 1.00 17.01 133 ILE C N 1
ATOM 3677 C CA . ILE C 1 133 ? 37.535 89.291 15.552 1.00 18.69 133 ILE C CA 1
ATOM 3678 C C . ILE C 1 133 ? 38.755 88.796 14.764 1.00 18.83 133 ILE C C 1
ATOM 3679 O O . ILE C 1 133 ? 39.902 89.049 15.149 1.00 17.41 133 ILE C O 1
ATOM 3684 N N . TYR C 1 134 ? 38.511 88.108 13.652 1.00 19.82 134 TYR C N 1
ATOM 3685 C CA . TYR C 1 134 ? 39.617 87.628 12.815 1.00 18.01 134 TYR C CA 1
ATOM 3686 C C . TYR C 1 134 ? 40.522 88.778 12.336 1.00 17.72 134 TYR C C 1
ATOM 3687 O O . TYR C 1 134 ? 41.749 88.721 12.462 1.00 18.44 134 TYR C O 1
ATOM 3696 N N . LEU C 1 135 ? 39.907 89.814 11.769 1.00 19.22 135 LEU C N 1
ATOM 3697 C CA . LEU C 1 135 ? 40.646 90.956 11.250 1.00 18.57 135 LEU C CA 1
ATOM 3698 C C . LEU C 1 135 ? 41.425 91.723 12.320 1.00 18.03 135 LEU C C 1
ATOM 3699 O O . LEU C 1 135 ? 42.572 92.088 12.094 1.00 15.93 135 LEU C O 1
ATOM 3704 N N . ARG C 1 136 ? 40.816 91.969 13.475 1.00 17.98 136 ARG C N 1
ATOM 3705 C CA . ARG C 1 136 ? 41.521 92.702 14.531 1.00 20.18 136 ARG C CA 1
ATOM 3706 C C . ARG C 1 136 ? 42.681 91.870 15.072 1.00 17.98 136 ARG C C 1
ATOM 3707 O O . ARG C 1 136 ? 43.573 92.387 15.745 1.00 18.74 136 ARG C O 1
ATOM 3715 N N . ASN C 1 137 ? 42.682 90.580 14.751 1.00 19.23 137 ASN C N 1
ATOM 3716 C CA . ASN C 1 137 ? 43.774 89.709 15.170 1.00 17.80 137 ASN C CA 1
ATOM 3717 C C . ASN C 1 137 ? 44.782 89.448 14.052 1.00 19.13 137 ASN C C 1
ATOM 3718 O O . ASN C 1 137 ? 45.622 88.560 14.185 1.00 21.17 137 ASN C O 1
ATOM 3723 N N . GLY C 1 138 ? 44.684 90.194 12.945 1.00 16.30 138 GLY C N 1
ATOM 3724 C CA . GLY C 1 138 ? 45.654 90.040 11.865 1.00 15.41 138 GLY C CA 1
ATOM 3725 C C . GLY C 1 138 ? 45.284 89.365 10.550 1.00 14.57 138 GLY C C 1
ATOM 3726 O O . GLY C 1 138 ? 46.056 89.406 9.595 1.00 16.79 138 GLY C O 1
ATOM 3727 N N . VAL C 1 139 ? 44.129 88.728 10.486 1.00 16.97 139 VAL C N 1
ATOM 3728 C CA . VAL C 1 139 ? 43.709 88.083 9.242 1.00 16.67 139 VAL C CA 1
ATOM 3729 C C . VAL C 1 139 ? 43.552 89.188 8.206 1.00 17.01 139 VAL C C 1
ATOM 3730 O O . VAL C 1 139 ? 42.967 90.233 8.488 1.00 17.98 139 VAL C O 1
ATOM 3734 N N . LEU C 1 140 ? 44.090 88.962 7.017 1.00 17.82 140 LEU C N 1
ATOM 3735 C CA . LEU C 1 140 ? 44.041 89.952 5.945 1.00 16.58 140 LEU C CA 1
ATOM 3736 C C . LEU C 1 140 ? 42.801 89.843 5.061 1.00 18.85 140 LEU C C 1
ATOM 3737 O O . LEU C 1 140 ? 42.394 90.816 4.420 1.00 18.67 140 LEU C O 1
ATOM 3742 N N . LEU C 1 141 ? 42.188 88.670 5.031 1.00 15.24 141 LEU C N 1
ATOM 3743 C CA . LEU C 1 141 ? 41.001 88.489 4.214 1.00 15.56 141 LEU C CA 1
ATOM 3744 C C . LEU C 1 141 ? 40.030 87.522 4.870 1.00 13.67 141 LEU C C 1
ATOM 3745 O O . LEU C 1 141 ? 40.365 86.367 5.093 1.00 17.22 141 LEU C O 1
ATOM 3750 N N . GLY C 1 142 ? 38.826 87.995 5.171 1.00 11.87 142 GLY C N 1
ATOM 3751 C CA . GLY C 1 142 ? 37.819 87.137 5.774 1.00 9.64 142 GLY C CA 1
ATOM 3752 C C . GLY C 1 142 ? 36.691 86.972 4.764 1.00 15.13 142 GLY C C 1
ATOM 3753 O O . GLY C 1 142 ? 36.223 87.953 4.177 1.00 17.22 142 GLY C O 1
ATOM 3754 N N . VAL C 1 143 ? 36.250 85.739 4.555 1.00 15.24 143 VAL C N 1
ATOM 3755 C CA . VAL C 1 143 ? 35.184 85.460 3.598 1.00 17.03 143 VAL C CA 1
ATOM 3756 C C . VAL C 1 143 ? 34.087 84.678 4.286 1.00 18.41 143 VAL C C 1
ATOM 3757 O O . VAL C 1 143 ? 34.321 83.635 4.894 1.00 20.21 143 VAL C O 1
ATOM 3761 N N . LEU C 1 144 ? 32.882 85.200 4.169 1.00 18.04 144 LEU C N 1
ATOM 3762 C CA . LEU C 1 144 ? 31.721 84.611 4.800 1.00 19.08 144 LEU C CA 1
ATOM 3763 C C . LEU C 1 144 ? 30.742 84.145 3.725 1.00 18.68 144 LEU C C 1
ATOM 3764 O O . LEU C 1 144 ? 30.282 84.950 2.920 1.00 22.15 144 LEU C O 1
ATOM 3769 N N . VAL C 1 145 ? 30.453 82.845 3.695 1.00 18.05 145 VAL C N 1
ATOM 3770 C CA . VAL C 1 145 ? 29.513 82.282 2.729 1.00 17.21 145 VAL C CA 1
ATOM 3771 C C . VAL C 1 145 ? 28.182 81.912 3.398 1.00 19.71 145 VAL C C 1
ATOM 3772 O O . VAL C 1 145 ? 28.155 81.192 4.404 1.00 20.44 145 VAL C O 1
ATOM 3776 N N . ASP C 1 146 ? 27.080 82.420 2.848 1.00 19.04 146 ASP C N 1
ATOM 3777 C CA . ASP C 1 146 ? 25.747 82.117 3.363 1.00 18.90 146 ASP C CA 1
ATOM 3778 C C . ASP C 1 146 ? 25.032 81.278 2.296 1.00 19.79 146 ASP C C 1
ATOM 3779 O O . ASP C 1 146 ? 24.591 81.806 1.275 1.00 20.89 146 ASP C O 1
ATOM 3784 N N . PRO C 1 147 ? 24.907 79.961 2.519 1.00 22.61 147 PRO C N 1
ATOM 3785 C CA . PRO C 1 147 ? 24.239 79.128 1.518 1.00 26.05 147 PRO C CA 1
ATOM 3786 C C . PRO C 1 147 ? 22.712 79.232 1.527 1.00 27.05 147 PRO C C 1
ATOM 3787 O O . PRO C 1 147 ? 22.044 78.765 0.597 1.00 28.20 147 PRO C O 1
ATOM 3791 N N . TYR C 1 148 ? 22.170 79.844 2.575 1.00 26.38 148 TYR C N 1
ATOM 3792 C CA . TYR C 1 148 ? 20.729 80.009 2.702 1.00 27.59 148 TYR C CA 1
ATOM 3793 C C . TYR C 1 148 ? 20.276 81.247 1.939 1.00 26.96 148 TYR C C 1
ATOM 3794 O O . TYR C 1 148 ? 19.279 81.209 1.229 1.00 25.88 148 TYR C O 1
ATOM 3803 N N . ALA C 1 149 ? 21.015 82.342 2.074 1.00 26.42 149 ALA C N 1
ATOM 3804 C CA . ALA C 1 149 ? 20.674 83.564 1.353 1.00 24.02 149 ALA C CA 1
ATOM 3805 C C . ALA C 1 149 ? 21.450 83.567 0.043 1.00 24.43 149 ALA C C 1
ATOM 3806 O O . ALA C 1 149 ? 21.310 84.478 -0.776 1.00 24.18 149 ALA C O 1
ATOM 3808 N N . ARG C 1 150 ? 22.266 82.535 -0.150 1.00 22.66 150 ARG C N 1
ATOM 3809 C CA . ARG C 1 150 ? 23.116 82.430 -1.332 1.00 23.59 150 ARG C CA 1
ATOM 3810 C C . ARG C 1 150 ? 23.878 83.717 -1.621 1.00 24.48 150 ARG C C 1
ATOM 3811 O O . ARG C 1 150 ? 23.831 84.278 -2.715 1.00 24.78 150 ARG C O 1
ATOM 3819 N N . ALA C 1 151 ? 24.618 84.157 -0.607 1.00 22.14 151 ALA C N 1
ATOM 3820 C CA . ALA C 1 151 ? 25.399 85.375 -0.692 1.00 22.60 151 ALA C CA 1
ATOM 3821 C C . ALA C 1 151 ? 26.802 85.170 -0.130 1.00 19.66 151 ALA C C 1
ATOM 3822 O O . ALA C 1 151 ? 27.074 84.181 0.558 1.00 17.66 151 ALA C O 1
ATOM 3824 N N . VAL C 1 152 ? 27.691 86.104 -0.443 1.00 16.93 152 VAL C N 1
ATOM 3825 C CA . VAL C 1 152 ? 29.043 86.056 0.097 1.00 19.64 152 VAL C CA 1
ATOM 3826 C C . VAL C 1 152 ? 29.442 87.446 0.550 1.00 21.88 152 VAL C C 1
ATOM 3827 O O . VAL C 1 152 ? 29.106 88.441 -0.096 1.00 22.88 152 VAL C O 1
ATOM 3831 N N . GLU C 1 153 ? 30.114 87.508 1.694 1.00 20.74 153 GLU C N 1
ATOM 3832 C CA . GLU C 1 153 ? 30.598 88.759 2.252 1.00 19.66 153 GLU C CA 1
ATOM 3833 C C . GLU C 1 153 ? 32.124 88.664 2.407 1.00 17.44 153 GLU C C 1
ATOM 3834 O O . GLU C 1 153 ? 32.658 87.637 2.811 1.00 17.80 153 GLU C O 1
ATOM 3840 N N . VAL C 1 154 ? 32.802 89.736 2.018 1.00 16.69 154 VAL C N 1
ATOM 3841 C CA . VAL C 1 154 ? 34.240 89.813 2.027 1.00 16.26 154 VAL C CA 1
ATOM 3842 C C . VAL C 1 154 ? 34.671 90.895 2.985 1.00 18.94 154 VAL C C 1
ATOM 3843 O O . VAL C 1 154 ? 34.182 92.029 2.929 1.00 22.24 154 VAL C O 1
ATOM 3847 N N . PHE C 1 155 ? 35.595 90.541 3.863 1.00 17.54 155 PHE C N 1
ATOM 3848 C CA . PHE C 1 155 ? 36.084 91.469 4.874 1.00 16.22 155 PHE C CA 1
ATOM 3849 C C . PHE C 1 155 ? 37.576 91.662 4.755 1.00 16.34 155 PHE C C 1
ATOM 3850 O O . PHE C 1 155 ? 38.334 90.680 4.760 1.00 16.19 155 PHE C O 1
ATOM 3858 N N . ARG C 1 156 ? 37.992 92.921 4.654 1.00 14.26 156 ARG C N 1
ATOM 3859 C CA . ARG C 1 156 ? 39.413 93.290 4.580 1.00 17.40 156 ARG C CA 1
ATOM 3860 C C . ARG C 1 156 ? 39.625 94.349 5.634 1.00 18.09 156 ARG C C 1
ATOM 3861 O O . ARG C 1 156 ? 38.737 95.185 5.856 1.00 19.14 156 ARG C O 1
ATOM 3869 N N . PRO C 1 157 ? 40.789 94.335 6.310 1.00 17.67 157 PRO C N 1
ATOM 3870 C CA . PRO C 1 157 ? 41.026 95.353 7.344 1.00 18.04 157 PRO C CA 1
ATOM 3871 C C . PRO C 1 157 ? 40.950 96.780 6.817 1.00 19.69 157 PRO C C 1
ATOM 3872 O O . PRO C 1 157 ? 41.427 97.079 5.712 1.00 21.72 157 PRO C O 1
ATOM 3876 N N . GLY C 1 158 ? 40.321 97.654 7.594 1.00 21.29 158 GLY C N 1
ATOM 3877 C CA . GLY C 1 158 ? 40.232 99.053 7.204 1.00 21.62 158 GLY C CA 1
ATOM 3878 C C . GLY C 1 158 ? 39.372 99.351 5.990 1.00 21.70 158 GLY C C 1
ATOM 3879 O O . GLY C 1 158 ? 39.415 100.450 5.455 1.00 24.40 158 GLY C O 1
ATOM 3880 N N . LYS C 1 159 ? 38.582 98.382 5.563 1.00 21.42 159 LYS C N 1
ATOM 3881 C CA . LYS C 1 159 ? 37.707 98.571 4.422 1.00 21.50 159 LYS C CA 1
ATOM 3882 C C . LYS C 1 159 ? 36.293 98.134 4.772 1.00 22.91 159 LYS C C 1
ATOM 3883 O O . LYS C 1 159 ? 36.092 97.315 5.665 1.00 19.95 159 LYS C O 1
ATOM 3889 N N . PRO C 1 160 ? 35.284 98.707 4.092 1.00 24.91 160 PRO C N 1
ATOM 3890 C CA . PRO C 1 160 ? 33.907 98.305 4.396 1.00 24.48 160 PRO C CA 1
ATOM 3891 C C . PRO C 1 160 ? 33.662 96.899 3.883 1.00 20.79 160 PRO C C 1
ATOM 3892 O O . PRO C 1 160 ? 34.207 96.513 2.856 1.00 21.07 160 PRO C O 1
ATOM 3896 N N . PRO C 1 161 ? 32.858 96.110 4.610 1.00 20.47 161 PRO C N 1
ATOM 3897 C CA . PRO C 1 161 ? 32.521 94.731 4.242 1.00 21.63 161 PRO C CA 1
ATOM 3898 C C . PRO C 1 161 ? 31.701 94.790 2.960 1.00 23.22 161 PRO C C 1
ATOM 3899 O O . PRO C 1 161 ? 30.891 95.701 2.785 1.00 21.48 161 PRO C O 1
ATOM 3903 N N . LEU C 1 162 ? 31.925 93.835 2.068 1.00 23.03 162 LEU C N 1
ATOM 3904 C CA . LEU C 1 162 ? 31.205 93.779 0.808 1.00 23.80 162 LEU C CA 1
ATOM 3905 C C . LEU C 1 162 ? 30.294 92.575 0.854 1.00 24.99 162 LEU C C 1
ATOM 3906 O O . LEU C 1 162 ? 30.655 91.533 1.416 1.00 25.70 162 LEU C O 1
ATOM 3911 N N . ARG C 1 163 ? 29.121 92.705 0.251 1.00 22.04 163 ARG C N 1
ATOM 3912 C CA . ARG C 1 163 ? 28.194 91.597 0.179 1.00 21.07 163 ARG C CA 1
ATOM 3913 C C . ARG C 1 163 ? 27.876 91.426 -1.306 1.00 24.71 163 ARG C C 1
ATOM 3914 O O . ARG C 1 163 ? 27.582 92.395 -1.996 1.00 25.68 163 ARG C O 1
ATOM 3922 N N . LEU C 1 164 ? 27.966 90.198 -1.801 1.00 26.07 164 LEU C N 1
ATOM 3923 C CA . LEU C 1 164 ? 27.678 89.905 -3.201 1.00 25.71 164 LEU C CA 1
ATOM 3924 C C . LEU C 1 164 ? 26.595 88.844 -3.282 1.00 26.50 164 LEU C C 1
ATOM 3925 O O . LEU C 1 164 ? 26.628 87.858 -2.544 1.00 23.46 164 LEU C O 1
ATOM 3930 N N . GLU C 1 165 ? 25.632 89.051 -4.173 1.00 27.12 165 GLU C N 1
ATOM 3931 C CA . GLU C 1 165 ? 24.547 88.097 -4.349 1.00 26.11 165 GLU C CA 1
ATOM 3932 C C . GLU C 1 165 ? 24.339 87.875 -5.817 1.00 27.07 165 GLU C C 1
ATOM 3933 O O . GLU C 1 165 ? 24.644 88.759 -6.626 1.00 27.92 165 GLU C O 1
ATOM 3939 N N . GLY C 1 166 ? 23.806 86.705 -6.152 1.00 22.69 166 GLY C N 1
ATOM 3940 C CA . GLY C 1 166 ? 23.544 86.369 -7.542 1.00 29.16 166 GLY C CA 1
ATOM 3941 C C . GLY C 1 166 ? 24.827 86.130 -8.313 1.00 32.27 166 GLY C C 1
ATOM 3942 O O . GLY C 1 166 ? 24.830 86.079 -9.546 1.00 33.08 166 GLY C O 1
ATOM 3943 N N . VAL C 1 167 ? 25.934 85.991 -7.599 1.00 32.52 167 VAL C N 1
ATOM 3944 C CA . VAL C 1 167 ? 27.197 85.755 -8.276 1.00 34.75 167 VAL C CA 1
ATOM 3945 C C . VAL C 1 167 ? 27.550 84.276 -8.171 1.00 33.37 167 VAL C C 1
ATOM 3946 O O . VAL C 1 167 ? 27.172 83.600 -7.213 1.00 34.45 167 VAL C O 1
ATOM 3950 N N . GLU C 1 168 ? 28.260 83.769 -9.167 1.00 32.37 168 GLU C N 1
ATOM 3951 C CA . GLU C 1 168 ? 28.635 82.363 -9.183 1.00 33.26 168 GLU C CA 1
ATOM 3952 C C . GLU C 1 168 ? 30.058 82.130 -8.723 1.00 29.74 168 GLU C C 1
ATOM 3953 O O . GLU C 1 168 ? 30.408 81.039 -8.271 1.00 27.79 168 GLU C O 1
ATOM 3959 N N . ARG C 1 169 ? 30.877 83.159 -8.855 1.00 30.06 169 ARG C N 1
ATOM 3960 C CA . ARG C 1 169 ? 32.271 83.071 -8.472 1.00 32.59 169 ARG C CA 1
ATOM 3961 C C . ARG C 1 169 ? 32.701 84.421 -7.939 1.00 32.54 169 ARG C C 1
ATOM 3962 O O . ARG C 1 169 ? 32.162 85.445 -8.339 1.00 33.28 169 ARG C O 1
ATOM 3970 N N . VAL C 1 170 ? 33.668 84.423 -7.030 1.00 30.07 170 VAL C N 1
ATOM 3971 C CA . VAL C 1 170 ? 34.163 85.665 -6.456 1.00 27.49 170 VAL C CA 1
ATOM 3972 C C . VAL C 1 170 ? 35.671 85.587 -6.512 1.00 25.22 170 VAL C C 1
ATOM 3973 O O . VAL C 1 170 ? 36.257 84.645 -6.009 1.00 27.91 170 VAL C O 1
ATOM 3977 N N . SER C 1 171 ? 36.290 86.564 -7.158 1.00 24.43 171 SER C N 1
ATOM 3978 C CA . SER C 1 171 ? 37.737 86.613 -7.267 1.00 24.00 171 SER C CA 1
ATOM 3979 C C . SER C 1 171 ? 38.257 87.071 -5.919 1.00 22.64 171 SER C C 1
ATOM 3980 O O . SER C 1 171 ? 37.639 87.915 -5.268 1.00 25.25 171 SER C O 1
ATOM 3983 N N . LEU C 1 172 ? 39.380 86.518 -5.494 1.00 19.54 172 LEU C N 1
ATOM 3984 C CA . LEU C 1 172 ? 39.931 86.896 -4.201 1.00 19.70 172 LEU C CA 1
ATOM 3985 C C . LEU C 1 172 ? 41.354 87.453 -4.258 1.00 22.37 172 LEU C C 1
ATOM 3986 O O . LEU C 1 172 ? 42.130 87.358 -3.297 1.00 17.74 172 LEU C O 1
ATOM 3991 N N . ASP C 1 173 ? 41.675 88.029 -5.413 1.00 22.40 173 ASP C N 1
ATOM 3992 C CA . ASP C 1 173 ? 42.939 88.717 -5.627 1.00 25.83 173 ASP C CA 1
ATOM 3993 C C . ASP C 1 173 ? 42.690 89.978 -4.803 1.00 23.21 173 ASP C C 1
ATOM 3994 O O . ASP C 1 173 ? 41.542 90.394 -4.645 1.00 24.38 173 ASP C O 1
ATOM 3999 N N . PRO C 1 174 ? 43.748 90.603 -4.277 1.00 24.81 174 PRO C N 1
ATOM 4000 C CA . PRO C 1 174 ? 45.141 90.166 -4.429 1.00 23.30 174 PRO C CA 1
ATOM 4001 C C . PRO C 1 174 ? 45.618 89.182 -3.375 1.00 24.33 174 PRO C C 1
ATOM 4002 O O . PRO C 1 174 ? 46.659 88.556 -3.546 1.00 25.03 174 PRO C O 1
ATOM 4006 N N . GLU C 1 175 ? 44.869 89.045 -2.282 1.00 22.66 175 GLU C N 1
ATOM 4007 C CA . GLU C 1 175 ? 45.268 88.141 -1.206 1.00 22.03 175 GLU C CA 1
ATOM 4008 C C . GLU C 1 175 ? 45.509 86.681 -1.619 1.00 20.42 175 GLU C C 1
ATOM 4009 O O . GLU C 1 175 ? 46.410 86.019 -1.105 1.00 17.85 175 GLU C O 1
ATOM 4015 N N . LEU C 1 176 ? 44.681 86.161 -2.518 1.00 19.97 176 LEU C N 1
ATOM 4016 C CA . LEU C 1 176 ? 44.845 84.790 -2.965 1.00 16.88 176 LEU C CA 1
ATOM 4017 C C . LEU C 1 176 ? 44.923 84.932 -4.468 1.00 17.38 176 LEU C C 1
ATOM 4018 O O . LEU C 1 176 ? 43.953 84.748 -5.182 1.00 20.01 176 LEU C O 1
ATOM 4023 N N . PRO C 1 177 ? 46.112 85.256 -4.964 1.00 20.39 177 PRO C N 1
ATOM 4024 C CA . PRO C 1 177 ? 46.318 85.448 -6.400 1.00 19.97 177 PRO C CA 1
ATOM 4025 C C . PRO C 1 177 ? 45.892 84.297 -7.293 1.00 21.31 177 PRO C C 1
ATOM 4026 O O . PRO C 1 177 ? 46.364 83.175 -7.164 1.00 23.71 177 PRO C O 1
ATOM 4030 N N . GLY C 1 178 ? 44.970 84.592 -8.200 1.00 22.38 178 GLY C N 1
ATOM 4031 C CA . GLY C 1 178 ? 44.499 83.577 -9.114 1.00 22.61 178 GLY C CA 1
ATOM 4032 C C . GLY C 1 178 ? 43.352 82.770 -8.555 1.00 23.58 178 GLY C C 1
ATOM 4033 O O . GLY C 1 178 ? 42.764 81.954 -9.256 1.00 27.11 178 GLY C O 1
ATOM 4034 N N . PHE C 1 179 ? 43.018 82.979 -7.289 1.00 20.80 179 PHE C N 1
ATOM 4035 C CA . PHE C 1 179 ? 41.916 82.219 -6.734 1.00 20.57 179 PHE C CA 1
ATOM 4036 C C . PHE C 1 179 ? 40.565 82.885 -6.892 1.00 19.77 179 PHE C C 1
ATOM 4037 O O . PHE C 1 179 ? 40.394 84.061 -6.557 1.00 17.89 179 PHE C O 1
ATOM 4045 N N . 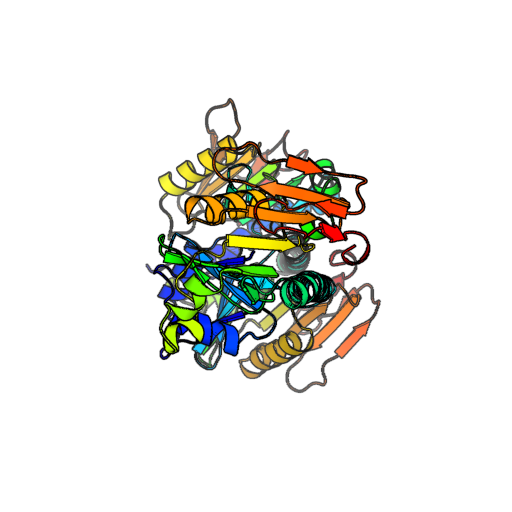ALA C 1 180 ? 39.615 82.105 -7.403 1.00 20.00 180 ALA C N 1
ATOM 4046 C CA . ALA C 1 180 ? 38.228 82.522 -7.569 1.00 20.35 180 ALA C CA 1
ATOM 4047 C C . ALA C 1 180 ? 37.432 81.410 -6.901 1.00 23.36 180 ALA C C 1
ATOM 4048 O O . ALA C 1 180 ? 37.549 80.239 -7.272 1.00 23.05 180 ALA C O 1
ATOM 4050 N N . LEU C 1 181 ? 36.642 81.773 -5.896 1.00 20.53 181 LEU C N 1
ATOM 4051 C CA . LEU C 1 181 ? 35.829 80.812 -5.174 1.00 23.38 181 LEU C CA 1
ATOM 4052 C C . LEU C 1 181 ? 34.542 80.568 -5.961 1.00 22.78 181 LEU C C 1
ATOM 4053 O O . LEU C 1 181 ? 33.875 81.509 -6.346 1.00 25.32 181 LEU C O 1
ATOM 4058 N N . SER C 1 182 ? 34.202 79.309 -6.204 1.00 22.35 182 SER C N 1
ATOM 4059 C CA . SER C 1 182 ? 32.980 78.969 -6.941 1.00 23.38 182 SER C CA 1
ATOM 4060 C C . SER C 1 182 ? 31.871 78.707 -5.907 1.00 21.12 182 SER C C 1
ATOM 4061 O O . SER C 1 182 ? 32.043 77.895 -5.013 1.00 19.71 182 SER C O 1
ATOM 4064 N N . LEU C 1 183 ? 30.742 79.397 -6.041 1.00 21.06 183 LEU C N 1
ATOM 4065 C CA . LEU C 1 183 ? 29.650 79.290 -5.071 1.00 25.61 183 LEU C CA 1
ATOM 4066 C C . LEU C 1 183 ? 28.618 78.159 -5.210 1.00 28.04 183 LEU C C 1
ATOM 4067 O O . LEU C 1 183 ? 28.317 77.477 -4.230 1.00 28.87 183 LEU C O 1
ATOM 4072 N N . PRO C 1 184 ? 28.068 77.939 -6.418 1.00 28.21 184 PRO C N 1
ATOM 4073 C CA . PRO C 1 184 ? 27.078 76.853 -6.517 1.00 28.42 184 PRO C CA 1
ATOM 4074 C C . PRO C 1 184 ? 27.471 75.554 -5.808 1.00 26.67 184 PRO C C 1
ATOM 4075 O O . PRO C 1 184 ? 26.653 74.946 -5.139 1.00 29.08 184 PRO C O 1
ATOM 4079 N N . PRO C 1 185 ? 28.732 75.106 -5.942 1.00 28.31 185 PRO C N 1
ATOM 4080 C CA . PRO C 1 185 ? 29.082 73.860 -5.249 1.00 24.88 185 PRO C CA 1
ATOM 4081 C C . PRO C 1 185 ? 28.862 73.938 -3.742 1.00 24.97 185 PRO C C 1
ATOM 4082 O O . PRO C 1 185 ? 28.745 72.919 -3.088 1.00 23.89 185 PRO C O 1
ATOM 4086 N N . LEU C 1 186 ? 28.799 75.143 -3.189 1.00 24.31 186 LEU C N 1
ATOM 4087 C CA . LEU C 1 186 ? 28.616 75.299 -1.737 1.00 26.44 186 LEU C CA 1
ATOM 4088 C C . LEU C 1 186 ? 27.158 75.423 -1.274 1.00 26.16 186 LEU C C 1
ATOM 4089 O O . LEU C 1 186 ? 26.857 75.277 -0.090 1.00 25.94 186 LEU C O 1
ATOM 4094 N N . TRP C 1 187 ? 26.250 75.689 -2.201 1.00 26.11 187 TRP C N 1
ATOM 4095 C CA . TRP C 1 187 ? 24.853 75.824 -1.823 1.00 31.32 187 TRP C CA 1
ATOM 4096 C C . TRP C 1 187 ? 24.304 74.544 -1.155 1.00 33.12 187 TRP C C 1
ATOM 4097 O O . TRP C 1 187 ? 23.549 74.671 -0.166 1.00 36.31 187 TRP C O 1
#

Organism: Thermus thermophilus (strain ATCC 27634 / DSM 579 / HB8) (NCBI:txid300852)

InterPro domains:
  IPR008538 Putative restriction endonuclease [PF05685] (14-183)
  IPR008538 Putative restriction endonuclease [cd06260] (26-182)
  IPR011335 Restriction endonuclease type II-like [SSF52980] (5-187)
  IPR012296 Nuclease, putative, TT1808 [G3DSA:3.90.1570.10] (1-187)